Protein AF-A0AA43UDZ8-F1 (afdb_monomer)

Sequence (423 aa):
MIYVRMHRGRDDIILAACDEEVIGKTFKGDGMRITVSEDFYNGELVPEEVFIERMRSVTIMNLVGERTIALAVENGHVDENCVLQIGETKHAQVVKDGLCIRCFLDGRKLVVMPHHVDLIRCANCNEFMVADQWVRKNQDDAIIDIALSTAKLIPEAKLISVGPMVERQDERTFVVHAQFDLDVGGIRVSDESSVIVRLKNGVCKRCSRQLGSYYESILQLRSGDKNLPDDLRDEVVRWVSRTVDDYAKNNRDLFITKIQKAIGGIDFYLSSTSMGKSLTKDLADRYGAEVKESSSLVGQTSDGQEMYRVTFLVRLPAYHVGDILHYNDKPYKLISVNKSGGRIMDLSTFRDMPIKRSELSDIRIMFKGSELSDAVVVSRSGDEIQVLHPRTYSTVDLRIPKGAEIGESVKVIEVEEELLFVP

Nearest PDB structures (foldseek):
  6rzz-assembly1_w  TM=5.924E-01  e=2.770E-17  Saccharomyces cerevisiae
  6n8o-assembly1_V  TM=6.202E-01  e=5.036E-16  Saccharomyces cerevisiae S288C
  6n8l-assembly1_v  TM=5.400E-01  e=4.615E-14  Saccharomyces cerevisiae S288C
  6n8k-assembly1_v  TM=6.891E-01  e=7.449E-09  Saccharomyces cerevisiae S288C
  2qya-assembly2_D  TM=7.667E-01  e=4.369E-07  Methanopyrus kandleri AV19

Solvent-accessible surface area (backbone atoms only — not comparable to full-atom values): 23236 Å² total; per-residue (Å²): 101,34,22,40,22,81,47,77,58,97,91,45,32,35,38,24,33,25,27,64,89,49,59,68,40,72,36,55,29,97,95,43,76,50,67,39,43,46,94,62,30,66,51,51,80,33,54,68,72,60,52,58,62,53,65,74,77,45,47,30,39,42,36,32,22,65,65,50,44,49,56,34,35,79,70,70,60,37,52,77,90,62,53,40,73,32,50,93,39,35,36,40,64,40,44,80,87,65,45,42,73,66,63,62,51,57,96,52,84,54,55,48,55,53,78,57,49,78,38,37,30,19,78,84,78,65,29,33,55,48,96,96,36,81,42,89,62,60,70,66,61,51,53,49,51,51,53,60,71,52,56,41,68,45,94,68,51,41,85,74,48,73,54,76,47,83,43,76,78,56,99,44,38,32,38,40,42,33,41,36,35,29,35,46,90,86,42,81,48,75,44,77,44,56,31,34,40,35,60,39,80,43,72,47,71,54,59,52,35,38,76,66,68,41,55,26,15,36,38,33,44,33,28,62,74,49,63,52,53,66,71,60,51,54,50,48,52,54,50,54,52,51,55,41,55,59,52,21,75,82,37,72,71,45,46,75,41,49,76,43,85,46,94,17,31,38,35,39,30,22,45,35,51,69,59,42,52,52,53,49,50,54,50,23,43,57,54,37,27,48,78,48,79,49,74,45,83,77,51,61,47,98,89,66,48,76,40,59,37,36,39,39,40,37,36,34,53,73,73,52,72,51,18,31,29,36,48,96,95,40,60,23,35,30,70,43,54,25,62,69,20,35,34,34,26,35,58,89,76,69,46,74,43,80,42,48,48,87,55,56,77,69,50,41,80,76,42,54,50,86,70,52,40,65,26,42,26,73,42,76,58,90,56,34,33,30,25,36,39,78,86,78,67,44,82,43,81,35,68,50,94,69,83,81,55,76,71,40,74,43,4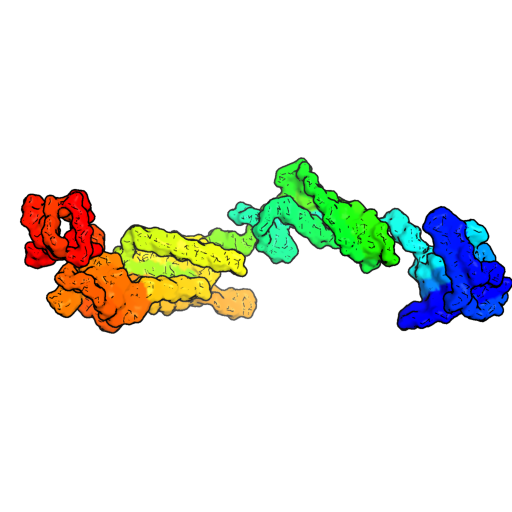1,28,46,79,54,97,92,41,75,41,56,49,133

Mean predicted aligned error: 15.13 Å

Radius of gyration: 43.04 Å; Cα contacts (8 Å, |Δi|>4): 872; chains: 1; bounding box: 102×59×100 Å

Foldseek 3Di:
DKFWDWDDDPPFIEIEIEDPVQAQDWFADDNDIDGNYCVRRVDDDDDLVVLLVVLVPGQKYKYKADSRVVSCCVSLLEPPVQWDDGHPMIIHMGGPPHDDPVRVPPPDAFKDADQADEWEAEPPPRFIQAPNDTDDDDPVVSQVRNRVVRIDGDPQKDWDDKDWDWDDPDPFKIKIKIWTWIQGPNDTDIHIDIYIYGYHYDHDPLRVCLQVLHAQEKEWEAEPVQADDPVNQVVLVVVLQVVQVVVCVVPVSWDWSDKADDRRTIMTGIRDPVSSVVSLQVLCFFQVWDKDKDKDFDDADPVGHTRIHMYIYTYGYNADQQFWKDDPNFIWGFHGAGVQFGWIAGQVPRDIDTDGPVRVVVIDGPGHNVPWDWWAFAADDDQWTWTQDPPPRDTDIEGHPDDDDHGDIFTWDADPNDITGDD

Secondary structure (DSSP, 8-state):
-EEEEEEE-SS-EEEEEEETTTTT-EEEETTEEEE--HHHH-SEEE-HHHHHHHHTT-SEEEEESHHHHHHHHHTTSS-GGGPEEETTEEEEEEETTS--HHHHHTT--SEE--SEEEEEEETTT--EEETTEEE---HHHHHHHHHHHT-EE-TTEEEEEEEEEEEESSSSEEEEEEEEEEEETTEEEEEEEEEEEEEEEE--HHHHHHHTT--SEEEEEEETTS---HHHHHHHHHHHHHHHHHHHTT-TT--EEEEEEETTEEEEEES-HHHHHHHHHHHHHHH--EEEEEEEEEEE-TTSPEEEEEEEEEEE-S--TT-EEEETTEEEEEEEEETTEEEEEETTT--EEEEEGGGTTS-EEEE-GGGPEEEEEEEEETTEEEEE-TTT--EEEEE-SS-PPTT-EEEEEEETTEEEEE-

pLDDT: mean 88.96, std 8.73, range [51.78, 98.44]

Structure (mmCIF, N/CA/C/O backbone):
data_AF-A0AA43UDZ8-F1
#
_entry.id   AF-A0AA43UDZ8-F1
#
loop_
_atom_site.group_PDB
_atom_site.id
_atom_site.type_symbol
_atom_site.label_atom_id
_atom_site.label_alt_id
_atom_site.label_comp_id
_atom_site.label_asym_id
_atom_site.label_entity_id
_atom_site.label_seq_id
_atom_site.pdbx_PDB_ins_code
_atom_site.Cartn_x
_atom_site.Cartn_y
_atom_site.Cartn_z
_atom_site.occupancy
_atom_site.B_iso_or_equiv
_atom_site.auth_seq_id
_atom_site.auth_comp_id
_atom_site.auth_asym_id
_atom_site.auth_atom_id
_atom_site.pdbx_PDB_model_num
ATOM 1 N N . MET A 1 1 ? 59.638 11.153 -48.426 1.00 92.69 1 MET A N 1
ATOM 2 C CA . MET A 1 1 ? 59.727 10.346 -47.184 1.00 92.69 1 MET A CA 1
ATOM 3 C C . MET A 1 1 ? 58.537 10.658 -46.274 1.00 92.69 1 MET A C 1
ATOM 5 O O . MET A 1 1 ? 57.856 11.658 -46.511 1.00 92.69 1 MET A O 1
ATOM 9 N N . ILE A 1 2 ? 58.262 9.809 -45.275 1.00 96.75 2 ILE A N 1
ATOM 10 C CA . ILE A 1 2 ? 57.146 9.960 -44.320 1.00 96.75 2 ILE A CA 1
ATOM 11 C C . ILE A 1 2 ? 57.689 9.838 -42.895 1.00 96.75 2 ILE A C 1
ATOM 13 O O . ILE A 1 2 ? 58.403 8.886 -42.580 1.00 96.75 2 ILE A O 1
ATOM 17 N N . TYR A 1 3 ? 57.364 10.792 -42.025 1.00 97.44 3 TYR A N 1
ATOM 18 C CA . TYR A 1 3 ? 57.625 10.655 -40.595 1.00 97.44 3 TYR A CA 1
ATOM 19 C C . TYR A 1 3 ? 56.612 9.706 -39.978 1.00 97.44 3 TYR A C 1
ATOM 21 O O . TYR A 1 3 ? 55.413 9.863 -40.189 1.00 97.44 3 TYR A O 1
ATOM 29 N N . VAL A 1 4 ? 57.089 8.747 -39.189 1.00 95.31 4 VAL A N 1
ATOM 30 C CA . VAL A 1 4 ? 56.259 7.768 -38.492 1.00 95.31 4 VAL A CA 1
ATOM 31 C C . VAL A 1 4 ? 56.624 7.718 -37.016 1.00 95.31 4 VAL A C 1
ATOM 33 O O . VAL A 1 4 ? 57.767 7.447 -36.641 1.00 95.31 4 VAL A O 1
ATOM 36 N N . ARG A 1 5 ? 55.622 7.887 -36.155 1.00 93.88 5 ARG A N 1
ATOM 37 C CA . ARG A 1 5 ? 55.751 7.731 -34.709 1.00 93.88 5 ARG A CA 1
ATOM 38 C C . ARG A 1 5 ? 54.674 6.814 -34.153 1.00 93.88 5 ARG A C 1
ATOM 40 O O . ARG A 1 5 ? 53.489 6.961 -34.428 1.00 93.88 5 ARG A O 1
ATOM 47 N N . MET A 1 6 ? 55.116 5.869 -33.334 1.00 91.69 6 MET A N 1
ATOM 48 C CA . MET A 1 6 ? 54.254 4.892 -32.681 1.00 91.69 6 MET A CA 1
ATOM 49 C C . MET A 1 6 ? 54.019 5.315 -31.236 1.00 91.69 6 MET A C 1
ATOM 51 O O . MET A 1 6 ? 54.973 5.414 -30.462 1.00 91.69 6 MET A O 1
ATOM 55 N N . HIS A 1 7 ? 52.761 5.511 -30.855 1.00 87.38 7 HIS A N 1
ATOM 56 C CA . HIS A 1 7 ? 52.372 5.762 -29.469 1.00 87.38 7 HIS A CA 1
ATOM 57 C C . HIS A 1 7 ? 51.672 4.521 -28.923 1.00 87.38 7 HIS A C 1
ATOM 59 O O . HIS A 1 7 ? 50.708 4.031 -29.509 1.00 87.38 7 HIS A O 1
ATOM 65 N N . ARG A 1 8 ? 52.179 3.982 -27.812 1.00 86.69 8 ARG A N 1
ATOM 66 C CA . ARG A 1 8 ? 51.614 2.791 -27.166 1.00 86.69 8 ARG A CA 1
ATOM 67 C C . ARG A 1 8 ? 50.801 3.208 -25.946 1.00 86.69 8 ARG A C 1
ATOM 69 O O . ARG A 1 8 ? 51.359 3.751 -24.994 1.00 86.69 8 ARG A O 1
ATOM 76 N N . GLY A 1 9 ? 49.496 2.966 -26.004 1.00 74.12 9 GLY A N 1
ATOM 77 C CA . GLY A 1 9 ? 48.583 3.052 -24.870 1.00 74.12 9 GLY A CA 1
ATOM 78 C C . GLY A 1 9 ? 48.497 1.725 -24.110 1.00 74.12 9 GLY A C 1
ATOM 79 O O . GLY A 1 9 ? 49.279 0.806 -24.346 1.00 74.12 9 GLY A O 1
ATOM 80 N N . ARG A 1 10 ? 47.535 1.627 -23.184 1.00 65.81 10 ARG A N 1
ATOM 81 C CA . ARG A 1 10 ? 47.299 0.412 -22.385 1.00 65.81 10 ARG A CA 1
ATOM 82 C C . ARG A 1 10 ? 46.803 -0.760 -23.241 1.00 65.81 10 ARG A C 1
ATOM 84 O O . ARG A 1 10 ? 47.298 -1.865 -23.063 1.00 65.81 10 ARG A O 1
ATOM 91 N N . ASP A 1 11 ? 45.893 -0.479 -24.173 1.00 70.38 11 ASP A N 1
ATOM 92 C CA . ASP A 1 11 ? 45.242 -1.471 -25.042 1.00 70.38 11 ASP A CA 1
ATOM 93 C C . ASP A 1 11 ? 45.325 -1.098 -26.541 1.00 70.38 11 ASP A C 1
ATOM 95 O O . ASP A 1 11 ? 44.938 -1.885 -27.403 1.00 70.38 11 ASP A O 1
ATOM 99 N N . ASP A 1 12 ? 45.879 0.080 -26.859 1.00 79.19 12 ASP A N 1
ATOM 100 C CA . ASP A 1 12 ? 45.906 0.663 -28.203 1.00 79.19 12 ASP A CA 1
ATOM 101 C C . ASP A 1 12 ? 47.318 0.970 -28.701 1.00 79.19 12 ASP A C 1
ATOM 103 O O . ASP A 1 12 ? 48.215 1.353 -27.944 1.00 79.19 12 ASP A O 1
ATOM 107 N N . ILE A 1 13 ? 47.489 0.866 -30.017 1.00 84.62 13 ILE A N 1
ATOM 108 C CA . ILE A 1 13 ? 48.705 1.239 -30.731 1.00 84.62 13 ILE A CA 1
ATOM 109 C C . ILE A 1 13 ? 48.319 2.287 -31.773 1.00 84.62 13 ILE A C 1
ATOM 111 O O . ILE A 1 13 ? 47.632 1.974 -32.745 1.00 84.62 13 ILE A O 1
ATOM 115 N N . ILE A 1 14 ? 48.771 3.524 -31.566 1.00 90.00 14 ILE A N 1
ATOM 116 C CA . ILE A 1 14 ? 48.496 4.657 -32.450 1.00 90.00 14 ILE A CA 1
ATOM 117 C C . ILE A 1 14 ? 49.696 4.879 -33.371 1.00 90.00 14 ILE A C 1
ATOM 119 O O . ILE A 1 14 ? 50.813 5.101 -32.898 1.00 90.00 14 ILE A O 1
ATOM 123 N N . LEU A 1 15 ? 49.451 4.878 -34.677 1.00 93.50 15 LEU A N 1
ATOM 124 C CA . LEU A 1 15 ? 50.389 5.338 -35.696 1.00 93.50 15 LEU A CA 1
ATOM 125 C C . LEU A 1 15 ? 50.099 6.803 -36.024 1.00 93.50 15 LEU A C 1
ATOM 127 O O . LEU A 1 15 ? 49.068 7.113 -36.614 1.00 93.50 15 LEU A O 1
ATOM 131 N N . ALA A 1 16 ? 51.007 7.699 -35.652 1.00 94.88 16 ALA A N 1
ATOM 132 C CA . ALA A 1 16 ? 51.031 9.066 -36.151 1.00 94.88 16 ALA A CA 1
ATOM 133 C C . ALA A 1 16 ? 51.971 9.117 -37.357 1.00 94.88 16 ALA A C 1
ATOM 135 O O . ALA A 1 16 ? 53.142 8.753 -37.224 1.00 94.88 16 ALA A O 1
ATOM 136 N N . ALA A 1 17 ? 51.473 9.539 -38.519 1.00 96.50 17 ALA A N 1
ATOM 137 C CA . ALA A 1 17 ? 52.296 9.652 -39.715 1.00 96.50 17 ALA A CA 1
ATOM 138 C C . ALA A 1 17 ? 52.017 10.930 -40.499 1.00 96.50 17 ALA A C 1
ATOM 140 O O . ALA A 1 17 ? 50.865 11.362 -40.602 1.00 96.50 17 ALA A O 1
ATOM 141 N N . CYS A 1 18 ? 53.075 11.534 -41.040 1.00 96.81 18 CYS A N 1
ATOM 142 C CA . CYS A 1 18 ? 52.926 12.684 -41.915 1.00 96.81 18 CYS A CA 1
ATOM 143 C C . CYS A 1 18 ? 54.011 12.823 -42.981 1.00 96.81 18 CYS A C 1
ATOM 145 O O . CYS A 1 18 ? 55.138 12.354 -42.812 1.00 96.81 18 CYS A O 1
ATOM 147 N N . ASP A 1 19 ? 53.683 13.545 -44.050 1.00 97.31 19 ASP A N 1
ATOM 148 C CA . ASP A 1 19 ? 54.653 13.920 -45.079 1.00 97.31 19 ASP A CA 1
ATOM 149 C C . ASP A 1 19 ? 55.785 14.776 -44.473 1.00 97.31 19 ASP A C 1
ATOM 151 O O . ASP A 1 19 ? 55.572 15.591 -43.569 1.00 97.31 19 ASP A O 1
ATOM 155 N N . GLU A 1 20 ? 57.017 14.588 -44.946 1.00 95.69 20 GLU A N 1
ATOM 156 C CA . GLU A 1 20 ? 58.194 15.255 -44.369 1.00 95.69 20 GLU A CA 1
ATOM 157 C C . GLU A 1 20 ? 58.121 16.788 -44.430 1.00 95.69 20 GLU A C 1
ATOM 159 O O . GLU A 1 20 ? 58.606 17.473 -43.535 1.00 95.69 20 GLU A O 1
ATOM 164 N N . GLU A 1 21 ? 57.461 17.342 -45.444 1.00 95.12 21 GLU A N 1
ATOM 165 C CA . GLU A 1 21 ? 57.300 18.778 -45.638 1.00 95.12 21 GLU A CA 1
ATOM 166 C C . GLU A 1 21 ? 56.190 19.401 -44.787 1.00 95.12 21 GLU A C 1
ATOM 168 O O . GLU A 1 21 ? 56.098 20.632 -44.746 1.00 95.12 21 GLU A O 1
ATOM 173 N N . VAL A 1 22 ? 55.322 18.607 -44.146 1.00 94.62 22 VAL A N 1
ATOM 174 C CA . VAL A 1 22 ? 54.200 19.138 -43.349 1.00 94.62 22 VAL A CA 1
ATOM 175 C C . VAL A 1 22 ? 54.494 19.196 -41.851 1.00 94.62 22 VAL A C 1
ATOM 177 O O . VAL A 1 22 ? 53.762 19.863 -41.119 1.00 94.62 22 VAL A O 1
ATOM 180 N N . ILE A 1 23 ? 55.576 18.564 -41.391 1.00 94.00 23 ILE A N 1
ATOM 181 C CA . ILE A 1 23 ? 55.985 18.566 -39.983 1.00 94.00 23 ILE A CA 1
ATOM 182 C C . ILE A 1 23 ? 56.233 19.993 -39.460 1.00 94.00 23 ILE A C 1
ATOM 184 O O . ILE A 1 23 ? 56.757 20.858 -40.162 1.00 94.00 23 ILE A O 1
ATOM 188 N N . GLY A 1 24 ? 55.798 20.270 -38.231 1.00 88.81 24 GLY A N 1
ATOM 189 C CA . GLY A 1 24 ? 55.914 21.580 -37.581 1.00 88.81 24 GLY A CA 1
ATOM 190 C C . GLY A 1 24 ? 54.943 22.647 -38.106 1.00 88.81 24 GLY A C 1
ATOM 191 O O . GLY A 1 24 ? 54.821 23.718 -37.506 1.00 88.81 24 GLY A O 1
ATOM 192 N N . LYS A 1 25 ? 54.208 22.379 -39.195 1.00 94.38 25 LYS A N 1
ATOM 193 C CA . LYS A 1 25 ? 53.268 23.336 -39.791 1.00 94.38 25 LYS A CA 1
ATOM 194 C C . LYS A 1 25 ? 51.893 23.292 -39.126 1.00 94.38 25 LYS A C 1
ATOM 196 O O . LYS A 1 25 ? 51.496 22.337 -38.460 1.00 94.38 25 LYS A O 1
ATOM 201 N N . THR A 1 26 ? 51.144 24.376 -39.313 1.00 90.38 26 THR A N 1
ATOM 202 C CA . THR A 1 26 ? 49.739 24.491 -38.909 1.00 90.38 26 THR A CA 1
ATOM 203 C C . THR A 1 26 ? 48.897 24.835 -40.127 1.00 90.38 26 THR A C 1
ATOM 205 O O . THR A 1 26 ? 49.147 25.854 -40.766 1.00 90.38 26 THR A O 1
ATOM 208 N N . PHE A 1 27 ? 47.857 24.049 -40.383 1.00 89.25 27 PHE A N 1
ATOM 209 C CA . PHE A 1 27 ? 46.914 24.261 -41.476 1.00 89.25 27 PHE A CA 1
ATOM 210 C C . PHE A 1 27 ? 45.533 24.629 -40.933 1.00 89.25 27 PHE A C 1
ATOM 212 O O . PHE A 1 27 ? 45.146 24.214 -39.834 1.00 89.25 27 PHE A O 1
ATOM 219 N N . LYS A 1 28 ? 44.802 25.457 -41.683 1.00 85.25 28 LYS A N 1
ATOM 220 C CA . LYS A 1 28 ? 43.468 25.954 -41.323 1.00 85.25 28 LYS A CA 1
ATOM 221 C C . LYS A 1 28 ? 42.577 25.991 -42.564 1.00 85.25 28 LYS A C 1
ATOM 223 O O . LYS A 1 28 ? 43.005 26.515 -43.587 1.00 85.25 28 LYS A O 1
ATOM 228 N N . GLY A 1 29 ? 41.350 25.493 -42.448 1.00 78.31 29 GLY A N 1
ATOM 229 C CA . GLY A 1 29 ? 40.339 25.498 -43.512 1.00 78.31 29 GLY A CA 1
ATOM 230 C C . GLY A 1 29 ? 38.988 25.024 -42.975 1.00 78.31 29 GLY A C 1
ATOM 231 O O . GLY A 1 29 ? 38.968 24.253 -42.021 1.00 78.31 29 GLY A O 1
ATOM 232 N N . ASP A 1 30 ? 37.882 25.542 -43.515 1.00 71.06 30 ASP A N 1
ATOM 233 C CA . ASP A 1 30 ? 36.499 25.145 -43.183 1.00 71.06 30 ASP A CA 1
ATOM 234 C C . ASP A 1 30 ? 36.184 25.036 -41.678 1.00 71.06 30 ASP A C 1
ATOM 236 O O . ASP A 1 30 ? 35.535 24.108 -41.202 1.00 71.06 30 ASP A O 1
ATOM 240 N N . GLY A 1 31 ? 36.676 26.001 -40.891 1.00 72.62 31 GLY A N 1
ATOM 241 C CA . GLY A 1 31 ? 36.470 26.042 -39.435 1.00 72.62 31 GLY A CA 1
ATOM 242 C C . GLY A 1 31 ? 37.314 25.038 -38.638 1.00 72.62 31 GLY A C 1
ATOM 243 O O . GLY A 1 31 ? 37.214 24.993 -37.413 1.00 72.62 31 GLY A O 1
ATOM 244 N N . MET A 1 32 ? 38.180 24.275 -39.304 1.00 68.69 32 MET A N 1
ATOM 245 C CA . MET A 1 32 ? 39.083 23.296 -38.709 1.00 68.69 32 MET A CA 1
ATOM 246 C C . MET A 1 32 ? 40.528 23.814 -38.688 1.00 68.69 32 MET A C 1
ATOM 248 O O . MET A 1 32 ? 40.953 24.616 -39.525 1.00 68.69 32 MET A O 1
ATOM 252 N N . ARG A 1 33 ? 41.305 23.354 -37.703 1.00 80.06 33 ARG A N 1
ATOM 253 C CA . ARG A 1 33 ? 42.736 23.642 -37.559 1.00 80.06 33 ARG A CA 1
ATOM 254 C C . ARG A 1 33 ? 43.460 22.366 -37.167 1.00 80.06 33 ARG A C 1
ATOM 256 O O . ARG A 1 33 ? 43.072 21.734 -36.189 1.00 80.06 33 ARG A O 1
ATOM 263 N N . ILE A 1 34 ? 44.558 22.066 -37.850 1.00 83.50 34 ILE A N 1
ATOM 264 C CA . ILE A 1 34 ? 45.473 20.992 -37.467 1.00 83.50 34 ILE A CA 1
ATOM 265 C C . ILE A 1 34 ? 46.894 21.537 -37.350 1.00 83.50 34 ILE A C 1
ATOM 267 O O . ILE A 1 34 ? 47.356 22.292 -38.203 1.00 83.50 34 ILE A O 1
ATOM 271 N N . THR A 1 35 ? 47.577 21.178 -36.267 1.00 88.12 35 THR A N 1
ATOM 272 C CA . THR A 1 35 ? 49.005 21.444 -36.078 1.00 88.12 35 THR A CA 1
ATOM 273 C C . THR A 1 35 ? 49.726 20.108 -36.127 1.00 88.12 35 THR A C 1
ATOM 275 O O . THR A 1 35 ? 49.461 19.241 -35.294 1.00 88.12 35 THR A O 1
ATOM 278 N N . VAL A 1 36 ? 50.641 19.944 -37.079 1.00 92.25 36 VAL A N 1
ATOM 279 C CA . VAL A 1 36 ? 51.462 18.736 -37.215 1.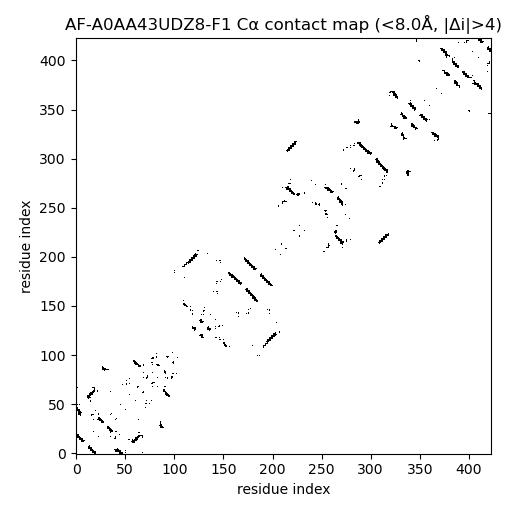00 92.25 36 VAL A CA 1
ATOM 280 C C . VAL A 1 36 ? 52.645 18.863 -36.259 1.00 92.25 36 VAL A C 1
ATOM 282 O O . VAL A 1 36 ? 53.748 19.235 -36.648 1.00 92.25 36 VAL A O 1
ATOM 285 N N . SER A 1 37 ? 52.395 18.681 -34.962 1.00 88.94 37 SER A N 1
ATOM 286 C CA . SER A 1 37 ? 53.413 18.918 -33.938 1.00 88.94 37 SER A CA 1
ATOM 287 C C . SER A 1 37 ? 54.558 17.913 -34.030 1.00 88.94 37 SER A C 1
ATOM 289 O O . SER A 1 37 ? 54.344 16.710 -34.193 1.00 88.94 37 SER A O 1
ATOM 291 N N . GLU A 1 38 ? 55.785 18.399 -33.851 1.00 89.69 38 GLU A N 1
ATOM 292 C CA . GLU A 1 38 ? 56.957 17.526 -33.801 1.00 89.69 38 GLU A CA 1
ATOM 293 C C . GLU A 1 38 ? 56.845 16.504 -32.663 1.00 89.69 38 GLU A C 1
ATOM 295 O O . GLU A 1 38 ? 57.077 15.318 -32.863 1.00 89.69 38 GLU A O 1
ATOM 300 N N . ASP A 1 39 ? 56.351 16.907 -31.495 1.00 86.12 39 ASP A N 1
ATOM 301 C CA . ASP A 1 39 ? 56.194 15.998 -30.354 1.00 86.12 39 ASP A CA 1
ATOM 302 C C . ASP A 1 39 ? 55.276 14.796 -30.624 1.00 86.12 39 ASP A C 1
ATOM 304 O O . ASP A 1 39 ? 55.408 13.766 -29.959 1.00 86.12 39 ASP A O 1
ATOM 308 N N . PHE A 1 40 ? 54.343 14.904 -31.574 1.00 84.12 40 PHE A N 1
ATOM 309 C CA . PHE A 1 40 ? 53.396 13.834 -31.883 1.00 84.12 40 PHE A CA 1
ATOM 310 C C . PHE A 1 40 ? 53.735 13.082 -33.173 1.00 84.12 40 PHE A C 1
ATOM 312 O O . PHE A 1 40 ? 53.569 11.862 -33.208 1.00 84.12 40 PHE A O 1
ATOM 319 N N . TYR A 1 41 ? 54.234 13.778 -34.198 1.00 89.94 41 TYR A N 1
ATOM 320 C CA . TYR A 1 41 ? 54.505 13.208 -35.523 1.00 89.94 41 TYR A CA 1
ATOM 321 C C . TYR A 1 41 ? 55.993 12.972 -35.808 1.00 89.94 41 TYR A C 1
ATOM 323 O O . TYR A 1 41 ? 56.317 12.065 -36.569 1.00 89.94 41 TYR A O 1
ATOM 331 N N . ASN A 1 42 ? 56.909 13.732 -35.193 1.00 88.62 42 ASN A N 1
ATOM 332 C CA . ASN A 1 42 ? 58.349 13.588 -35.429 1.00 88.62 42 ASN A CA 1
ATOM 333 C C . ASN A 1 42 ? 58.859 12.318 -34.735 1.00 88.62 42 ASN A C 1
ATOM 335 O O . ASN A 1 42 ? 59.039 12.270 -33.511 1.00 88.62 42 ASN A O 1
ATOM 339 N N . GLY A 1 43 ? 59.010 11.266 -35.533 1.00 90.88 43 GLY A N 1
ATOM 340 C CA . GLY A 1 43 ? 59.553 9.972 -35.149 1.00 90.88 43 GLY A CA 1
ATOM 341 C C . GLY A 1 43 ? 60.626 9.531 -36.137 1.00 90.88 43 GLY A C 1
ATOM 342 O O . GLY A 1 43 ? 61.571 10.261 -36.416 1.00 90.88 43 GLY A O 1
ATOM 343 N N . GLU A 1 44 ? 60.491 8.325 -36.670 1.00 95.12 44 GLU A N 1
ATOM 344 C CA . GLU A 1 44 ? 61.410 7.792 -37.672 1.00 95.12 44 GLU A CA 1
ATOM 345 C C . GLU A 1 44 ? 61.021 8.296 -39.066 1.00 95.12 44 GLU A C 1
ATOM 347 O O . GLU A 1 44 ? 59.854 8.204 -39.448 1.00 95.12 44 GLU A O 1
ATOM 352 N N . LEU A 1 45 ? 61.982 8.822 -39.829 1.00 96.56 45 LEU A N 1
ATOM 353 C CA . LEU A 1 45 ? 61.766 9.191 -41.227 1.00 96.56 45 LEU A CA 1
ATOM 354 C C . LEU A 1 45 ? 61.972 7.952 -42.103 1.00 96.56 45 LEU A C 1
ATOM 356 O O . LEU A 1 45 ? 63.097 7.475 -42.250 1.00 96.56 45 LEU A O 1
ATOM 360 N N . VAL A 1 46 ? 60.887 7.430 -42.670 1.00 95.88 46 VAL A N 1
ATOM 361 C CA . VAL A 1 46 ? 60.873 6.146 -43.381 1.00 95.88 46 VAL A CA 1
ATOM 362 C C . VAL A 1 46 ? 60.465 6.306 -44.852 1.00 95.88 46 VAL A C 1
ATOM 364 O O . VAL A 1 46 ? 59.771 7.271 -45.201 1.00 95.88 46 VAL A O 1
ATOM 367 N N . PRO A 1 47 ? 60.898 5.388 -45.736 1.00 96.38 47 PRO A N 1
ATOM 368 C CA . PRO A 1 47 ? 60.364 5.298 -47.091 1.00 96.38 47 PRO A CA 1
ATOM 369 C C . PRO A 1 47 ? 58.924 4.752 -47.082 1.00 96.38 47 PRO A C 1
ATOM 371 O O . PRO A 1 47 ? 58.450 4.212 -46.077 1.00 96.38 47 PRO A O 1
ATOM 374 N N . GLU A 1 48 ? 58.217 4.916 -48.199 1.00 95.00 48 GLU A N 1
ATOM 375 C CA . GLU A 1 48 ? 56.779 4.632 -48.324 1.00 95.00 48 GLU A CA 1
ATOM 376 C C . GLU A 1 48 ? 56.446 3.160 -48.044 1.00 95.00 48 GLU A C 1
ATOM 378 O O . GLU A 1 48 ? 55.472 2.863 -47.353 1.00 95.00 48 GLU A O 1
ATOM 383 N N . GLU A 1 49 ? 57.307 2.236 -48.473 1.00 92.94 49 GLU A N 1
ATOM 384 C CA . GLU A 1 49 ? 57.134 0.796 -48.270 1.00 92.94 49 GLU A CA 1
ATOM 385 C C . GLU A 1 49 ? 57.095 0.436 -46.778 1.00 92.94 49 GLU A C 1
ATOM 387 O O . GLU A 1 49 ? 56.257 -0.348 -46.331 1.00 92.94 49 GLU A O 1
ATOM 392 N N . VAL A 1 50 ? 57.959 1.068 -45.980 1.00 91.88 50 VAL A N 1
ATOM 393 C CA . VAL A 1 50 ? 58.039 0.842 -44.529 1.00 91.88 50 VAL A CA 1
ATOM 394 C C . VAL A 1 50 ? 56.839 1.462 -43.808 1.00 91.88 50 VAL A C 1
ATOM 396 O O . VAL A 1 50 ? 56.363 0.910 -42.814 1.00 91.88 50 VAL A O 1
ATOM 399 N N . PHE A 1 51 ? 56.319 2.592 -44.292 1.00 95.00 51 PHE A N 1
ATOM 400 C CA . PHE A 1 51 ? 55.080 3.167 -43.765 1.00 95.00 51 PHE A CA 1
ATOM 401 C C . PHE A 1 51 ? 53.887 2.219 -43.980 1.00 95.00 51 PHE A C 1
ATOM 403 O O . PHE A 1 51 ? 53.144 1.958 -43.029 1.00 95.00 51 PHE A O 1
ATOM 410 N N . ILE A 1 52 ? 53.758 1.631 -45.175 1.00 91.50 52 ILE A N 1
ATOM 411 C CA . ILE A 1 52 ? 52.696 0.664 -45.498 1.00 91.50 52 ILE A CA 1
ATOM 412 C C . ILE A 1 52 ? 52.737 -0.549 -44.565 1.00 91.50 52 ILE A C 1
ATOM 414 O O . ILE A 1 52 ? 51.701 -0.974 -44.049 1.00 91.50 52 ILE A O 1
ATOM 418 N N . GLU A 1 53 ? 53.924 -1.092 -44.289 1.00 87.38 53 GLU A N 1
ATOM 419 C CA . GLU A 1 53 ? 54.067 -2.206 -43.345 1.00 87.38 53 GLU A CA 1
ATOM 420 C C . GLU A 1 53 ? 53.590 -1.841 -41.929 1.00 87.38 53 GLU A C 1
ATOM 422 O O . GLU A 1 53 ? 52.938 -2.651 -41.260 1.00 87.38 53 GLU A O 1
ATOM 427 N N . ARG A 1 54 ? 53.850 -0.607 -41.476 1.00 87.88 54 ARG A N 1
ATOM 428 C CA . ARG A 1 54 ? 53.463 -0.139 -40.134 1.00 87.88 54 ARG A CA 1
ATOM 429 C C . ARG A 1 54 ? 51.958 0.047 -39.969 1.00 87.88 54 ARG A C 1
ATOM 431 O O . ARG A 1 54 ? 51.452 -0.212 -38.876 1.00 87.88 54 ARG A O 1
ATOM 438 N N . MET A 1 55 ? 51.234 0.400 -41.032 1.00 86.81 55 MET A N 1
ATOM 439 C CA . MET A 1 55 ? 49.767 0.520 -41.005 1.00 86.81 55 MET A CA 1
ATOM 440 C C . MET A 1 55 ? 49.057 -0.796 -40.644 1.00 86.81 55 MET A C 1
ATOM 442 O O . MET A 1 55 ? 47.952 -0.782 -40.108 1.00 86.81 55 MET A O 1
ATOM 446 N N . ARG A 1 56 ? 49.695 -1.953 -40.869 1.00 81.44 56 ARG A N 1
ATOM 447 C CA . ARG A 1 56 ? 49.089 -3.275 -40.617 1.00 81.44 56 ARG A CA 1
ATOM 448 C C . ARG A 1 56 ? 49.028 -3.678 -39.143 1.00 81.44 56 ARG A C 1
ATOM 450 O O . ARG A 1 56 ? 48.324 -4.625 -38.807 1.00 81.44 56 ARG A O 1
ATOM 457 N N . SER A 1 57 ? 49.781 -3.004 -38.273 1.00 77.62 57 SER A N 1
ATOM 458 C CA . SER A 1 57 ? 50.034 -3.457 -36.894 1.00 77.62 57 SER A CA 1
ATOM 459 C C . SER A 1 57 ? 49.551 -2.468 -35.829 1.00 77.62 57 SER A C 1
ATOM 461 O O . SER A 1 57 ? 50.063 -2.464 -34.707 1.00 77.62 57 SER A O 1
ATOM 463 N N . VAL A 1 58 ? 48.591 -1.607 -36.177 1.00 83.44 58 VAL A N 1
ATOM 464 C CA . VAL A 1 58 ? 48.083 -0.522 -35.322 1.00 83.44 58 VAL A CA 1
ATOM 465 C C . VAL A 1 58 ? 46.572 -0.603 -35.147 1.00 83.44 58 VAL A C 1
ATOM 467 O O . VAL A 1 58 ? 45.867 -1.144 -35.995 1.00 83.44 58 VAL A O 1
ATOM 470 N N . THR A 1 59 ? 46.070 -0.084 -34.027 1.00 77.94 59 THR A N 1
ATOM 471 C CA . THR A 1 59 ? 44.625 -0.015 -33.748 1.00 77.94 59 THR A CA 1
ATOM 472 C C . THR A 1 59 ? 44.026 1.317 -34.183 1.00 77.94 59 THR A C 1
ATOM 474 O O . THR A 1 59 ? 42.838 1.378 -34.508 1.00 77.94 59 THR A O 1
ATOM 477 N N . ILE A 1 60 ? 44.854 2.367 -34.220 1.00 85.31 60 ILE A N 1
ATOM 478 C CA . ILE A 1 60 ? 44.467 3.732 -34.568 1.00 85.31 60 ILE A CA 1
ATOM 479 C C . ILE A 1 60 ? 45.533 4.340 -35.488 1.00 85.31 60 ILE A C 1
ATOM 481 O O . ILE A 1 60 ? 46.730 4.185 -35.242 1.00 85.31 60 ILE A O 1
ATOM 485 N N . MET A 1 61 ? 45.116 5.078 -36.516 1.00 90.88 61 MET A N 1
ATOM 486 C CA . MET A 1 61 ? 46.011 5.872 -37.366 1.00 90.88 61 MET A CA 1
ATOM 487 C C . MET A 1 61 ? 45.598 7.337 -37.356 1.00 90.88 61 MET A C 1
ATOM 489 O O . MET A 1 61 ? 44.415 7.651 -37.457 1.00 90.88 61 MET A O 1
ATOM 493 N N . ASN A 1 62 ? 46.579 8.225 -37.243 1.00 92.19 62 ASN A N 1
ATOM 494 C CA . ASN A 1 62 ? 46.428 9.661 -37.390 1.00 92.19 62 ASN A CA 1
ATOM 495 C C . ASN A 1 62 ? 47.381 10.126 -38.496 1.00 92.19 62 ASN A C 1
ATOM 497 O O . ASN A 1 62 ? 48.600 10.109 -38.318 1.00 92.19 62 ASN A O 1
ATOM 501 N N . LEU A 1 63 ? 46.811 10.449 -39.654 1.00 94.94 63 LEU A N 1
ATOM 502 C CA . LEU A 1 63 ? 47.529 10.642 -40.908 1.00 94.94 63 LEU A CA 1
ATOM 503 C C . LEU A 1 63 ? 47.362 12.083 -41.389 1.00 94.94 63 LEU A C 1
ATOM 505 O O . LEU A 1 63 ? 46.244 12.607 -41.375 1.00 94.94 63 LEU A O 1
ATOM 509 N N . VAL A 1 64 ? 48.453 12.720 -41.816 1.00 94.62 64 VAL A N 1
ATOM 510 C CA . VAL A 1 64 ? 48.435 14.090 -42.356 1.00 94.62 64 VAL A CA 1
ATOM 511 C C . VAL A 1 64 ? 49.384 14.221 -43.543 1.00 94.62 64 VAL A C 1
ATOM 513 O O . VAL A 1 64 ? 50.544 13.841 -43.451 1.00 94.62 64 VAL A O 1
ATOM 516 N N . GLY A 1 65 ? 48.929 14.815 -44.638 1.00 95.62 65 GLY A N 1
ATOM 517 C CA . GLY A 1 65 ? 49.731 15.000 -45.845 1.00 95.62 65 GLY A CA 1
ATOM 518 C C . GLY A 1 65 ? 49.203 14.211 -47.033 1.00 95.62 65 GLY A C 1
ATOM 519 O O . GLY A 1 65 ? 48.551 13.176 -46.901 1.00 95.62 65 GLY A O 1
ATOM 520 N N . GLU A 1 66 ? 49.478 14.729 -48.215 1.00 94.44 66 GLU A N 1
ATOM 521 C CA . GLU A 1 66 ? 48.920 14.259 -49.470 1.00 94.44 66 GLU A CA 1
ATOM 522 C C . GLU A 1 66 ? 49.419 12.856 -49.822 1.00 94.44 66 GLU A C 1
ATOM 524 O O . GLU A 1 66 ? 48.607 12.014 -50.210 1.00 94.44 66 GLU A O 1
ATOM 529 N N . ARG A 1 67 ? 50.717 12.573 -49.634 1.00 95.44 67 ARG A N 1
ATOM 530 C CA . ARG A 1 67 ? 51.285 11.244 -49.921 1.00 95.44 67 ARG A CA 1
ATOM 531 C C . ARG A 1 67 ? 50.868 10.228 -48.868 1.00 95.44 67 ARG A C 1
ATOM 533 O O . ARG A 1 67 ? 50.401 9.147 -49.211 1.00 95.44 67 ARG A O 1
ATOM 540 N N . THR A 1 68 ? 50.981 10.592 -47.591 1.00 95.88 68 THR A N 1
ATOM 541 C CA . THR A 1 68 ? 50.586 9.736 -46.461 1.00 95.88 68 THR A CA 1
ATOM 542 C C . THR A 1 68 ? 49.133 9.267 -46.598 1.00 95.88 68 THR A C 1
ATOM 544 O O . THR A 1 68 ? 48.834 8.091 -46.385 1.00 95.88 68 THR A O 1
ATOM 547 N N . ILE A 1 69 ? 48.228 10.166 -46.994 1.00 95.38 69 ILE A N 1
ATOM 548 C CA . ILE A 1 69 ? 46.812 9.849 -47.188 1.00 95.38 69 ILE A CA 1
ATOM 549 C C . ILE A 1 69 ? 46.581 9.022 -48.454 1.00 95.38 69 ILE A C 1
ATOM 551 O O . ILE A 1 69 ? 45.845 8.039 -48.390 1.00 95.38 69 ILE A O 1
ATOM 555 N N . ALA A 1 70 ? 47.218 9.372 -49.577 1.00 94.38 70 ALA A N 1
ATOM 556 C CA . ALA A 1 70 ? 47.091 8.613 -50.822 1.00 94.38 70 ALA A CA 1
ATOM 557 C C . ALA A 1 70 ? 47.476 7.138 -50.626 1.00 94.38 70 ALA A C 1
ATOM 559 O O . ALA A 1 70 ? 46.694 6.252 -50.959 1.00 94.38 70 ALA A O 1
ATOM 560 N N . LEU A 1 71 ? 48.609 6.872 -49.969 1.00 93.94 71 LEU A N 1
ATOM 561 C CA . LEU A 1 71 ? 49.058 5.509 -49.673 1.00 93.94 71 LEU A CA 1
ATOM 562 C C . LEU A 1 71 ? 48.087 4.749 -48.761 1.00 93.94 71 LEU A C 1
ATOM 564 O O . LEU A 1 71 ? 47.883 3.549 -48.942 1.00 93.94 71 LEU A O 1
ATOM 568 N N . ALA A 1 72 ? 47.476 5.422 -47.785 1.00 91.56 72 ALA A N 1
ATOM 569 C CA . ALA A 1 72 ? 46.491 4.797 -46.907 1.00 91.56 72 ALA A CA 1
ATOM 570 C C . ALA A 1 72 ? 45.188 4.443 -47.646 1.00 91.56 72 ALA A C 1
ATOM 572 O O . ALA A 1 72 ? 44.598 3.399 -47.365 1.00 91.56 72 ALA A O 1
ATOM 573 N N . VAL A 1 73 ? 44.769 5.265 -48.614 1.00 89.44 73 VAL A N 1
ATOM 574 C CA . VAL A 1 73 ? 43.614 4.980 -49.481 1.00 89.44 73 VAL A CA 1
ATOM 575 C C . VAL A 1 73 ? 43.921 3.838 -50.450 1.00 89.44 73 VAL A C 1
ATOM 577 O O . VAL A 1 73 ? 43.174 2.864 -50.507 1.00 89.44 73 VAL A O 1
ATOM 580 N N . GLU A 1 74 ? 45.055 3.897 -51.153 1.00 91.44 74 GLU A N 1
ATOM 581 C CA . GLU A 1 74 ? 45.485 2.864 -52.108 1.00 91.44 74 GLU A CA 1
ATOM 582 C C . GLU A 1 74 ? 45.614 1.477 -51.465 1.00 91.44 74 GLU A C 1
ATOM 584 O O . GLU A 1 74 ? 45.300 0.464 -52.089 1.00 91.44 74 GLU A O 1
ATOM 589 N N . ASN A 1 75 ? 46.037 1.422 -50.199 1.00 85.62 75 ASN A N 1
ATOM 590 C CA . ASN A 1 75 ? 46.176 0.175 -49.447 1.00 85.62 75 ASN A CA 1
ATOM 591 C C . ASN A 1 75 ? 44.892 -0.239 -48.698 1.00 85.62 75 ASN A C 1
ATOM 593 O O . ASN A 1 75 ? 44.924 -1.191 -47.919 1.00 85.62 75 ASN A O 1
ATOM 597 N N . GLY A 1 76 ? 43.764 0.445 -48.923 1.00 82.81 76 GLY A N 1
ATOM 598 C CA . GLY A 1 76 ? 42.456 0.083 -48.364 1.00 82.81 76 GLY A CA 1
ATOM 599 C C . GLY A 1 76 ? 42.309 0.331 -46.860 1.00 82.81 76 GLY A C 1
ATOM 600 O O . GLY A 1 76 ? 41.439 -0.255 -46.220 1.00 82.81 76 GLY A O 1
ATOM 601 N N . HIS A 1 77 ? 43.162 1.176 -46.279 1.00 82.69 77 HIS A N 1
ATOM 602 C CA . HIS A 1 77 ? 43.117 1.548 -44.865 1.00 82.69 77 HIS A CA 1
ATOM 603 C C . HIS A 1 77 ? 42.235 2.778 -44.593 1.00 82.69 77 HIS A C 1
ATOM 605 O O . HIS A 1 77 ? 41.822 2.983 -43.451 1.00 82.69 77 HIS A O 1
ATOM 611 N N . VAL A 1 78 ? 41.954 3.589 -45.619 1.00 84.06 78 VAL A N 1
ATOM 612 C CA . VAL A 1 78 ? 41.119 4.801 -45.567 1.00 84.06 78 VAL A CA 1
ATOM 613 C C . VAL A 1 78 ? 40.200 4.826 -46.794 1.00 84.06 78 VAL A C 1
ATOM 615 O O . VAL A 1 78 ? 40.667 4.618 -47.907 1.00 84.06 78 VAL A O 1
ATOM 618 N N . ASP A 1 79 ? 38.908 5.104 -46.619 1.00 76.44 79 ASP A N 1
ATOM 619 C CA . ASP A 1 79 ? 38.009 5.415 -47.742 1.00 76.44 79 ASP A CA 1
ATOM 620 C C . ASP A 1 79 ? 38.254 6.857 -48.222 1.00 76.44 79 ASP A C 1
ATOM 622 O O . ASP A 1 79 ? 38.390 7.766 -47.400 1.00 76.44 79 ASP A O 1
ATOM 626 N N . GLU A 1 80 ? 38.299 7.094 -49.535 1.00 80.31 80 GLU A N 1
ATOM 627 C CA . GLU A 1 80 ? 38.568 8.424 -50.106 1.00 80.31 80 GLU A CA 1
ATOM 628 C C . GLU A 1 80 ? 37.559 9.487 -49.630 1.00 80.31 80 GLU A C 1
ATOM 630 O O . GLU A 1 80 ? 37.931 10.635 -49.388 1.00 80.31 80 GLU A O 1
ATOM 635 N N . ASN A 1 81 ? 36.305 9.097 -49.379 1.00 74.94 81 ASN A N 1
ATOM 636 C CA . ASN A 1 81 ? 35.267 9.990 -48.857 1.00 74.94 81 ASN A CA 1
ATOM 637 C C . ASN A 1 81 ? 35.476 10.354 -47.375 1.00 74.94 81 ASN A C 1
ATOM 639 O O . ASN A 1 81 ? 34.849 11.285 -46.868 1.00 74.94 81 ASN A O 1
ATOM 643 N N . CYS A 1 82 ? 36.342 9.626 -46.662 1.00 72.00 82 CYS A N 1
ATOM 644 C CA . CYS A 1 82 ? 36.699 9.883 -45.265 1.00 72.00 82 CYS A CA 1
ATOM 645 C C . CYS A 1 82 ? 37.909 10.821 -45.115 1.00 72.00 82 CYS A C 1
ATOM 647 O O . CYS A 1 82 ? 38.328 11.099 -43.987 1.00 72.00 82 CYS A O 1
ATOM 649 N N . VAL A 1 83 ? 38.483 11.301 -46.221 1.00 83.88 83 VAL A N 1
ATOM 650 C CA . VAL A 1 83 ? 39.618 12.225 -46.213 1.00 83.88 83 VAL A CA 1
ATOM 651 C C . VAL A 1 83 ? 39.129 13.657 -46.013 1.00 83.88 83 VAL A C 1
ATOM 653 O O . VAL A 1 83 ? 38.302 14.167 -46.765 1.00 83.88 83 VAL A O 1
ATOM 656 N N . LEU A 1 84 ? 39.675 14.336 -45.007 1.00 84.38 84 LEU A N 1
ATOM 657 C CA . LEU A 1 84 ? 39.383 15.738 -44.732 1.00 84.38 84 LEU A CA 1
ATOM 658 C C . LEU A 1 84 ? 40.419 16.637 -45.403 1.00 84.38 84 LEU A C 1
ATOM 660 O O . LEU A 1 84 ? 41.619 16.457 -45.199 1.00 84.38 84 LEU A O 1
ATOM 664 N N . GLN A 1 85 ? 39.958 17.649 -46.135 1.00 88.75 85 GLN A N 1
ATOM 665 C CA . GLN A 1 85 ? 40.804 18.749 -46.595 1.00 88.75 85 GLN A CA 1
ATOM 666 C C . GLN A 1 85 ? 40.865 19.821 -45.498 1.00 88.75 85 GLN A C 1
ATOM 668 O O . GLN A 1 85 ? 39.841 20.387 -45.122 1.00 88.75 85 GLN A O 1
ATOM 673 N N . ILE A 1 86 ? 42.055 20.116 -44.972 1.00 85.56 86 ILE A N 1
ATOM 674 C CA . ILE A 1 86 ? 42.268 21.165 -43.966 1.00 85.56 86 ILE A CA 1
ATOM 675 C C . ILE A 1 86 ? 43.276 22.167 -44.526 1.00 85.56 86 ILE A C 1
ATOM 677 O O . ILE A 1 86 ? 44.487 21.990 -44.418 1.00 85.56 86 ILE A O 1
ATOM 681 N N . GLY A 1 87 ? 42.773 23.246 -45.125 1.00 89.25 87 GLY A N 1
ATOM 682 C CA . GLY A 1 87 ? 43.618 24.211 -45.828 1.00 89.25 87 GLY A CA 1
ATOM 683 C C . GLY A 1 87 ? 44.354 23.542 -46.992 1.00 89.25 87 GLY A C 1
ATOM 684 O O . GLY A 1 87 ? 43.731 22.930 -47.856 1.00 89.25 87 GLY A O 1
ATOM 685 N N . GLU A 1 88 ? 45.682 23.635 -46.994 1.00 89.88 88 GLU A N 1
ATOM 686 C CA . GLU A 1 88 ? 46.546 23.085 -48.050 1.00 89.88 88 GLU A CA 1
ATOM 687 C C . GLU A 1 88 ? 46.951 21.615 -47.837 1.00 89.88 88 GLU A C 1
ATOM 689 O O . GLU A 1 88 ? 47.779 21.117 -48.590 1.00 89.88 88 GLU A O 1
ATOM 694 N N . THR A 1 89 ? 46.420 20.918 -46.823 1.00 92.12 89 THR A N 1
ATOM 695 C CA . THR A 1 89 ? 46.778 19.514 -46.560 1.00 92.12 89 THR A CA 1
ATOM 696 C C . THR A 1 89 ? 45.565 18.618 -46.345 1.00 92.12 89 THR A C 1
ATOM 698 O O . THR A 1 89 ? 44.493 19.085 -45.948 1.00 92.12 89 THR A O 1
ATOM 701 N N . LYS A 1 90 ? 45.757 17.314 -46.544 1.00 93.94 90 LYS A N 1
ATOM 702 C CA . LYS A 1 90 ? 44.793 16.268 -46.196 1.00 93.94 90 LYS A CA 1
ATOM 703 C C . LYS A 1 90 ? 45.037 15.666 -44.819 1.00 93.94 90 LYS A C 1
ATOM 705 O O . LYS A 1 90 ? 46.167 15.565 -44.348 1.00 93.94 90 LYS A O 1
ATOM 710 N N . HIS A 1 91 ? 43.962 15.213 -44.190 1.00 92.00 91 HIS A N 1
ATOM 711 C CA . HIS A 1 91 ? 43.992 14.533 -42.904 1.00 92.00 91 HIS A CA 1
ATOM 712 C C . HIS A 1 91 ? 42.974 13.388 -42.861 1.00 92.00 91 HIS A C 1
ATOM 714 O O . HIS A 1 91 ? 41.853 13.528 -43.347 1.00 92.00 91 HIS A O 1
ATOM 720 N N . ALA A 1 92 ? 43.348 12.268 -42.241 1.00 88.81 92 ALA A N 1
ATOM 721 C CA . ALA A 1 92 ? 42.437 11.173 -41.932 1.00 88.81 92 ALA A CA 1
ATOM 722 C C . ALA A 1 92 ? 42.780 10.548 -40.580 1.00 88.81 92 ALA A C 1
ATOM 724 O O . ALA A 1 92 ? 43.947 10.442 -40.190 1.00 88.81 92 ALA A O 1
ATOM 725 N N . GLN A 1 93 ? 41.739 10.093 -39.888 1.00 86.56 93 GLN A N 1
ATOM 726 C CA . GLN A 1 93 ? 41.856 9.315 -38.665 1.00 86.56 93 GLN A CA 1
ATOM 727 C C . GLN A 1 93 ? 41.137 7.978 -38.844 1.00 86.56 93 GLN A C 1
ATOM 729 O O . GLN A 1 93 ? 39.980 7.946 -39.260 1.00 86.56 93 GLN A O 1
ATOM 734 N N . VAL A 1 94 ? 41.817 6.883 -38.508 1.00 81.12 94 VAL A N 1
ATOM 735 C CA . VAL A 1 94 ? 41.288 5.517 -38.618 1.00 81.12 94 VAL A CA 1
ATOM 736 C C . VAL A 1 94 ? 41.257 4.881 -37.241 1.00 81.12 94 VAL A C 1
ATOM 738 O O . VAL A 1 94 ? 42.230 4.979 -36.499 1.00 81.12 94 VAL A O 1
ATOM 741 N N . VAL A 1 95 ? 40.156 4.207 -36.921 1.00 74.25 95 VAL A N 1
ATOM 742 C CA . VAL A 1 95 ? 40.007 3.308 -35.771 1.00 74.25 95 VAL A CA 1
ATOM 743 C C . VAL A 1 95 ? 39.487 1.982 -36.335 1.00 74.25 95 VAL A C 1
ATOM 745 O O . VAL A 1 95 ? 38.732 1.990 -37.307 1.00 74.25 95 VAL A O 1
ATOM 748 N N . LYS A 1 96 ? 39.964 0.849 -35.813 1.00 54.34 96 LYS A N 1
ATOM 749 C CA . LYS A 1 96 ? 39.652 -0.509 -36.303 1.00 54.34 96 LYS A CA 1
ATOM 750 C C . LYS A 1 96 ? 38.157 -0.692 -36.682 1.00 54.34 96 LYS A C 1
ATOM 752 O O . LYS A 1 96 ? 37.297 -0.280 -35.916 1.00 54.34 96 LYS A O 1
ATOM 757 N N . ASP A 1 97 ? 37.915 -1.334 -37.838 1.00 51.78 97 ASP A N 1
ATOM 758 C CA . ASP A 1 97 ? 36.669 -1.487 -38.645 1.00 51.78 97 ASP A CA 1
ATOM 759 C C . ASP A 1 97 ? 36.474 -0.502 -39.823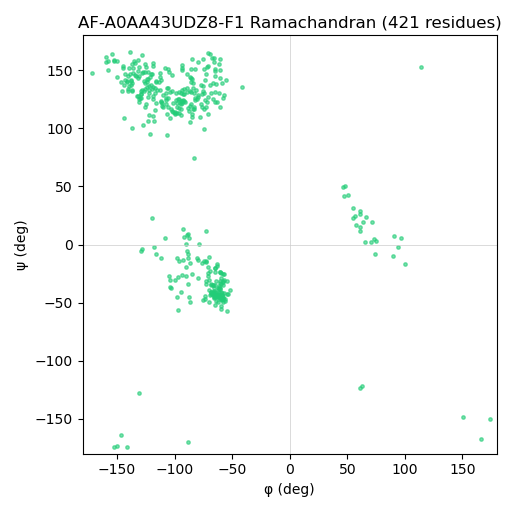 1.00 51.78 97 ASP A C 1
ATOM 761 O O . ASP A 1 97 ? 35.481 -0.578 -40.542 1.00 51.78 97 ASP A O 1
ATOM 765 N N . GLY A 1 98 ? 37.465 0.348 -40.115 1.00 52.16 98 GLY A N 1
ATOM 766 C CA . GLY A 1 98 ? 37.630 0.968 -41.445 1.00 52.16 98 GLY A CA 1
ATOM 767 C C . GLY A 1 98 ? 36.627 2.066 -41.816 1.00 52.16 98 GLY A C 1
ATOM 768 O O . GLY A 1 98 ? 36.683 2.588 -42.925 1.00 52.16 98 GLY A O 1
ATOM 769 N N . LEU A 1 99 ? 35.741 2.456 -40.902 1.00 52.06 99 LEU A N 1
ATOM 770 C CA . LEU A 1 99 ? 34.807 3.562 -41.092 1.00 52.06 99 LEU A CA 1
ATOM 771 C C . LEU A 1 99 ? 35.180 4.702 -40.148 1.00 52.06 99 LEU A C 1
ATOM 773 O O . LEU A 1 99 ? 35.375 4.494 -38.949 1.00 52.06 99 LEU A O 1
ATOM 777 N N . CYS A 1 100 ? 35.241 5.930 -40.669 1.00 55.38 100 CYS A N 1
ATOM 778 C CA . CYS A 1 100 ? 35.224 7.086 -39.782 1.00 55.38 100 CYS A CA 1
ATOM 779 C C . CYS A 1 100 ? 33.902 7.085 -38.998 1.00 55.38 100 CYS A C 1
ATOM 781 O O . CYS A 1 100 ? 32.893 6.549 -39.456 1.00 55.38 100 CYS A O 1
ATOM 783 N N . ILE A 1 101 ? 33.869 7.713 -37.826 1.00 55.06 101 ILE A N 1
ATOM 784 C CA . ILE A 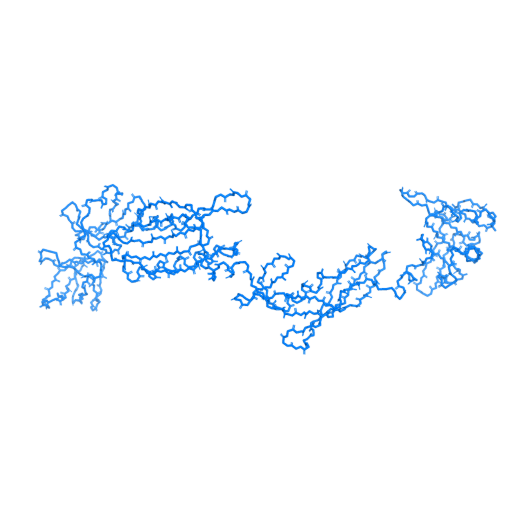1 101 ? 32.664 7.762 -36.986 1.00 55.06 101 ILE A CA 1
ATOM 785 C C . ILE A 1 101 ? 31.435 8.309 -37.740 1.00 55.06 101 ILE A C 1
ATOM 787 O O . ILE A 1 101 ? 30.332 7.834 -37.514 1.00 55.06 101 ILE A O 1
ATOM 791 N N . ARG A 1 102 ? 31.606 9.218 -38.716 1.00 59.44 102 ARG A N 1
ATOM 792 C CA . ARG A 1 102 ? 30.502 9.649 -39.595 1.00 59.44 102 ARG A CA 1
ATOM 793 C C . ARG A 1 102 ? 29.979 8.509 -40.473 1.00 59.44 102 ARG A C 1
ATOM 795 O O . ARG A 1 102 ? 28.775 8.315 -40.526 1.00 59.44 102 ARG A O 1
ATOM 802 N N . CYS A 1 103 ? 30.859 7.729 -41.096 1.00 59.09 103 CYS A N 1
ATOM 803 C CA . CYS A 1 103 ? 30.475 6.567 -41.903 1.00 59.09 103 CYS A CA 1
ATOM 804 C C . CYS A 1 103 ? 29.948 5.396 -41.058 1.00 59.09 103 CYS A C 1
ATOM 806 O O . CYS A 1 103 ? 29.129 4.624 -41.534 1.00 59.09 103 CYS A O 1
ATOM 808 N N . PHE A 1 104 ? 30.372 5.270 -39.797 1.00 60.38 104 PHE A N 1
ATOM 809 C CA . PHE A 1 104 ? 29.788 4.320 -38.843 1.00 60.38 104 PHE A CA 1
ATOM 810 C C . PHE A 1 104 ? 28.337 4.678 -38.480 1.00 60.38 104 PHE A C 1
ATOM 812 O O . PHE A 1 104 ? 27.519 3.790 -38.227 1.00 60.38 104 PHE A O 1
ATOM 819 N N . LEU A 1 105 ? 28.039 5.978 -38.417 1.00 64.00 105 LEU A N 1
ATOM 820 C CA . LEU A 1 105 ? 26.723 6.518 -38.074 1.00 64.00 105 LEU A CA 1
ATOM 821 C C . LEU A 1 105 ? 25.779 6.598 -39.284 1.00 64.00 105 LEU A C 1
ATOM 823 O O . LEU A 1 105 ? 24.564 6.572 -39.097 1.00 64.00 105 LEU A O 1
ATOM 827 N N . ASP A 1 106 ? 26.311 6.692 -40.503 1.00 64.50 106 ASP A N 1
ATOM 828 C CA . ASP A 1 106 ? 25.512 6.881 -41.714 1.00 64.50 106 ASP A CA 1
ATOM 829 C C . ASP A 1 106 ? 24.564 5.696 -41.975 1.00 64.50 106 ASP A C 1
ATOM 831 O O . ASP A 1 106 ? 24.972 4.536 -42.039 1.00 64.50 106 ASP A O 1
ATOM 835 N N . GLY A 1 107 ? 23.263 5.988 -42.068 1.00 60.91 107 GLY A N 1
ATOM 836 C CA . GLY A 1 107 ? 22.198 5.004 -42.299 1.00 60.91 107 GLY A CA 1
ATOM 837 C C . GLY A 1 107 ? 21.978 3.965 -41.188 1.00 60.91 107 GLY A C 1
ATOM 838 O O . GLY A 1 107 ? 21.116 3.092 -41.336 1.00 60.91 107 GLY A O 1
ATOM 839 N N . ARG A 1 108 ? 22.720 4.024 -40.073 1.00 73.12 108 ARG A N 1
ATOM 840 C CA . ARG A 1 108 ? 22.621 3.039 -38.990 1.00 73.12 108 ARG A CA 1
ATOM 841 C C . ARG A 1 108 ? 21.562 3.441 -37.969 1.00 73.12 108 ARG A C 1
ATOM 843 O O . ARG A 1 108 ? 21.578 4.541 -37.433 1.00 73.12 108 ARG A O 1
ATOM 850 N N . LYS A 1 109 ? 20.687 2.495 -37.623 1.00 81.19 109 LYS A N 1
ATOM 851 C CA . LYS A 1 109 ? 19.733 2.659 -36.521 1.00 81.19 109 LYS A CA 1
ATOM 852 C C . LYS A 1 109 ? 20.450 2.485 -35.178 1.00 81.19 109 LYS A C 1
ATOM 854 O O . LYS A 1 109 ? 21.009 1.417 -34.918 1.00 81.19 109 LYS A O 1
ATOM 859 N N . LEU A 1 110 ? 20.451 3.527 -34.348 1.00 87.94 110 LEU A N 1
ATOM 860 C CA . LEU A 1 110 ? 21.164 3.578 -33.065 1.00 87.94 110 LEU A CA 1
ATOM 861 C C . LEU A 1 110 ? 20.285 3.084 -31.911 1.00 87.94 110 LEU A C 1
ATOM 863 O O . LEU A 1 110 ? 20.799 2.548 -30.925 1.00 87.94 110 LEU A O 1
ATOM 867 N N . VAL A 1 111 ? 18.965 3.226 -32.056 1.00 92.38 111 VAL A N 1
ATOM 868 C CA . VAL A 1 111 ? 17.951 2.793 -31.096 1.00 92.38 111 VAL A CA 1
ATOM 869 C C . VAL A 1 111 ? 16.937 1.873 -31.760 1.00 92.38 111 VAL A C 1
ATOM 871 O O . VAL A 1 111 ? 16.207 2.242 -32.682 1.00 92.38 111 VAL A O 1
ATOM 874 N N . VAL A 1 112 ? 16.823 0.654 -31.240 1.00 91.56 112 VAL A N 1
ATOM 875 C CA . VAL A 1 112 ? 15.818 -0.315 -31.682 1.00 91.56 112 VAL A CA 1
ATOM 876 C C . VAL A 1 112 ? 14.722 -0.427 -30.632 1.00 91.56 112 VAL A C 1
ATOM 878 O O . VAL A 1 112 ? 14.988 -0.717 -29.467 1.00 91.56 112 VAL A O 1
ATOM 881 N N . MET A 1 113 ? 13.479 -0.233 -31.069 1.00 95.38 113 MET A N 1
ATOM 882 C CA . MET A 1 113 ? 12.270 -0.486 -30.289 1.00 95.38 113 MET A CA 1
ATOM 883 C C . MET A 1 113 ? 11.420 -1.541 -31.014 1.00 95.38 113 MET A C 1
ATOM 885 O O . MET A 1 113 ? 11.454 -1.612 -32.247 1.00 95.38 113 MET A O 1
ATOM 889 N N . PRO A 1 114 ? 10.686 -2.401 -30.288 1.00 96.12 114 PRO A N 1
ATOM 890 C CA . PRO A 1 114 ? 9.752 -3.336 -30.904 1.00 96.12 114 PRO A CA 1
ATOM 891 C C . PRO A 1 114 ? 8.588 -2.588 -31.570 1.00 96.12 114 PRO A C 1
ATOM 893 O O . PRO A 1 114 ? 8.267 -1.463 -31.206 1.00 96.12 114 PRO A O 1
ATOM 896 N N . HIS A 1 115 ? 7.885 -3.243 -32.500 1.00 94.62 115 HIS A N 1
ATOM 897 C CA . HIS A 1 115 ? 6.695 -2.655 -33.135 1.00 94.62 115 HIS A CA 1
ATOM 898 C C . HIS A 1 115 ? 5.579 -2.322 -32.136 1.00 94.62 115 HIS A C 1
ATOM 900 O O . HIS A 1 115 ? 4.811 -1.388 -32.354 1.00 94.62 115 HIS A O 1
ATOM 906 N N . HIS A 1 116 ? 5.445 -3.113 -31.070 1.00 96.81 116 HIS A N 1
ATOM 907 C CA . HIS A 1 116 ? 4.469 -2.860 -30.021 1.00 96.81 116 HIS A CA 1
ATOM 908 C C . HIS A 1 116 ? 4.910 -3.419 -28.670 1.00 96.81 116 HIS A C 1
ATOM 910 O O . HIS A 1 116 ? 5.704 -4.359 -28.604 1.00 96.81 116 HIS A O 1
ATOM 916 N N . VAL A 1 117 ? 4.324 -2.871 -27.608 1.00 97.25 117 VAL A N 1
ATOM 917 C CA . VAL A 1 117 ? 4.418 -3.360 -26.231 1.00 97.25 117 VAL A CA 1
ATOM 918 C C . VAL A 1 117 ? 3.050 -3.257 -25.558 1.00 97.25 117 VAL A C 1
ATOM 920 O O . VAL A 1 117 ? 2.260 -2.362 -25.861 1.00 97.25 117 VAL A O 1
ATOM 923 N N . ASP A 1 118 ? 2.749 -4.186 -24.656 1.00 97.50 118 ASP A N 1
ATOM 924 C CA . ASP A 1 118 ? 1.499 -4.173 -23.904 1.00 97.50 118 ASP A CA 1
ATOM 925 C C . ASP A 1 118 ? 1.705 -3.525 -22.530 1.00 97.50 118 ASP A C 1
ATOM 927 O O . ASP A 1 118 ? 2.525 -3.981 -21.734 1.00 97.50 118 ASP A O 1
ATOM 931 N N . LEU A 1 119 ? 0.907 -2.502 -22.225 1.00 97.62 119 LEU A N 1
ATOM 932 C CA . LEU A 1 119 ? 0.794 -1.931 -20.887 1.00 97.62 119 LEU A CA 1
ATOM 933 C C . LEU A 1 119 ? -0.404 -2.559 -20.181 1.00 97.62 119 LEU A C 1
ATOM 935 O O . LEU A 1 119 ? -1.545 -2.394 -20.618 1.00 97.62 119 LEU A O 1
ATOM 939 N N . ILE A 1 120 ? -0.174 -3.263 -19.075 1.00 97.94 120 ILE A N 1
ATOM 940 C CA . ILE A 1 120 ? -1.262 -3.887 -18.319 1.00 97.94 120 ILE A CA 1
ATOM 941 C C . ILE A 1 120 ? -1.756 -2.918 -17.246 1.00 97.94 120 ILE A C 1
ATOM 943 O O . ILE A 1 120 ? -1.000 -2.534 -16.358 1.00 97.94 120 ILE A O 1
ATOM 947 N N . ARG A 1 121 ? -3.047 -2.582 -17.276 1.00 97.62 121 ARG A N 1
ATOM 948 C CA . ARG A 1 121 ? -3.742 -1.827 -16.227 1.00 97.62 121 ARG A CA 1
ATOM 949 C C . ARG A 1 121 ? -4.639 -2.741 -15.408 1.00 97.62 121 ARG A C 1
ATOM 951 O O . ARG A 1 121 ? -5.392 -3.551 -15.951 1.00 97.62 121 ARG A O 1
ATOM 958 N N . CYS A 1 122 ? -4.601 -2.603 -14.088 1.00 97.00 122 CYS A N 1
ATOM 959 C CA . CYS A 1 122 ? -5.470 -3.361 -13.209 1.00 97.00 122 CYS A CA 1
ATOM 960 C C . CYS A 1 122 ? -6.906 -2.843 -13.314 1.00 97.00 122 CYS A C 1
ATOM 962 O O . CYS A 1 122 ? -7.163 -1.686 -12.994 1.00 97.00 122 CYS A O 1
ATOM 964 N N . ALA A 1 123 ? -7.850 -3.719 -13.660 1.00 95.62 123 ALA A N 1
ATOM 965 C CA . ALA A 1 123 ? -9.264 -3.363 -13.802 1.00 95.62 123 ALA A CA 1
ATOM 966 C C . ALA A 1 123 ? -9.935 -2.880 -12.497 1.00 95.62 123 ALA A C 1
ATOM 968 O O . ALA A 1 123 ? -10.989 -2.258 -12.553 1.00 95.62 123 ALA A O 1
ATOM 969 N N . ASN A 1 124 ? -9.329 -3.147 -11.333 1.00 94.00 124 ASN A N 1
ATOM 970 C CA . ASN A 1 124 ? -9.932 -2.846 -10.030 1.00 94.00 124 ASN A CA 1
ATOM 971 C C . ASN A 1 124 ? -9.346 -1.608 -9.345 1.00 94.00 124 ASN A C 1
ATOM 973 O O . ASN A 1 124 ? -10.069 -0.891 -8.666 1.00 94.00 124 ASN A O 1
ATOM 977 N N . CYS A 1 125 ? -8.036 -1.378 -9.464 1.00 92.69 125 CYS A N 1
ATOM 978 C CA . CYS A 1 125 ? -7.352 -0.268 -8.784 1.00 92.69 125 CYS A CA 1
ATOM 979 C C . CYS A 1 125 ? -6.719 0.741 -9.747 1.00 92.69 125 CYS A C 1
ATOM 981 O O . CYS A 1 125 ? -6.144 1.721 -9.286 1.00 92.69 125 CYS A O 1
ATOM 983 N N . ASN A 1 126 ? -6.814 0.506 -11.061 1.00 94.56 126 ASN A N 1
ATOM 984 C CA . ASN A 1 126 ? -6.269 1.353 -12.127 1.00 94.56 126 ASN A CA 1
ATOM 985 C C . ASN A 1 126 ? -4.745 1.552 -12.118 1.00 94.56 126 ASN A C 1
ATOM 987 O O . ASN A 1 126 ? -4.240 2.384 -12.861 1.00 94.56 126 ASN A O 1
ATOM 991 N N . GLU A 1 127 ? -4.005 0.781 -11.326 1.00 94.94 127 GLU A N 1
ATOM 992 C CA . GLU A 1 127 ? -2.542 0.786 -11.369 1.00 94.94 127 GLU A CA 1
ATOM 993 C C . GLU A 1 127 ? -2.000 0.041 -12.586 1.00 94.94 127 GLU A C 1
ATOM 995 O O . GLU A 1 127 ? -2.693 -0.799 -13.165 1.00 94.94 127 GLU A O 1
ATOM 1000 N N . PHE A 1 128 ? -0.753 0.330 -12.943 1.00 96.56 128 PHE A N 1
ATOM 1001 C CA . PHE A 1 128 ? -0.107 -0.173 -14.150 1.00 96.56 128 PHE A CA 1
ATOM 1002 C C . PHE A 1 128 ? 1.034 -1.132 -13.813 1.00 96.56 128 PHE A C 1
ATOM 1004 O O . PHE A 1 128 ? 1.728 -0.933 -12.819 1.00 96.56 128 PHE A O 1
ATOM 1011 N N . MET A 1 129 ? 1.225 -2.166 -14.631 1.00 95.44 129 MET A N 1
ATOM 1012 C CA . MET A 1 129 ? 2.387 -3.050 -14.561 1.00 95.44 129 MET A CA 1
ATOM 1013 C C . MET A 1 129 ? 3.543 -2.436 -15.355 1.00 95.44 129 MET A C 1
ATOM 1015 O O . MET A 1 129 ? 3.469 -2.365 -16.581 1.00 95.44 129 MET A O 1
ATOM 1019 N N . VAL A 1 130 ? 4.604 -2.026 -14.663 1.00 90.69 130 VAL A N 1
ATOM 1020 C CA . VAL A 1 130 ? 5.827 -1.456 -15.245 1.00 90.69 130 VAL A CA 1
ATOM 1021 C C . VAL A 1 130 ? 7.027 -2.150 -14.600 1.00 90.69 130 VAL A C 1
ATOM 1023 O O . VAL A 1 130 ? 7.100 -2.212 -13.376 1.00 90.69 130 VAL A O 1
ATOM 1026 N N . ALA A 1 131 ? 7.951 -2.684 -15.408 1.00 85.94 131 ALA A N 1
ATOM 1027 C CA . ALA A 1 131 ? 9.149 -3.396 -14.932 1.00 85.94 131 ALA A CA 1
ATOM 1028 C C . ALA A 1 131 ? 8.847 -4.453 -13.842 1.00 85.94 131 ALA A C 1
ATOM 1030 O O . ALA A 1 131 ? 9.444 -4.449 -12.767 1.00 85.94 131 ALA A O 1
ATOM 1031 N N . ASP A 1 132 ? 7.864 -5.321 -14.106 1.00 87.31 132 ASP A N 1
ATOM 1032 C CA . ASP A 1 132 ? 7.391 -6.384 -13.200 1.00 87.31 132 ASP A CA 1
ATOM 1033 C C . ASP A 1 132 ? 6.829 -5.911 -11.845 1.00 87.31 132 ASP A C 1
ATOM 1035 O O . ASP A 1 132 ? 6.610 -6.712 -10.931 1.00 87.31 132 ASP A O 1
ATOM 1039 N N . GLN A 1 133 ? 6.528 -4.617 -11.709 1.00 90.56 133 GLN A N 1
ATOM 1040 C CA . GLN A 1 133 ? 5.925 -4.038 -10.514 1.00 90.56 133 GLN A CA 1
ATOM 1041 C C . GLN A 1 133 ? 4.623 -3.302 -10.835 1.00 90.56 133 GLN A C 1
ATOM 1043 O O . GLN A 1 133 ? 4.486 -2.624 -11.851 1.00 90.56 133 GLN A O 1
ATOM 1048 N N . TRP A 1 134 ? 3.647 -3.415 -9.931 1.00 93.31 134 TRP A N 1
ATOM 1049 C CA . TRP A 1 134 ? 2.422 -2.619 -9.996 1.00 93.31 134 TRP A CA 1
ATOM 1050 C C . TRP A 1 134 ? 2.671 -1.252 -9.373 1.00 93.31 134 TRP A C 1
ATOM 1052 O O . TRP A 1 134 ? 2.983 -1.170 -8.184 1.00 93.31 134 TRP A O 1
ATOM 1062 N N . VAL A 1 135 ? 2.517 -0.198 -10.170 1.00 91.75 135 VAL A N 1
ATOM 1063 C CA . VAL A 1 135 ? 2.778 1.180 -9.756 1.00 91.75 135 VAL A CA 1
ATOM 1064 C C . VAL A 1 135 ? 1.550 2.062 -9.936 1.00 91.75 135 VAL A C 1
ATOM 1066 O O . VAL A 1 135 ? 0.801 1.972 -10.916 1.00 91.75 135 VAL A O 1
ATOM 1069 N N . ARG A 1 136 ? 1.366 2.977 -8.982 1.00 91.56 136 ARG A N 1
ATOM 1070 C CA . ARG A 1 136 ? 0.379 4.050 -9.078 1.00 91.56 136 ARG A CA 1
ATOM 1071 C C . ARG A 1 136 ? 1.001 5.239 -9.801 1.00 91.56 136 ARG A C 1
ATOM 1073 O O . ARG A 1 136 ? 1.797 5.965 -9.214 1.00 91.56 136 ARG A O 1
ATOM 1080 N N . LYS A 1 137 ? 0.614 5.436 -11.058 1.00 92.31 137 LYS A N 1
ATOM 1081 C CA . LYS A 1 137 ? 1.041 6.554 -11.908 1.00 92.31 137 LYS A CA 1
ATOM 1082 C C . LYS A 1 137 ? -0.136 7.097 -12.708 1.00 92.31 137 LYS A C 1
ATOM 1084 O O . LYS A 1 137 ? -1.186 6.454 -12.780 1.00 92.31 137 LYS A O 1
ATOM 1089 N N . ASN A 1 138 ? 0.035 8.286 -13.281 1.00 95.25 138 ASN A N 1
ATOM 1090 C CA . ASN A 1 138 ? -0.868 8.725 -14.336 1.00 95.25 138 ASN A CA 1
ATOM 1091 C C . ASN A 1 138 ? -0.656 7.838 -15.585 1.00 95.25 138 ASN A C 1
ATOM 1093 O O . ASN A 1 138 ? 0.343 7.124 -15.694 1.00 95.25 138 ASN A O 1
ATOM 1097 N N . GLN A 1 139 ? -1.639 7.821 -16.483 1.00 94.75 139 GLN A N 1
ATOM 1098 C CA . GLN A 1 139 ? -1.616 6.912 -17.627 1.00 94.75 139 GLN A CA 1
ATOM 1099 C C . GLN A 1 139 ? -0.485 7.240 -18.610 1.00 94.75 139 GLN A C 1
ATOM 1101 O O . GLN A 1 139 ? 0.162 6.316 -19.096 1.00 94.75 139 GLN A O 1
ATOM 1106 N N . ASP A 1 140 ? -0.238 8.522 -18.873 1.00 95.19 140 ASP A N 1
ATOM 1107 C CA . ASP A 1 140 ? 0.749 8.966 -19.860 1.00 95.19 140 ASP A CA 1
ATOM 1108 C C . ASP A 1 140 ? 2.175 8.649 -19.392 1.00 95.19 140 ASP A C 1
ATOM 1110 O O . ASP A 1 140 ? 2.950 8.080 -20.155 1.00 95.19 140 ASP A O 1
ATOM 1114 N N . ASP A 1 141 ? 2.488 8.874 -18.113 1.00 96.31 141 ASP A N 1
ATOM 1115 C CA . ASP A 1 141 ? 3.751 8.464 -17.491 1.00 96.31 141 ASP A CA 1
ATOM 1116 C C . ASP A 1 141 ? 3.956 6.950 -17.617 1.00 96.31 141 ASP A C 1
ATOM 1118 O O . ASP A 1 141 ? 5.036 6.497 -17.983 1.00 96.31 141 ASP A O 1
ATOM 1122 N N . ALA A 1 142 ? 2.920 6.148 -17.343 1.00 96.75 142 ALA A N 1
ATOM 1123 C CA . ALA A 1 142 ? 3.017 4.693 -17.449 1.00 96.75 142 ALA A CA 1
ATOM 1124 C C . ALA A 1 142 ? 3.219 4.225 -18.902 1.00 96.75 142 ALA A C 1
ATOM 1126 O O . ALA A 1 142 ? 3.934 3.249 -19.134 1.00 96.75 142 ALA A O 1
ATOM 1127 N N . ILE A 1 143 ? 2.608 4.918 -19.872 1.00 97.25 143 ILE A N 1
ATOM 1128 C CA . ILE A 1 143 ? 2.799 4.692 -21.312 1.00 97.25 143 ILE A CA 1
ATOM 1129 C C . ILE A 1 143 ? 4.236 5.032 -21.729 1.00 97.25 143 ILE A C 1
ATOM 1131 O O . ILE A 1 143 ? 4.861 4.251 -22.448 1.00 97.25 143 ILE A O 1
ATOM 1135 N N . ILE A 1 144 ? 4.771 6.166 -21.271 1.00 96.94 144 ILE A N 1
ATOM 1136 C CA . ILE A 1 144 ? 6.147 6.586 -21.556 1.00 96.94 144 ILE A CA 1
ATOM 1137 C C . ILE A 1 144 ? 7.136 5.595 -20.937 1.00 96.94 144 ILE A C 1
ATOM 1139 O O . ILE A 1 144 ? 8.018 5.102 -21.635 1.00 96.94 144 ILE A O 1
ATOM 1143 N N . ASP A 1 145 ? 6.964 5.243 -19.662 1.00 96.19 145 ASP A N 1
ATOM 1144 C CA . ASP A 1 145 ? 7.869 4.337 -18.953 1.00 96.19 145 ASP A CA 1
ATOM 1145 C C . ASP A 1 145 ? 7.972 2.972 -19.639 1.00 96.19 145 ASP A C 1
ATOM 1147 O O . ASP A 1 145 ? 9.076 2.481 -19.888 1.00 96.19 145 ASP A O 1
ATOM 1151 N N . ILE A 1 146 ? 6.829 2.350 -19.966 1.00 96.69 146 ILE A N 1
ATOM 1152 C CA . ILE A 1 146 ? 6.839 1.039 -20.620 1.00 96.69 146 ILE A CA 1
ATOM 1153 C C . ILE A 1 146 ? 7.449 1.138 -22.017 1.00 96.69 146 ILE A C 1
ATOM 1155 O O . ILE A 1 146 ? 8.247 0.275 -22.373 1.00 96.69 146 ILE A O 1
ATOM 1159 N N . ALA A 1 147 ? 7.148 2.195 -22.779 1.00 96.44 147 ALA A N 1
ATOM 1160 C CA . ALA A 1 147 ? 7.721 2.414 -24.100 1.00 96.44 147 ALA A CA 1
ATOM 1161 C C . ALA A 1 147 ? 9.247 2.522 -24.021 1.00 96.44 147 ALA A C 1
ATOM 1163 O O . ALA A 1 147 ? 9.950 1.722 -24.641 1.00 96.44 147 ALA A O 1
ATOM 1164 N N . LEU A 1 148 ? 9.763 3.443 -23.206 1.00 95.81 148 LEU A N 1
ATOM 1165 C CA . LEU A 1 148 ? 11.199 3.678 -23.067 1.00 95.81 148 LEU A CA 1
ATOM 1166 C C . LEU A 1 148 ? 11.940 2.465 -22.495 1.00 95.81 148 LEU A C 1
ATOM 1168 O O . LEU A 1 148 ? 13.067 2.202 -22.907 1.00 95.81 148 LEU A O 1
ATOM 1172 N N . SER A 1 149 ? 11.300 1.661 -21.637 1.00 94.75 149 SER A N 1
ATOM 1173 C CA . SER A 1 149 ? 11.896 0.418 -21.119 1.00 94.75 149 SER A CA 1
ATOM 1174 C C . SER A 1 149 ? 12.189 -0.634 -22.199 1.00 94.75 149 SER A C 1
ATOM 1176 O O . SER A 1 149 ? 12.992 -1.539 -21.976 1.00 94.75 149 SER A O 1
ATOM 1178 N N . THR A 1 150 ? 11.564 -0.522 -23.379 1.00 95.00 150 THR A N 1
ATOM 1179 C CA . THR A 1 150 ? 11.810 -1.431 -24.510 1.00 95.00 150 THR A CA 1
ATOM 1180 C C . THR A 1 150 ? 12.954 -0.998 -25.424 1.00 95.00 150 THR A C 1
ATOM 1182 O O . THR A 1 150 ? 13.369 -1.789 -26.277 1.00 95.00 150 THR A O 1
ATOM 1185 N N . ALA A 1 151 ? 13.454 0.232 -25.272 1.00 95.56 151 ALA A N 1
ATOM 1186 C CA . ALA A 1 151 ? 14.502 0.776 -26.122 1.00 95.56 151 ALA A CA 1
ATOM 1187 C C . ALA A 1 151 ? 15.832 0.050 -25.890 1.00 95.56 151 ALA A C 1
ATOM 1189 O O . ALA A 1 151 ? 16.298 -0.107 -24.762 1.00 95.56 151 ALA A O 1
ATOM 1190 N N . LYS A 1 152 ? 16.461 -0.379 -26.984 1.00 94.88 152 LYS A N 1
ATOM 1191 C CA . LYS A 1 152 ? 17.792 -0.986 -26.984 1.00 94.88 152 LYS A CA 1
ATOM 1192 C C . LYS A 1 152 ? 18.739 -0.103 -27.776 1.00 94.88 152 LYS A C 1
ATOM 1194 O O . LYS A 1 152 ? 18.553 0.071 -28.979 1.00 94.88 152 LYS A O 1
ATOM 1199 N N . LEU A 1 153 ? 19.734 0.438 -27.085 1.00 92.88 153 LEU A N 1
ATOM 1200 C CA . LEU A 1 153 ? 20.805 1.229 -27.679 1.00 92.88 153 LEU A CA 1
ATOM 1201 C C . LEU A 1 153 ? 21.916 0.297 -28.177 1.00 92.88 153 LEU A C 1
ATOM 1203 O O . LEU A 1 153 ? 22.125 -0.783 -27.615 1.00 92.88 153 LEU A O 1
ATOM 1207 N N . ILE A 1 154 ? 22.644 0.721 -29.210 1.00 85.50 154 ILE A N 1
ATOM 1208 C CA . ILE A 1 154 ? 23.903 0.065 -29.584 1.00 85.50 154 ILE A CA 1
ATOM 1209 C C . ILE A 1 154 ? 24.926 0.147 -28.429 1.00 85.50 154 ILE A C 1
ATOM 1211 O O . ILE A 1 154 ? 24.895 1.116 -27.666 1.00 85.50 154 ILE A O 1
ATOM 1215 N N . PRO A 1 155 ? 25.842 -0.829 -28.285 1.00 80.06 155 PRO A N 1
ATOM 1216 C CA . PRO A 1 155 ? 26.810 -0.856 -27.182 1.00 80.06 155 PRO A CA 1
ATOM 1217 C C . PRO A 1 155 ? 27.697 0.392 -27.071 1.00 80.06 155 PRO A C 1
ATOM 1219 O O . PRO A 1 155 ? 28.112 0.761 -25.975 1.00 80.06 155 PRO A O 1
ATOM 1222 N N . GLU A 1 156 ? 27.995 1.036 -28.198 1.00 81.00 156 GLU A N 1
ATOM 1223 C CA . GLU A 1 156 ? 28.869 2.206 -28.289 1.00 81.00 156 GLU A CA 1
ATOM 1224 C C . GLU A 1 156 ? 28.168 3.515 -27.892 1.00 81.00 156 GLU A C 1
ATOM 1226 O O . GLU A 1 156 ? 28.838 4.529 -27.683 1.00 81.00 156 GLU A O 1
ATOM 1231 N N . ALA A 1 157 ? 26.834 3.507 -27.790 1.00 85.94 157 ALA A N 1
ATOM 1232 C CA . ALA A 1 157 ? 26.037 4.690 -27.499 1.00 85.94 157 ALA A CA 1
ATOM 1233 C C . ALA A 1 157 ? 25.843 4.904 -25.995 1.00 85.94 157 ALA A C 1
ATOM 1235 O O . ALA A 1 157 ? 25.457 4.004 -25.247 1.00 85.94 157 ALA A O 1
ATOM 1236 N N . LYS A 1 158 ? 26.028 6.150 -25.563 1.00 89.88 158 LYS A N 1
ATOM 1237 C CA . LYS A 1 158 ? 25.671 6.630 -24.227 1.00 89.88 158 LYS A CA 1
ATOM 1238 C C . LYS A 1 158 ? 24.486 7.574 -24.336 1.00 89.88 158 LYS A C 1
ATOM 1240 O O . LYS A 1 158 ? 24.518 8.522 -25.114 1.00 89.88 158 LYS A O 1
ATOM 1245 N N . LEU A 1 159 ? 23.451 7.327 -23.539 1.00 95.31 159 LEU A N 1
ATOM 1246 C CA . LEU A 1 159 ? 22.259 8.167 -23.519 1.00 95.31 159 LEU A CA 1
ATOM 1247 C C . LEU A 1 159 ? 22.553 9.531 -22.876 1.00 95.31 159 LEU A C 1
ATOM 1249 O O . LEU A 1 159 ? 23.040 9.579 -21.746 1.00 95.31 159 LEU A O 1
ATOM 1253 N N . ILE A 1 160 ? 22.227 10.621 -23.576 1.00 96.00 160 ILE A N 1
ATOM 1254 C CA . ILE A 1 160 ? 22.292 11.998 -23.063 1.00 96.00 160 ILE A CA 1
ATOM 1255 C C . ILE A 1 160 ? 20.907 12.431 -22.573 1.00 96.00 160 ILE A C 1
ATOM 1257 O O . ILE A 1 160 ? 20.749 12.807 -21.412 1.00 96.00 160 ILE A O 1
ATOM 1261 N N . SER A 1 161 ? 19.903 12.365 -23.450 1.00 96.69 161 SER A N 1
ATOM 1262 C CA . SER A 1 161 ? 18.521 12.765 -23.164 1.00 96.69 161 SER A CA 1
ATOM 1263 C C . SER A 1 161 ? 17.522 12.001 -24.026 1.00 96.69 161 SER A C 1
ATOM 1265 O O . SER A 1 161 ? 17.865 11.474 -25.082 1.00 96.69 161 SER A O 1
ATOM 1267 N N . VAL A 1 162 ? 16.272 11.945 -23.556 1.00 97.38 162 VAL A N 1
ATOM 1268 C CA . VAL A 1 162 ? 15.134 11.423 -24.319 1.00 97.38 162 VAL A CA 1
ATOM 1269 C C . VAL A 1 162 ? 14.006 12.443 -24.285 1.00 97.38 162 VAL A C 1
ATOM 1271 O O . VAL A 1 162 ? 13.614 12.886 -23.204 1.00 97.38 162 VAL A O 1
ATOM 1274 N N . GLY A 1 163 ? 13.470 12.782 -25.456 1.00 97.19 163 GLY A N 1
ATOM 1275 C CA . GLY A 1 163 ? 12.249 13.565 -25.621 1.00 97.19 163 GLY A CA 1
ATOM 1276 C C . GLY A 1 163 ? 11.090 12.675 -26.076 1.00 97.19 163 GLY A C 1
ATOM 1277 O O . GLY A 1 163 ? 10.967 12.434 -27.277 1.00 97.19 163 GLY A O 1
ATOM 1278 N N . PRO A 1 164 ? 10.255 12.148 -25.160 1.00 97.62 164 PRO A N 1
ATOM 1279 C CA . PRO A 1 164 ? 9.089 11.353 -25.525 1.00 97.62 164 PRO A CA 1
ATOM 1280 C C . PRO A 1 164 ? 7.869 12.236 -25.832 1.00 97.62 164 PRO A C 1
ATOM 1282 O O . PRO A 1 164 ? 7.589 13.207 -25.129 1.00 97.62 164 PRO A O 1
ATOM 1285 N N . MET A 1 165 ? 7.087 11.840 -26.833 1.00 97.19 165 MET A N 1
ATOM 1286 C CA . MET A 1 165 ? 5.787 12.410 -27.172 1.00 97.19 165 MET A CA 1
ATOM 1287 C C . MET A 1 165 ? 4.764 11.284 -27.328 1.00 97.19 165 MET A C 1
ATOM 1289 O O . MET A 1 165 ? 4.966 10.343 -28.096 1.00 97.19 165 MET A O 1
ATOM 1293 N N . VAL A 1 166 ? 3.652 11.386 -26.600 1.00 97.81 166 VAL A N 1
ATOM 1294 C CA . VAL A 1 166 ? 2.557 10.412 -26.663 1.00 97.81 166 VAL A CA 1
ATOM 1295 C C . VAL A 1 166 ? 1.498 10.901 -27.645 1.00 97.81 166 VAL A C 1
ATOM 1297 O O . VAL A 1 166 ? 0.912 11.965 -27.464 1.00 97.81 166 VAL A O 1
ATOM 1300 N N . GLU A 1 167 ? 1.218 10.097 -28.663 1.00 97.44 167 GLU A N 1
ATOM 1301 C CA . GLU A 1 167 ? 0.117 10.287 -29.599 1.00 97.44 167 GLU A CA 1
ATOM 1302 C C . GLU A 1 167 ? -0.973 9.244 -29.327 1.00 97.44 167 GLU A C 1
ATOM 1304 O O . GLU A 1 167 ? -0.730 8.035 -29.313 1.00 97.44 167 GLU A O 1
ATOM 1309 N N . ARG A 1 168 ? -2.208 9.698 -29.116 1.00 97.38 168 ARG A N 1
ATOM 1310 C CA . ARG A 1 168 ? -3.354 8.814 -28.895 1.00 97.38 168 ARG A CA 1
ATOM 1311 C C . ARG A 1 168 ? -4.002 8.443 -30.230 1.00 97.38 168 ARG A C 1
ATOM 1313 O O . ARG A 1 168 ? -4.546 9.317 -30.894 1.00 97.38 168 ARG A O 1
ATOM 1320 N N . GLN A 1 169 ? -4.006 7.154 -30.571 1.00 96.31 169 GLN A N 1
ATOM 1321 C CA . GLN A 1 169 ? -4.697 6.635 -31.761 1.00 96.31 169 GLN A CA 1
ATOM 1322 C C . GLN A 1 169 ? -6.161 6.297 -31.451 1.00 96.31 169 GLN A C 1
ATOM 1324 O O . GLN A 1 169 ? -7.065 6.667 -32.193 1.00 96.31 169 GLN A O 1
ATOM 1329 N N . ASP A 1 170 ? -6.405 5.621 -30.324 1.00 95.38 170 ASP A N 1
ATOM 1330 C CA . ASP A 1 170 ? -7.749 5.310 -29.823 1.00 95.38 170 ASP A CA 1
ATOM 1331 C C . ASP A 1 170 ? -7.782 5.308 -28.274 1.00 95.38 170 ASP A C 1
ATOM 1333 O O . ASP A 1 170 ? -6.921 5.891 -27.616 1.00 95.38 170 ASP A O 1
ATOM 1337 N N . GLU A 1 171 ? -8.804 4.739 -27.628 1.00 94.00 171 GLU A N 1
ATOM 1338 C CA . GLU A 1 171 ? -8.883 4.695 -26.155 1.00 94.00 171 GLU A CA 1
ATOM 1339 C C . GLU A 1 171 ? -7.878 3.754 -25.475 1.00 94.00 171 GLU A C 1
ATOM 1341 O O . GLU A 1 171 ? -7.639 3.872 -24.271 1.00 94.00 171 GLU A O 1
ATOM 1346 N N . ARG A 1 172 ? -7.322 2.798 -26.217 1.00 95.56 172 ARG A N 1
ATOM 1347 C CA . ARG A 1 172 ? -6.429 1.742 -25.733 1.00 95.56 172 ARG A CA 1
ATOM 1348 C C . ARG A 1 172 ? -5.139 1.616 -26.541 1.00 95.56 172 ARG A C 1
ATOM 1350 O O . ARG A 1 172 ? -4.275 0.847 -26.134 1.00 95.56 172 ARG A O 1
ATOM 1357 N N . THR A 1 173 ? -4.984 2.349 -27.632 1.00 97.62 173 THR A N 1
ATOM 1358 C CA . THR A 1 173 ? -3.801 2.312 -28.491 1.00 97.62 173 THR A CA 1
ATOM 1359 C C . THR A 1 173 ? -3.142 3.682 -28.528 1.00 97.62 173 THR A C 1
ATOM 1361 O O . THR A 1 173 ? -3.770 4.687 -28.869 1.00 97.62 173 THR A O 1
ATOM 1364 N N . PHE A 1 174 ? -1.854 3.703 -28.205 1.00 98.19 174 PHE A N 1
ATOM 1365 C CA . PHE A 1 174 ? -1.022 4.899 -28.170 1.00 98.19 174 PHE A CA 1
ATOM 1366 C C . PHE A 1 174 ? 0.234 4.651 -28.998 1.00 98.19 174 PHE A C 1
ATOM 1368 O O . PHE A 1 174 ? 0.726 3.525 -29.056 1.00 98.19 174 PHE A O 1
ATOM 1375 N N . VAL A 1 175 ? 0.764 5.689 -29.626 1.00 98.25 175 VAL A N 1
ATOM 1376 C CA . VAL A 1 175 ? 2.076 5.667 -30.268 1.00 98.25 175 VAL A CA 1
ATOM 1377 C C . VAL A 1 175 ? 2.973 6.580 -29.455 1.00 98.25 175 VAL A C 1
ATOM 1379 O O . VAL A 1 175 ? 2.643 7.742 -29.240 1.00 98.25 175 VAL A O 1
ATOM 1382 N N . VAL A 1 176 ? 4.085 6.047 -28.963 1.00 98.19 176 VAL A N 1
ATOM 1383 C CA . VAL A 1 176 ? 5.108 6.856 -28.302 1.00 98.19 176 VAL A CA 1
ATOM 1384 C C . VAL A 1 176 ? 6.204 7.103 -29.315 1.00 98.19 176 VAL A C 1
ATOM 1386 O O . VAL A 1 176 ? 6.873 6.157 -29.727 1.00 98.19 176 VAL A O 1
ATOM 1389 N N . HIS A 1 177 ? 6.362 8.360 -29.714 1.00 97.25 177 HIS A N 1
ATOM 1390 C CA . HIS A 1 177 ? 7.495 8.827 -30.505 1.00 97.25 177 HIS A CA 1
ATOM 1391 C C . HIS A 1 177 ? 8.567 9.311 -29.537 1.00 97.25 177 HIS A C 1
ATOM 1393 O O . HIS A 1 177 ? 8.264 10.078 -28.626 1.00 97.25 177 HIS A O 1
ATOM 1399 N N . ALA A 1 178 ? 9.800 8.848 -29.690 1.00 96.94 178 ALA A N 1
ATOM 1400 C CA . ALA A 1 178 ? 10.894 9.220 -28.809 1.00 96.94 178 ALA A CA 1
ATOM 1401 C C . ALA A 1 178 ? 12.110 9.648 -29.627 1.00 96.94 178 ALA A C 1
ATOM 1403 O O . ALA A 1 178 ? 12.606 8.896 -30.469 1.00 96.94 178 ALA A O 1
ATOM 1404 N N . GLN A 1 179 ? 12.586 10.856 -29.337 1.00 96.81 179 GLN A N 1
ATOM 1405 C CA . GLN A 1 179 ? 13.856 11.368 -29.826 1.00 96.81 179 GLN A CA 1
ATOM 1406 C C . GLN A 1 179 ? 14.938 11.075 -28.785 1.00 96.81 179 GLN A C 1
ATOM 1408 O O . GLN A 1 179 ? 14.801 11.464 -27.623 1.00 96.81 179 GLN A O 1
ATOM 1413 N N . PHE A 1 180 ? 15.994 10.376 -29.189 1.00 95.19 180 PHE A N 1
ATOM 1414 C CA . PHE A 1 180 ? 17.111 9.993 -28.333 1.00 95.19 180 PHE A CA 1
ATOM 1415 C C . PHE A 1 180 ? 18.348 10.782 -28.730 1.00 95.19 180 PHE A C 1
ATOM 1417 O O . PHE A 1 180 ? 18.858 10.610 -29.834 1.00 95.19 180 PHE A O 1
ATOM 1424 N N . ASP A 1 181 ? 18.874 11.583 -27.809 1.00 94.25 181 ASP A N 1
ATOM 1425 C CA . ASP A 1 181 ? 20.173 12.221 -27.984 1.00 94.25 181 ASP A CA 1
ATOM 1426 C C . ASP A 1 181 ? 21.246 11.340 -27.355 1.00 94.25 181 ASP A C 1
ATOM 1428 O O . ASP A 1 181 ? 21.173 10.977 -26.174 1.00 94.25 181 ASP A O 1
ATOM 1432 N N . LEU A 1 182 ? 22.245 10.983 -28.154 1.00 90.81 182 LEU A N 1
ATOM 1433 C CA . LEU A 1 182 ? 23.261 9.997 -27.823 1.00 90.81 182 LEU A CA 1
ATOM 1434 C C . LEU A 1 182 ? 24.664 10.577 -28.024 1.00 90.81 182 LEU A C 1
ATOM 1436 O O . LEU A 1 182 ? 24.902 11.397 -28.911 1.00 90.81 182 LEU A O 1
ATOM 1440 N N . ASP A 1 183 ? 25.604 10.105 -27.214 1.00 83.94 183 ASP A N 1
ATOM 1441 C CA . ASP A 1 183 ? 27.041 10.233 -27.443 1.00 83.94 183 ASP A CA 1
ATOM 1442 C C . ASP A 1 183 ? 27.574 8.887 -27.945 1.00 83.94 183 ASP A C 1
ATOM 1444 O O . ASP A 1 183 ? 27.509 7.884 -27.230 1.00 83.94 183 ASP A O 1
ATOM 1448 N N . VAL A 1 184 ? 28.093 8.866 -29.173 1.00 79.12 184 VAL A N 1
ATOM 1449 C CA . VAL A 1 184 ? 28.756 7.704 -29.772 1.00 79.12 184 VAL A CA 1
ATOM 1450 C C . VAL A 1 184 ? 30.198 8.098 -30.069 1.00 79.12 184 VAL A C 1
ATOM 1452 O O . VAL A 1 184 ? 30.471 8.870 -30.988 1.00 79.12 184 VAL A O 1
ATOM 1455 N N . GLY A 1 185 ? 31.138 7.595 -29.267 1.00 69.38 185 GLY A N 1
ATOM 1456 C CA . GLY A 1 185 ? 32.567 7.853 -29.471 1.00 69.38 185 GLY A CA 1
ATOM 1457 C C . GLY A 1 185 ? 32.980 9.333 -29.403 1.00 69.38 185 GLY A C 1
ATOM 1458 O O . GLY A 1 185 ? 33.948 9.714 -30.056 1.00 69.38 185 GLY A O 1
ATOM 1459 N N . GLY A 1 186 ? 32.266 10.175 -28.645 1.00 73.00 186 GLY A N 1
ATOM 1460 C CA . GLY A 1 186 ? 32.532 11.612 -28.502 1.00 73.00 186 GLY A CA 1
ATOM 1461 C C . GLY A 1 186 ? 31.739 12.502 -29.464 1.00 73.00 186 GLY A C 1
ATOM 1462 O O . GLY A 1 186 ? 31.858 13.728 -29.395 1.00 73.00 186 GLY A O 1
ATOM 1463 N N . ILE A 1 187 ? 30.928 11.917 -3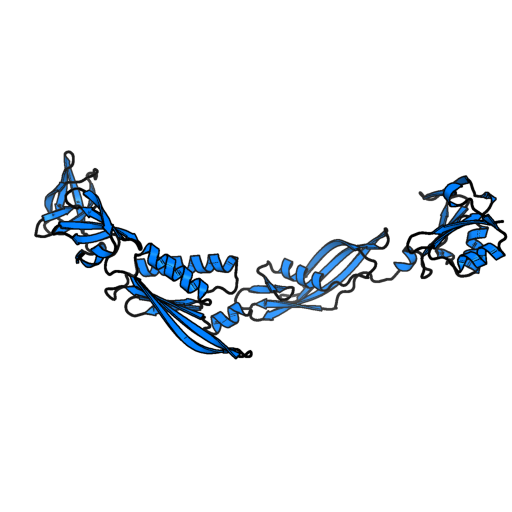0.353 1.00 75.31 187 ILE A N 1
ATOM 1464 C CA . ILE A 1 187 ? 30.050 12.647 -31.270 1.00 75.31 187 ILE A CA 1
ATOM 1465 C C . ILE A 1 187 ? 28.615 12.607 -30.766 1.00 75.31 187 ILE A C 1
ATOM 1467 O O . ILE A 1 187 ? 28.072 11.546 -30.464 1.00 75.31 187 ILE A O 1
ATOM 1471 N N . ARG A 1 188 ? 27.983 13.784 -30.745 1.00 85.06 188 ARG A N 1
ATOM 1472 C CA . ARG A 1 188 ? 26.555 13.918 -30.465 1.00 85.06 188 ARG A CA 1
ATOM 1473 C C . ARG A 1 188 ? 25.736 13.612 -31.707 1.00 85.06 188 ARG A C 1
ATOM 1475 O O . ARG A 1 188 ? 25.917 14.258 -32.738 1.00 85.06 188 ARG A O 1
ATOM 1482 N N . VAL A 1 189 ? 24.816 12.672 -31.567 1.00 86.31 189 VAL A N 1
ATOM 1483 C CA . VAL A 1 189 ? 23.865 12.264 -32.602 1.00 86.31 189 VAL A CA 1
ATOM 1484 C C . VAL A 1 189 ? 22.466 12.150 -32.018 1.00 86.31 189 VAL A C 1
ATOM 1486 O O . VAL A 1 189 ? 22.313 11.960 -30.813 1.00 86.31 189 VAL A O 1
ATOM 1489 N N . SER A 1 190 ? 21.458 12.275 -32.875 1.00 88.06 190 SER A N 1
ATOM 1490 C CA . SER A 1 190 ? 20.054 12.093 -32.511 1.00 88.06 190 SER A CA 1
ATOM 1491 C C . SER A 1 190 ? 19.476 10.958 -33.354 1.00 88.06 190 SER A C 1
ATOM 1493 O O . SER A 1 190 ? 19.784 10.872 -34.543 1.00 88.06 190 SER A O 1
ATOM 1495 N N . ASP A 1 191 ? 18.685 10.082 -32.740 1.00 89.19 191 ASP A N 1
ATOM 1496 C CA . ASP A 1 191 ? 17.947 9.014 -33.422 1.00 89.19 191 ASP A CA 1
ATOM 1497 C C . ASP A 1 191 ? 16.483 9.031 -32.975 1.00 89.19 191 ASP A C 1
ATOM 1499 O O . ASP A 1 191 ? 16.172 9.320 -31.816 1.00 89.19 191 ASP A O 1
ATOM 1503 N N . GLU A 1 192 ? 15.582 8.709 -33.895 1.00 91.50 192 GLU A N 1
ATOM 1504 C CA . GLU A 1 192 ? 14.142 8.708 -33.661 1.00 91.50 192 GLU A CA 1
ATOM 1505 C C . GLU A 1 192 ? 13.592 7.291 -33.774 1.00 91.50 192 GLU A C 1
ATOM 1507 O O . GLU A 1 192 ? 13.860 6.538 -34.716 1.00 91.50 192 GLU A O 1
ATOM 1512 N N . SER A 1 193 ? 12.773 6.916 -32.800 1.00 93.50 193 SER A N 1
ATOM 1513 C CA . SER A 1 193 ? 12.114 5.620 -32.805 1.00 93.50 193 SER A CA 1
ATOM 1514 C C . SER A 1 193 ? 10.728 5.736 -32.202 1.00 93.50 193 SER A C 1
ATOM 1516 O O . SER A 1 193 ? 10.449 6.622 -31.392 1.00 93.50 193 SER A O 1
ATOM 1518 N N . SER A 1 194 ? 9.840 4.838 -32.613 1.00 95.81 194 SER A N 1
ATOM 1519 C CA . SER A 1 194 ? 8.480 4.802 -32.105 1.00 95.81 194 SER A CA 1
ATOM 1520 C C . SER A 1 194 ? 8.037 3.386 -31.784 1.00 95.81 194 SER A C 1
ATOM 1522 O O . SER A 1 194 ? 8.508 2.404 -32.365 1.00 95.81 194 SER A O 1
ATOM 1524 N N . VAL A 1 195 ? 7.122 3.289 -30.825 1.00 98.06 195 VAL A N 1
ATOM 1525 C CA . VAL A 1 195 ? 6.514 2.029 -30.399 1.00 98.06 195 VAL A CA 1
ATOM 1526 C C . VAL A 1 195 ? 5.022 2.220 -30.176 1.00 98.06 195 VAL A C 1
ATOM 1528 O O . VAL A 1 195 ? 4.576 3.229 -29.627 1.00 98.06 195 VAL A O 1
ATOM 1531 N N . ILE A 1 196 ? 4.238 1.224 -30.583 1.00 98.44 196 ILE A N 1
ATOM 1532 C CA . ILE A 1 196 ? 2.806 1.182 -30.296 1.00 98.44 196 ILE A CA 1
ATOM 1533 C C . ILE A 1 196 ? 2.601 0.588 -28.899 1.00 98.44 196 ILE A C 1
ATOM 1535 O O . ILE A 1 196 ? 2.891 -0.585 -28.665 1.00 98.44 196 ILE A O 1
ATOM 1539 N N . VAL A 1 197 ? 2.051 1.366 -27.974 1.00 98.38 197 VAL A N 1
ATOM 1540 C CA . VAL A 1 197 ? 1.666 0.901 -26.640 1.00 98.38 197 VAL A CA 1
ATOM 1541 C C . VAL A 1 197 ? 0.191 0.516 -26.646 1.00 98.38 197 VAL A C 1
ATOM 1543 O O . VAL A 1 197 ? -0.684 1.332 -26.940 1.00 98.38 197 VAL A O 1
ATOM 1546 N N . ARG A 1 198 ? -0.097 -0.745 -26.311 1.00 98.12 198 ARG A N 1
ATOM 1547 C CA . ARG A 1 198 ? -1.460 -1.285 -26.226 1.00 98.12 198 ARG A CA 1
ATOM 1548 C C . ARG A 1 198 ? -1.867 -1.455 -24.772 1.00 98.12 198 ARG A C 1
ATOM 1550 O O . ARG A 1 198 ? -1.280 -2.244 -24.036 1.00 98.12 198 ARG A O 1
ATOM 1557 N N . LEU A 1 199 ? -2.911 -0.754 -24.362 1.00 97.44 199 LEU A N 1
ATOM 1558 C CA . LEU A 1 199 ? -3.474 -0.841 -23.028 1.00 97.44 199 LEU A CA 1
ATOM 1559 C C . LEU A 1 199 ? -4.338 -2.100 -22.897 1.00 97.44 199 LEU A C 1
ATOM 1561 O O . LEU A 1 199 ? -5.438 -2.197 -23.452 1.00 97.44 199 LEU A O 1
ATOM 1565 N N . LYS A 1 200 ? -3.850 -3.065 -22.120 1.00 97.25 200 LYS A N 1
ATOM 1566 C CA . LYS A 1 200 ? -4.562 -4.297 -21.778 1.00 97.25 200 LYS A CA 1
ATOM 1567 C C . LYS A 1 200 ? -5.068 -4.244 -20.345 1.00 97.25 200 LYS A C 1
ATOM 1569 O O . LYS A 1 200 ? -4.446 -3.659 -19.464 1.00 97.25 200 LYS A O 1
ATOM 1574 N N . ASN A 1 201 ? -6.197 -4.898 -20.096 1.00 95.69 201 ASN A N 1
ATOM 1575 C CA . ASN A 1 201 ? -6.680 -5.093 -18.736 1.00 95.69 201 ASN A CA 1
ATOM 1576 C C . ASN A 1 201 ? -6.034 -6.339 -18.128 1.00 95.69 201 ASN A C 1
ATOM 1578 O O . ASN A 1 201 ? -5.924 -7.377 -18.777 1.00 95.69 201 ASN A O 1
ATOM 1582 N N . GLY A 1 202 ? -5.671 -6.239 -16.858 1.00 95.88 202 GLY A N 1
ATOM 1583 C CA . GLY A 1 202 ? -5.272 -7.358 -16.017 1.00 95.88 202 GLY A CA 1
ATOM 1584 C C . GLY A 1 202 ? -5.803 -7.182 -14.600 1.00 95.88 202 GLY A C 1
ATOM 1585 O O . GLY A 1 202 ? -6.550 -6.247 -14.300 1.00 95.88 202 GLY A O 1
ATOM 1586 N N . VAL A 1 203 ? -5.407 -8.073 -13.698 1.00 95.19 203 VAL A N 1
ATOM 1587 C CA . VAL A 1 203 ? -5.745 -7.972 -12.276 1.00 95.19 203 VAL A CA 1
ATOM 1588 C C . VAL A 1 203 ? -4.470 -8.149 -11.467 1.00 95.19 203 VAL A C 1
ATOM 1590 O O . VAL A 1 203 ? -3.783 -9.158 -11.590 1.00 95.19 203 VAL A O 1
ATOM 1593 N N . CYS A 1 204 ? -4.139 -7.155 -10.643 1.00 93.81 204 CYS A N 1
ATOM 1594 C CA . CYS A 1 204 ? -2.980 -7.252 -9.767 1.00 93.81 204 CYS A CA 1
ATOM 1595 C C . CYS A 1 204 ? -3.223 -8.264 -8.639 1.00 93.81 204 CYS A C 1
ATOM 1597 O O . CYS A 1 204 ? -4.361 -8.472 -8.206 1.00 93.81 204 CYS A O 1
ATOM 1599 N N . LYS A 1 205 ? -2.141 -8.849 -8.112 1.00 90.69 205 LYS A N 1
ATOM 1600 C CA . LYS A 1 205 ? -2.192 -9.858 -7.041 1.00 90.69 205 LYS A CA 1
ATOM 1601 C C . LYS A 1 205 ? -2.986 -9.379 -5.822 1.00 90.69 205 LYS A C 1
ATOM 1603 O O . LYS A 1 205 ? -3.819 -10.122 -5.312 1.00 90.69 205 LYS A O 1
ATOM 1608 N N . ARG A 1 206 ? -2.786 -8.123 -5.407 1.00 92.12 206 ARG A N 1
ATOM 1609 C CA . ARG A 1 206 ? -3.544 -7.468 -4.329 1.00 92.12 206 ARG A CA 1
ATOM 1610 C C . ARG A 1 206 ? -5.054 -7.523 -4.577 1.00 92.12 206 ARG A C 1
ATOM 1612 O O . ARG A 1 206 ? -5.788 -8.073 -3.765 1.00 92.12 206 ARG A O 1
ATOM 1619 N N . CYS A 1 207 ? -5.519 -7.004 -5.714 1.00 93.44 207 CYS A N 1
ATOM 1620 C CA . CYS A 1 207 ? -6.945 -6.976 -6.047 1.00 93.44 207 CYS A CA 1
ATOM 1621 C C . CYS A 1 207 ? -7.529 -8.378 -6.240 1.00 93.44 207 CYS A C 1
ATOM 1623 O O . CYS A 1 207 ? -8.651 -8.629 -5.809 1.00 93.44 207 CYS A O 1
ATOM 1625 N N . SER A 1 208 ? -6.765 -9.296 -6.840 1.00 94.06 208 SER A N 1
ATOM 1626 C CA . SER A 1 208 ? -7.161 -10.700 -6.965 1.00 94.06 208 SER A CA 1
ATOM 1627 C C . SER A 1 208 ? -7.384 -11.338 -5.593 1.00 94.06 208 SER A C 1
ATOM 1629 O O . SER A 1 208 ? -8.392 -12.009 -5.394 1.00 94.06 208 SER A O 1
ATOM 1631 N N . ARG A 1 209 ? -6.477 -11.104 -4.636 1.00 91.69 209 ARG A N 1
ATOM 1632 C CA . ARG A 1 209 ? -6.600 -11.598 -3.259 1.00 91.69 209 ARG A CA 1
ATOM 1633 C C . ARG A 1 209 ? -7.783 -10.964 -2.531 1.00 91.69 209 ARG A C 1
ATOM 1635 O O . ARG A 1 209 ? -8.564 -11.681 -1.912 1.00 91.69 209 ARG A O 1
ATOM 1642 N N . GLN A 1 210 ? -7.940 -9.647 -2.636 1.00 90.50 210 GLN A N 1
ATOM 1643 C CA . GLN A 1 210 ? -9.022 -8.919 -1.975 1.00 90.50 210 GLN A CA 1
ATOM 1644 C C . GLN A 1 210 ? -10.403 -9.398 -2.445 1.00 90.50 210 GLN A C 1
ATOM 1646 O O . GLN A 1 210 ? -11.252 -9.708 -1.614 1.00 90.50 210 GLN A O 1
ATOM 1651 N N . LEU A 1 211 ? -10.608 -9.548 -3.760 1.00 89.62 211 LEU A N 1
ATOM 1652 C CA . LEU A 1 211 ? -11.850 -10.110 -4.304 1.00 89.62 211 LEU A CA 1
ATOM 1653 C C . LEU A 1 211 ? -12.017 -11.600 -3.985 1.00 89.62 211 LEU A C 1
ATOM 1655 O O . LEU A 1 211 ? -13.129 -12.061 -3.742 1.00 89.62 211 LEU A O 1
ATOM 1659 N N . GLY A 1 212 ? -10.917 -12.352 -3.944 1.00 89.25 212 GLY A N 1
ATOM 1660 C CA . GLY A 1 212 ? -10.901 -13.775 -3.607 1.00 89.25 212 GLY A CA 1
ATOM 1661 C C . GLY A 1 212 ? -11.132 -14.086 -2.126 1.00 89.25 212 GLY A C 1
ATOM 1662 O O . GLY A 1 212 ? -10.895 -15.216 -1.710 1.00 89.25 212 GLY A O 1
ATOM 1663 N N . SER A 1 213 ? -11.552 -13.110 -1.311 1.00 89.31 213 SER A N 1
ATOM 1664 C CA . SER A 1 213 ? -11.740 -13.274 0.138 1.00 89.31 213 SER A CA 1
ATOM 1665 C C . SER A 1 213 ? -10.491 -13.800 0.863 1.00 89.31 213 SER A C 1
ATOM 1667 O O . SER A 1 213 ? -10.595 -14.509 1.864 1.00 89.31 213 SER A O 1
ATOM 1669 N N . TYR A 1 214 ? -9.296 -13.467 0.367 1.00 90.69 214 TYR A N 1
ATOM 1670 C CA . TYR A 1 214 ? -8.031 -13.819 1.010 1.00 90.69 214 TYR A CA 1
ATOM 1671 C C . TYR A 1 214 ? -7.853 -13.039 2.311 1.00 90.69 214 TYR A C 1
ATOM 1673 O O . TYR A 1 214 ? -8.081 -11.836 2.334 1.00 90.69 214 TYR A O 1
ATOM 1681 N N . TYR A 1 215 ? -7.385 -13.689 3.371 1.00 94.12 215 TYR A N 1
ATOM 1682 C CA . TYR A 1 215 ? -6.944 -13.036 4.602 1.00 94.12 215 TYR A CA 1
ATOM 1683 C C . TYR A 1 215 ? -5.995 -13.964 5.364 1.00 94.12 215 TYR A C 1
ATOM 1685 O O . TYR A 1 215 ? -6.113 -15.194 5.279 1.00 94.12 215 TYR A O 1
ATOM 1693 N N . GLU A 1 216 ? -5.078 -13.356 6.109 1.00 94.62 216 GLU A N 1
ATOM 1694 C CA . GLU A 1 216 ? -4.113 -14.040 6.978 1.00 94.62 216 GLU A CA 1
ATOM 1695 C C . GLU A 1 216 ? -4.514 -13.924 8.446 1.00 94.62 216 GLU A C 1
ATOM 1697 O O . GLU A 1 216 ? -4.279 -14.846 9.226 1.00 94.62 216 GLU A O 1
ATOM 1702 N N . SER A 1 217 ? -5.176 -12.825 8.824 1.00 97.06 217 SER A N 1
ATOM 1703 C CA . SER A 1 217 ? -5.662 -12.657 10.188 1.00 97.06 217 SER A CA 1
ATOM 1704 C C . SER A 1 217 ? -7.073 -12.096 10.283 1.00 97.06 217 SER A C 1
ATOM 1706 O O . SER A 1 217 ? -7.576 -11.440 9.368 1.00 97.06 217 SER A O 1
ATOM 1708 N N . ILE A 1 218 ? -7.723 -12.397 11.406 1.00 97.81 218 ILE A N 1
ATOM 1709 C CA . ILE A 1 218 ? -9.010 -11.833 11.801 1.00 97.81 218 ILE A CA 1
ATOM 1710 C C . ILE A 1 218 ? -8.785 -11.036 13.081 1.00 97.81 218 ILE A C 1
ATOM 1712 O O . ILE A 1 218 ? -8.354 -11.595 14.085 1.00 97.81 218 ILE A O 1
ATOM 1716 N N . LEU A 1 219 ? -9.106 -9.747 13.062 1.00 98.31 219 LEU A N 1
ATOM 1717 C CA . LEU A 1 219 ? -9.196 -8.919 14.260 1.00 98.31 219 LEU A CA 1
ATOM 1718 C C . LEU A 1 219 ? -10.666 -8.832 14.675 1.00 98.31 219 LEU A C 1
ATOM 1720 O O . LEU A 1 219 ? -11.484 -8.253 13.965 1.00 98.31 219 LEU A O 1
ATOM 1724 N N . GLN A 1 220 ? -11.001 -9.420 15.817 1.00 97.56 220 GLN A N 1
ATOM 1725 C CA . GLN A 1 220 ? -12.349 -9.457 16.370 1.00 97.56 220 GLN A CA 1
ATOM 1726 C C . GLN A 1 220 ? -12.434 -8.509 17.558 1.00 97.56 220 GLN A C 1
ATOM 1728 O O . GLN A 1 220 ? -11.854 -8.779 18.605 1.00 97.56 220 GLN A O 1
ATOM 1733 N N . LEU A 1 221 ? -13.188 -7.423 17.425 1.00 96.38 221 LEU A N 1
ATOM 1734 C CA . LEU A 1 221 ? -13.508 -6.548 18.546 1.00 96.38 221 LEU A CA 1
ATOM 1735 C C . LEU A 1 221 ? -14.833 -6.994 19.164 1.00 96.38 221 LEU A C 1
ATOM 1737 O O . LEU A 1 221 ? -15.814 -7.179 18.442 1.00 96.38 221 LEU A O 1
ATOM 1741 N N . ARG A 1 222 ? -14.881 -7.178 20.482 1.00 93.50 222 ARG A N 1
ATOM 1742 C CA . ARG A 1 222 ? -16.096 -7.526 21.235 1.00 93.50 222 ARG A CA 1
ATOM 1743 C C . ARG A 1 222 ? -16.248 -6.621 22.446 1.00 93.50 222 ARG A C 1
ATOM 1745 O O . ARG A 1 222 ? -15.253 -6.322 23.095 1.00 93.50 222 ARG A O 1
ATOM 1752 N N . SER A 1 223 ? -17.480 -6.245 22.773 1.00 88.12 223 SER A N 1
ATOM 1753 C CA . SER A 1 223 ? -17.795 -5.594 24.048 1.00 88.12 223 SER A CA 1
ATOM 1754 C C . SER A 1 223 ? -18.040 -6.629 25.148 1.00 88.12 223 SER A C 1
ATOM 1756 O O . SER A 1 223 ? -18.632 -7.683 24.889 1.00 88.12 223 SER A O 1
ATOM 1758 N N . GLY A 1 224 ? -17.607 -6.332 26.376 1.00 79.56 224 GLY A N 1
ATOM 1759 C CA . GLY A 1 224 ? -17.835 -7.184 27.547 1.00 79.56 224 GLY A CA 1
ATOM 1760 C C . GLY A 1 224 ? -19.320 -7.417 27.854 1.00 79.56 224 GLY A C 1
ATOM 1761 O O . GLY A 1 224 ? -19.700 -8.524 28.231 1.00 79.56 224 GLY A O 1
ATOM 1762 N N . ASP A 1 225 ? -20.172 -6.420 27.607 1.00 76.94 225 ASP A N 1
ATOM 1763 C CA . ASP A 1 225 ? -21.632 -6.482 27.794 1.00 76.94 225 ASP A CA 1
ATOM 1764 C C . ASP A 1 225 ? -22.391 -7.006 26.557 1.00 76.94 225 ASP A C 1
ATOM 1766 O O . ASP A 1 225 ? -23.619 -6.976 26.513 1.00 76.94 225 ASP A O 1
ATOM 1770 N N . LYS A 1 226 ? -21.670 -7.521 25.548 1.00 80.19 226 LYS A N 1
ATOM 1771 C CA . LYS A 1 226 ? -22.214 -7.984 24.258 1.00 80.19 226 LYS A CA 1
ATOM 1772 C C . LYS A 1 226 ? -22.993 -6.911 23.486 1.00 80.19 226 LYS A C 1
ATOM 1774 O O . LYS A 1 226 ? -23.688 -7.255 22.530 1.00 80.19 226 LYS A O 1
ATOM 1779 N N . ASN A 1 227 ? -22.831 -5.637 23.833 1.00 82.31 227 ASN A N 1
ATOM 1780 C CA . ASN A 1 227 ? -23.387 -4.516 23.097 1.00 82.31 227 ASN A CA 1
ATOM 1781 C C . ASN A 1 227 ? -22.270 -3.516 22.787 1.00 82.31 227 ASN A C 1
ATOM 1783 O O . ASN A 1 227 ? -21.826 -2.778 23.656 1.00 82.31 227 ASN A O 1
ATOM 1787 N N . LEU A 1 228 ? -21.778 -3.513 21.547 1.00 85.12 228 LEU A N 1
ATOM 1788 C CA . LEU A 1 228 ? -20.804 -2.512 21.116 1.00 85.12 228 LEU A CA 1
ATOM 1789 C C . LEU A 1 228 ? -21.577 -1.284 20.608 1.00 85.12 228 LEU A C 1
ATOM 1791 O O . LEU A 1 228 ? -22.260 -1.436 19.590 1.00 85.12 228 LEU A O 1
ATOM 1795 N N . PRO A 1 229 ? -21.477 -0.105 21.259 1.00 84.56 229 PRO A N 1
ATOM 1796 C CA . PRO A 1 229 ? -22.193 1.093 20.826 1.00 84.56 229 PRO A CA 1
ATOM 1797 C C . PRO A 1 229 ? -21.896 1.436 19.364 1.00 84.56 229 PRO A C 1
ATOM 1799 O O . PRO A 1 229 ? -20.754 1.304 18.914 1.00 84.56 229 PRO A O 1
ATOM 1802 N N . ASP A 1 230 ? -22.914 1.888 18.628 1.00 86.38 230 ASP A N 1
ATOM 1803 C CA . ASP A 1 230 ? -22.792 2.188 17.197 1.00 86.38 230 ASP A CA 1
ATOM 1804 C C . ASP A 1 230 ? -21.724 3.260 16.924 1.00 86.38 230 ASP A C 1
ATOM 1806 O O . ASP A 1 230 ? -20.870 3.053 16.062 1.00 86.38 230 ASP A O 1
ATOM 1810 N N . ASP A 1 231 ? -21.691 4.331 17.722 1.00 84.94 231 ASP A N 1
ATOM 1811 C CA . ASP A 1 231 ? -20.705 5.411 17.585 1.00 84.94 231 ASP A CA 1
ATOM 1812 C C . ASP A 1 231 ? -19.268 4.916 17.774 1.00 84.94 231 ASP A C 1
ATOM 1814 O O . ASP A 1 231 ? -18.378 5.238 16.982 1.00 84.94 231 ASP A O 1
ATOM 1818 N N . LEU A 1 232 ? -19.044 4.072 18.788 1.00 86.19 232 LEU A N 1
ATOM 1819 C CA . LEU A 1 232 ? -17.732 3.487 19.061 1.00 86.19 232 LEU A CA 1
ATOM 1820 C C . LEU A 1 232 ? -17.327 2.501 17.963 1.00 86.19 232 LEU A C 1
ATOM 1822 O O . LEU A 1 232 ? -16.176 2.483 17.527 1.00 86.19 232 LEU A O 1
ATOM 1826 N N . ARG A 1 233 ? -18.268 1.684 17.478 1.00 91.25 233 ARG A N 1
ATOM 1827 C CA . ARG A 1 233 ? -18.019 0.788 16.344 1.00 91.25 233 ARG A CA 1
ATOM 1828 C C . ARG A 1 233 ? -17.578 1.589 15.120 1.00 91.25 233 ARG A C 1
ATOM 1830 O O . ARG A 1 233 ? -16.598 1.216 14.478 1.00 91.25 233 ARG A O 1
ATOM 1837 N N . ASP A 1 234 ? -18.272 2.675 14.808 1.00 92.69 234 ASP A N 1
ATOM 1838 C CA . ASP A 1 234 ? -18.006 3.491 13.626 1.00 92.69 234 ASP A CA 1
ATOM 1839 C C . ASP A 1 234 ? -16.715 4.322 13.781 1.00 92.69 234 ASP A C 1
ATOM 1841 O O . ASP A 1 234 ? -15.984 4.546 12.809 1.00 92.69 234 ASP A O 1
ATOM 1845 N N . GLU A 1 235 ? -16.367 4.736 15.003 1.00 93.06 235 GLU A N 1
ATOM 1846 C CA . GLU A 1 235 ? -15.047 5.276 15.346 1.00 93.06 235 GLU A CA 1
ATOM 1847 C C . GLU A 1 235 ? -13.935 4.257 15.065 1.00 93.06 235 GLU A C 1
ATOM 1849 O O . GLU A 1 235 ? -12.997 4.564 14.322 1.00 93.06 235 GLU A O 1
ATOM 1854 N N . VAL A 1 236 ? -14.056 3.034 15.593 1.00 94.56 236 VAL A N 1
ATOM 1855 C CA . VAL A 1 236 ? -13.049 1.981 15.408 1.00 94.56 236 VAL A CA 1
ATOM 1856 C C . VAL A 1 236 ? -12.916 1.604 13.937 1.00 94.56 236 VAL A C 1
ATOM 1858 O O . VAL A 1 236 ? -11.797 1.487 13.447 1.00 94.56 236 VAL A O 1
ATOM 1861 N N . VAL A 1 237 ? -14.022 1.452 13.202 1.00 97.44 237 VAL A N 1
ATOM 1862 C CA . VAL A 1 237 ? -13.986 1.144 11.762 1.00 97.44 237 VAL A CA 1
ATOM 1863 C C . VAL A 1 237 ? -13.209 2.208 10.994 1.00 97.44 237 VAL A C 1
ATOM 1865 O O . VAL A 1 237 ? -12.346 1.864 10.181 1.00 97.44 237 VAL A O 1
ATOM 1868 N N . ARG A 1 238 ? -13.471 3.494 11.264 1.00 97.56 238 ARG A N 1
ATOM 1869 C CA . ARG A 1 238 ? -12.739 4.599 10.629 1.00 97.56 238 ARG A CA 1
ATOM 1870 C C . ARG A 1 238 ? -11.263 4.580 10.999 1.00 97.56 238 ARG A C 1
ATOM 1872 O O . ARG A 1 238 ? -10.425 4.783 10.124 1.00 97.56 238 ARG A O 1
ATOM 1879 N N . TRP A 1 239 ? -10.947 4.343 12.269 1.00 97.12 239 TRP A N 1
ATOM 1880 C CA . TRP A 1 239 ? -9.569 4.291 12.744 1.00 97.12 239 TRP A CA 1
ATOM 1881 C C . TRP A 1 239 ? -8.798 3.121 12.116 1.00 97.12 239 TRP A C 1
ATOM 1883 O O . TRP A 1 239 ? -7.782 3.371 11.473 1.00 97.12 239 TRP A O 1
ATOM 1893 N N . VAL A 1 240 ? -9.321 1.888 12.185 1.00 97.81 240 VAL A N 1
ATOM 1894 C CA . VAL A 1 240 ? -8.695 0.701 11.575 1.00 97.81 240 VAL A CA 1
ATOM 1895 C C . VAL A 1 240 ? -8.481 0.923 10.079 1.00 97.81 240 VAL A C 1
ATOM 1897 O O . VAL A 1 240 ? -7.375 0.716 9.592 1.00 97.81 240 VAL A O 1
ATOM 1900 N N . SER A 1 241 ? -9.502 1.391 9.354 1.00 97.69 241 SER A N 1
ATOM 1901 C CA . SER A 1 241 ? -9.402 1.607 7.902 1.00 97.69 241 SER A CA 1
ATOM 1902 C C . SER A 1 241 ? -8.287 2.592 7.544 1.00 97.69 241 SER A C 1
ATOM 1904 O O . SER A 1 241 ? -7.446 2.279 6.707 1.00 97.69 241 SER A O 1
ATOM 1906 N N . ARG A 1 242 ? -8.210 3.737 8.240 1.00 97.81 242 ARG A N 1
ATOM 1907 C CA . ARG A 1 242 ? -7.142 4.728 8.021 1.00 97.81 242 ARG A CA 1
ATOM 1908 C C . ARG A 1 242 ? -5.760 4.169 8.340 1.00 97.81 242 ARG A C 1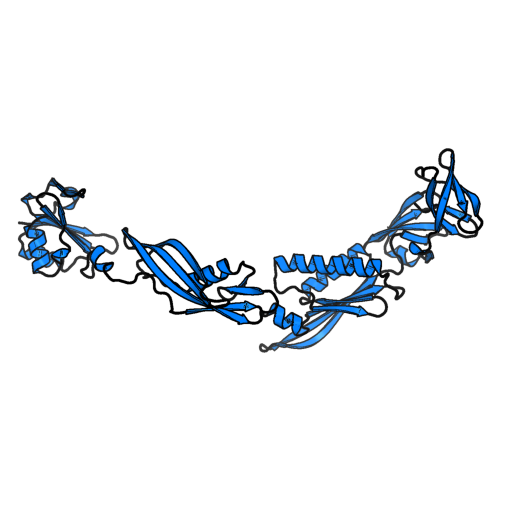
ATOM 1910 O O . ARG A 1 242 ? -4.840 4.356 7.554 1.00 97.81 242 ARG A O 1
ATOM 1917 N N . THR A 1 243 ? -5.613 3.466 9.463 1.00 97.38 243 THR A N 1
ATOM 1918 C CA . THR A 1 243 ? -4.327 2.876 9.853 1.00 97.38 243 THR A CA 1
ATOM 1919 C C . THR A 1 243 ? -3.854 1.839 8.833 1.00 97.38 243 THR A C 1
ATOM 1921 O O . THR A 1 243 ? -2.670 1.806 8.498 1.00 97.38 243 THR A O 1
ATOM 1924 N N . VAL A 1 244 ? -4.764 1.023 8.289 1.00 96.88 244 VAL A N 1
ATOM 1925 C CA . VAL A 1 244 ? -4.426 0.072 7.220 1.00 96.88 244 VAL A CA 1
ATOM 1926 C C . VAL A 1 244 ? -4.023 0.797 5.937 1.00 96.88 244 VAL A C 1
ATOM 1928 O O . VAL A 1 244 ? -3.011 0.430 5.343 1.00 96.88 244 VAL A O 1
ATOM 1931 N N . ASP A 1 245 ? -4.751 1.841 5.534 1.00 94.44 245 ASP A N 1
ATOM 1932 C CA . ASP A 1 245 ? -4.409 2.646 4.354 1.00 94.44 245 ASP A CA 1
ATOM 1933 C C . ASP A 1 245 ? -3.040 3.333 4.497 1.00 94.44 245 ASP A C 1
ATOM 1935 O O . ASP A 1 245 ? -2.271 3.397 3.536 1.00 94.44 245 ASP A O 1
ATOM 1939 N N . ASP A 1 246 ? -2.695 3.804 5.697 1.00 95.50 246 ASP A N 1
ATOM 1940 C CA . ASP A 1 246 ? -1.388 4.395 5.986 1.00 95.50 246 ASP A CA 1
ATOM 1941 C C . ASP A 1 246 ? -0.257 3.368 5.884 1.00 95.50 246 ASP A C 1
ATOM 1943 O O . ASP A 1 246 ? 0.776 3.649 5.272 1.00 95.50 246 ASP A O 1
ATOM 1947 N N . TYR A 1 247 ? -0.450 2.153 6.404 1.00 94.25 247 TYR A N 1
ATOM 1948 C CA . TYR A 1 247 ? 0.507 1.065 6.194 1.00 94.25 247 TYR A CA 1
ATOM 1949 C C . TYR A 1 247 ? 0.605 0.650 4.720 1.00 94.25 247 TYR A C 1
ATOM 1951 O O . TYR A 1 247 ? 1.703 0.350 4.238 1.00 94.25 247 TYR A O 1
ATOM 1959 N N . ALA A 1 248 ? -0.506 0.698 3.981 1.00 92.44 248 ALA A N 1
ATOM 1960 C CA . ALA A 1 248 ? -0.554 0.349 2.566 1.00 92.44 248 ALA A CA 1
ATOM 1961 C C . ALA A 1 248 ? 0.262 1.295 1.668 1.00 92.44 248 ALA A C 1
ATOM 1963 O O . ALA A 1 248 ? 0.663 0.897 0.574 1.00 92.44 248 ALA A O 1
ATOM 1964 N N . LYS A 1 249 ? 0.567 2.518 2.133 1.00 90.38 249 LYS A N 1
ATOM 1965 C CA . LYS A 1 249 ? 1.475 3.451 1.437 1.00 90.38 249 LYS A CA 1
ATOM 1966 C C . LYS A 1 249 ? 2.893 2.893 1.300 1.00 90.38 249 LYS A C 1
ATOM 1968 O O . LYS A 1 249 ? 3.532 3.131 0.284 1.00 90.38 249 LYS A O 1
ATOM 1973 N N . ASN A 1 250 ? 3.363 2.149 2.304 1.00 91.00 250 ASN A N 1
ATOM 1974 C CA . ASN A 1 250 ? 4.702 1.550 2.315 1.00 91.00 250 ASN A CA 1
ATOM 1975 C C . ASN A 1 250 ? 4.696 0.089 1.852 1.00 91.00 250 ASN A C 1
ATOM 1977 O O . ASN A 1 250 ? 5.695 -0.399 1.334 1.00 91.00 250 ASN A O 1
ATOM 1981 N N . ASN A 1 251 ? 3.583 -0.621 2.045 1.00 90.88 251 ASN A N 1
ATOM 1982 C CA . ASN A 1 251 ? 3.420 -1.990 1.575 1.00 90.88 251 ASN A CA 1
ATOM 1983 C C . ASN A 1 251 ? 2.035 -2.187 0.955 1.00 90.88 251 ASN A C 1
ATOM 1985 O O . ASN A 1 251 ? 1.043 -2.416 1.642 1.00 90.88 251 ASN A O 1
ATOM 1989 N N . ARG A 1 252 ? 1.993 -2.161 -0.374 1.00 89.19 252 ARG A N 1
ATOM 1990 C CA . ARG A 1 252 ? 0.769 -2.242 -1.173 1.00 89.19 252 ARG A CA 1
ATOM 1991 C C . ARG A 1 252 ? -0.081 -3.495 -0.928 1.00 89.19 252 ARG A C 1
ATOM 1993 O O . ARG A 1 252 ? -1.289 -3.463 -1.160 1.00 89.19 252 ARG A O 1
ATOM 2000 N N . ASP A 1 253 ? 0.519 -4.594 -0.481 1.00 90.75 253 ASP A N 1
ATOM 2001 C CA . ASP A 1 253 ? -0.194 -5.855 -0.247 1.00 90.75 253 ASP A CA 1
ATOM 2002 C C . ASP A 1 253 ? -0.990 -5.861 1.073 1.00 90.75 253 ASP A C 1
ATOM 2004 O O . ASP A 1 253 ? -1.679 -6.835 1.392 1.00 90.75 253 ASP A O 1
ATOM 2008 N N . LEU A 1 254 ? -0.947 -4.760 1.827 1.00 94.25 254 LEU A N 1
ATOM 2009 C CA . LEU A 1 254 ? -1.732 -4.544 3.036 1.00 94.25 254 LEU A CA 1
ATOM 2010 C C . LEU A 1 254 ? -3.120 -3.986 2.689 1.00 94.25 254 LEU A C 1
ATOM 2012 O O . LEU A 1 254 ? -3.251 -2.950 2.040 1.00 94.25 254 LEU A O 1
ATOM 2016 N N . PHE A 1 255 ? -4.175 -4.699 3.085 1.00 95.25 255 PHE A N 1
ATOM 2017 C CA . PHE A 1 255 ? -5.563 -4.296 2.861 1.00 95.25 255 PHE A CA 1
ATOM 2018 C C . PHE A 1 255 ? -6.529 -4.997 3.825 1.00 95.25 255 PHE A C 1
ATOM 2020 O O . PHE A 1 255 ? -6.226 -6.047 4.400 1.00 95.25 255 PHE A O 1
ATOM 2027 N N . ILE A 1 256 ? -7.725 -4.418 3.951 1.00 97.12 256 ILE A N 1
ATOM 2028 C CA . ILE A 1 256 ? -8.881 -5.049 4.591 1.00 97.12 256 ILE A CA 1
ATOM 2029 C C . ILE A 1 256 ? -9.691 -5.768 3.512 1.00 97.12 256 ILE A C 1
ATOM 2031 O O . ILE A 1 256 ? -10.126 -5.166 2.530 1.00 97.12 256 ILE A O 1
ATOM 2035 N N . THR A 1 257 ? -9.900 -7.065 3.695 1.00 95.81 257 THR A N 1
ATOM 2036 C CA . THR A 1 257 ? -10.665 -7.913 2.773 1.00 95.81 257 THR A CA 1
ATOM 2037 C C . THR A 1 257 ? -12.154 -7.669 2.918 1.00 95.81 257 THR A C 1
ATOM 2039 O O . THR A 1 257 ? -12.863 -7.488 1.933 1.00 95.81 257 THR A O 1
ATOM 2042 N N . LYS A 1 258 ? -12.629 -7.660 4.164 1.00 95.88 258 LYS A N 1
ATOM 2043 C CA . LYS A 1 258 ? -14.005 -7.320 4.518 1.00 95.88 258 LYS A CA 1
ATOM 2044 C C . LYS A 1 258 ? -14.099 -6.924 5.985 1.00 95.88 258 LYS A C 1
ATOM 2046 O O . LYS A 1 258 ? -13.279 -7.338 6.807 1.00 95.88 258 LYS A O 1
ATOM 2051 N N . ILE A 1 259 ? -15.144 -6.166 6.292 1.00 97.75 259 ILE A N 1
ATOM 2052 C CA . ILE A 1 259 ? -15.543 -5.790 7.645 1.00 97.75 259 ILE A CA 1
ATOM 2053 C C . ILE A 1 259 ? -16.942 -6.356 7.867 1.00 97.75 259 ILE A C 1
ATOM 2055 O O . ILE A 1 259 ? -17.827 -6.150 7.038 1.00 97.75 259 ILE A O 1
ATOM 2059 N N . GLN A 1 260 ? -17.143 -7.098 8.953 1.00 96.81 260 GLN A N 1
ATOM 2060 C CA . GLN A 1 260 ? -18.391 -7.814 9.201 1.00 96.81 260 GLN A CA 1
ATOM 2061 C C . GLN A 1 260 ? -18.894 -7.557 10.621 1.00 96.81 260 GLN A C 1
ATOM 2063 O O . GLN A 1 260 ? -18.163 -7.754 11.588 1.00 96.81 260 GLN A O 1
ATOM 2068 N N . LYS A 1 261 ? -20.160 -7.141 10.758 1.00 94.44 261 LYS A N 1
ATOM 2069 C CA . LYS A 1 261 ? -20.814 -7.054 12.071 1.00 94.44 261 LYS A CA 1
ATOM 2070 C C . LYS A 1 261 ? -20.934 -8.454 12.676 1.00 94.44 261 LYS A C 1
ATOM 2072 O O . LYS A 1 261 ? -21.292 -9.404 11.980 1.00 94.44 261 LYS A O 1
ATOM 2077 N N . ALA A 1 262 ? -20.660 -8.560 13.968 1.00 91.69 262 ALA A N 1
ATOM 2078 C CA . ALA A 1 262 ? -20.782 -9.786 14.740 1.00 91.69 262 ALA A CA 1
ATOM 2079 C C . ALA A 1 262 ? -21.627 -9.524 15.993 1.00 91.69 262 ALA A C 1
ATOM 2081 O O . ALA A 1 262 ? -21.831 -8.379 16.397 1.00 91.69 262 ALA A O 1
ATOM 2082 N N . ILE A 1 263 ? -22.120 -10.587 16.628 1.00 87.38 263 ILE A N 1
ATOM 2083 C CA . ILE A 1 263 ? -22.881 -10.457 17.876 1.00 87.38 263 ILE A CA 1
ATOM 2084 C C . ILE A 1 263 ? -21.978 -9.808 18.933 1.00 87.38 263 ILE A C 1
ATOM 2086 O O . ILE A 1 263 ? -20.923 -10.348 19.276 1.00 87.38 263 ILE A O 1
ATOM 2090 N N . GLY A 1 264 ? -22.387 -8.634 19.414 1.00 85.62 264 GLY A N 1
ATOM 2091 C CA . GLY A 1 264 ? -21.643 -7.844 20.392 1.00 85.62 264 GLY A CA 1
ATOM 2092 C C . GLY A 1 264 ? -20.314 -7.279 19.899 1.00 85.62 264 GLY A C 1
ATOM 2093 O O . GLY A 1 264 ? -19.434 -7.016 20.721 1.00 85.62 264 GLY A O 1
ATOM 2094 N N . GLY A 1 265 ? -20.135 -7.111 18.584 1.00 93.25 265 GLY A N 1
ATOM 2095 C CA . GLY A 1 265 ? -18.924 -6.495 18.060 1.00 93.25 265 GLY A CA 1
ATOM 2096 C C . GLY A 1 265 ? -18.774 -6.484 16.540 1.00 93.25 265 GLY A C 1
ATOM 2097 O O . GLY A 1 265 ? -19.747 -6.413 15.788 1.00 93.25 265 GLY A O 1
ATOM 2098 N N . ILE A 1 266 ? -17.525 -6.513 16.082 1.00 96.75 266 ILE A N 1
ATOM 2099 C CA . ILE A 1 266 ? -17.164 -6.364 14.670 1.00 96.75 266 ILE A CA 1
ATOM 2100 C C . ILE A 1 266 ? -15.875 -7.127 14.352 1.00 96.75 266 ILE A C 1
ATOM 2102 O O . ILE A 1 266 ? -14.974 -7.206 15.188 1.00 96.75 266 ILE A O 1
ATOM 2106 N N . ASP A 1 267 ? -15.808 -7.696 13.151 1.00 97.94 267 ASP A N 1
ATOM 2107 C CA . ASP A 1 267 ? -14.683 -8.489 12.658 1.00 97.94 267 ASP A CA 1
ATOM 2108 C C . ASP A 1 267 ? -14.037 -7.813 11.446 1.00 97.94 267 ASP A C 1
ATOM 2110 O O . ASP A 1 267 ? -14.718 -7.470 10.475 1.00 97.94 267 ASP A O 1
ATOM 2114 N N . PHE A 1 268 ? -12.713 -7.680 11.484 1.00 98.25 268 PHE A N 1
ATOM 2115 C CA . PHE A 1 268 ? -11.884 -7.184 10.390 1.00 98.25 268 PHE A CA 1
ATOM 2116 C C . PHE A 1 268 ? -11.044 -8.332 9.838 1.00 98.25 268 PHE A C 1
ATOM 2118 O O . PHE A 1 268 ? -10.263 -8.946 10.561 1.00 98.25 268 PHE A O 1
ATOM 2125 N N . TYR A 1 269 ? -11.192 -8.610 8.547 1.00 97.44 269 TYR A N 1
ATOM 2126 C CA . TYR A 1 269 ? -10.416 -9.629 7.849 1.00 97.44 269 TYR A CA 1
ATOM 2127 C C . TYR A 1 269 ? -9.247 -8.940 7.155 1.00 97.44 269 TYR A C 1
ATOM 2129 O O . TYR A 1 269 ? -9.459 -8.129 6.253 1.00 97.44 269 TYR A O 1
ATOM 2137 N N . LEU A 1 270 ? -8.029 -9.230 7.601 1.00 97.69 270 LEU A N 1
ATOM 2138 C CA . LEU A 1 270 ? -6.824 -8.493 7.237 1.00 97.69 270 LEU A CA 1
ATOM 2139 C C . LEU A 1 270 ? -5.902 -9.351 6.373 1.00 97.69 270 LEU A C 1
ATOM 2141 O O . LEU A 1 270 ? -5.712 -10.546 6.621 1.00 97.69 270 LEU A O 1
ATOM 2145 N N . SER A 1 271 ? -5.278 -8.725 5.376 1.00 95.31 271 SER A N 1
ATOM 2146 C CA . SER A 1 271 ? -4.356 -9.410 4.467 1.00 95.31 271 SER A CA 1
ATOM 2147 C C . SER A 1 271 ? -3.036 -9.835 5.112 1.00 95.31 271 SER A C 1
ATOM 2149 O O . SER A 1 271 ? -2.305 -10.584 4.478 1.00 95.31 271 SER A O 1
ATOM 2151 N N . SER A 1 272 ? -2.733 -9.384 6.338 1.00 95.38 272 SER A N 1
ATOM 2152 C CA . SER A 1 272 ? -1.478 -9.685 7.032 1.00 95.38 272 SER A CA 1
ATOM 2153 C C . SER A 1 272 ? -1.657 -9.932 8.531 1.00 95.38 272 SER A C 1
ATOM 2155 O O . SER A 1 272 ? -2.391 -9.213 9.215 1.00 95.38 272 SER A O 1
ATOM 2157 N N . THR A 1 273 ? -0.934 -10.920 9.063 1.00 95.31 273 THR A N 1
ATOM 2158 C CA . THR A 1 273 ? -0.886 -11.223 10.506 1.00 95.31 273 THR A CA 1
ATOM 2159 C C . THR A 1 273 ? -0.139 -10.168 11.321 1.00 95.31 273 THR A C 1
ATOM 2161 O O . THR A 1 273 ? -0.585 -9.811 12.412 1.00 95.31 273 THR A O 1
ATOM 2164 N N . SER A 1 274 ? 0.971 -9.624 10.811 1.00 95.31 274 SER A N 1
ATOM 2165 C CA . SER A 1 274 ? 1.754 -8.608 11.534 1.00 95.31 274 SER A CA 1
ATOM 2166 C C . SER A 1 274 ? 0.960 -7.313 11.718 1.00 95.31 274 SER A C 1
ATOM 2168 O O . SER A 1 274 ? 0.940 -6.750 12.810 1.00 95.31 274 SER A O 1
ATOM 2170 N N . MET A 1 275 ? 0.225 -6.901 10.682 1.00 95.81 275 MET A N 1
ATOM 2171 C CA . MET A 1 275 ? -0.724 -5.789 10.741 1.00 95.81 275 MET A CA 1
ATOM 2172 C C . MET A 1 275 ? -1.816 -6.027 11.789 1.00 95.81 275 MET A C 1
ATOM 2174 O O . MET A 1 275 ? -2.072 -5.151 12.613 1.00 95.81 275 MET A O 1
ATOM 2178 N N . GLY A 1 276 ? -2.431 -7.217 11.787 1.00 96.69 276 GLY A N 1
ATOM 2179 C CA . GLY A 1 276 ? -3.446 -7.589 12.775 1.00 96.69 276 GLY A CA 1
ATOM 2180 C C . GLY A 1 276 ? -2.924 -7.499 14.207 1.00 96.69 276 GLY A C 1
ATOM 2181 O O . GLY A 1 276 ? -3.593 -6.933 15.072 1.00 96.69 276 GLY A O 1
ATOM 2182 N N . LYS A 1 277 ? -1.691 -7.956 14.447 1.00 96.69 277 LYS A N 1
ATOM 2183 C CA . LYS A 1 277 ? -1.032 -7.863 15.754 1.00 96.69 277 LYS A CA 1
ATOM 2184 C C . LYS A 1 277 ? -0.791 -6.414 16.192 1.00 96.69 277 LYS A C 1
ATOM 2186 O O . LYS A 1 277 ? -1.067 -6.087 17.346 1.00 96.69 277 LYS A O 1
ATOM 2191 N N . SER A 1 278 ? -0.321 -5.548 15.291 1.00 96.81 278 SER A N 1
ATOM 2192 C CA . SER A 1 278 ? -0.123 -4.119 15.583 1.00 96.81 278 SER A CA 1
ATOM 2193 C C . SER A 1 278 ? -1.439 -3.422 15.931 1.00 96.81 278 SER A C 1
ATOM 2195 O O . SER A 1 278 ? -1.540 -2.814 16.993 1.00 96.81 278 SER A O 1
ATOM 2197 N N . LEU A 1 279 ? -2.480 -3.599 15.108 1.00 97.56 279 LEU A N 1
ATOM 2198 C CA . LEU A 1 279 ? -3.810 -3.030 15.363 1.00 97.56 279 LEU A CA 1
ATOM 2199 C C . LEU A 1 279 ? -4.401 -3.517 16.694 1.00 97.56 279 LEU A C 1
ATOM 2201 O O . LEU A 1 279 ? -4.977 -2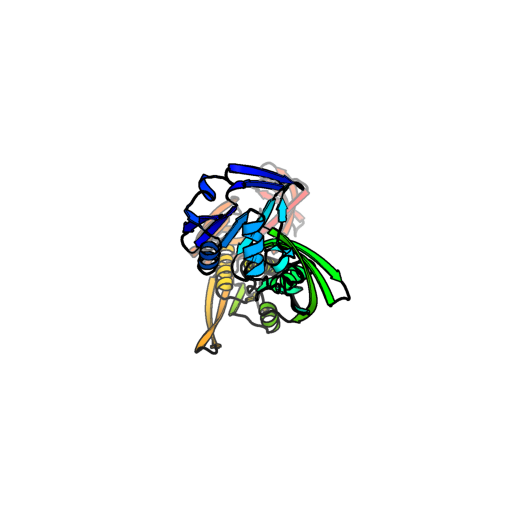.734 17.444 1.00 97.56 279 LEU A O 1
ATOM 2205 N N . THR A 1 280 ? -4.238 -4.805 17.005 1.00 96.88 280 THR A N 1
ATOM 2206 C CA . THR A 1 280 ? -4.685 -5.400 18.274 1.00 96.88 280 THR A CA 1
ATOM 2207 C C . THR A 1 280 ? -4.012 -4.723 19.465 1.00 96.88 280 THR A C 1
ATOM 2209 O O . THR A 1 280 ? -4.690 -4.369 20.427 1.00 96.88 280 THR A O 1
ATOM 2212 N N . LYS A 1 281 ? -2.688 -4.528 19.405 1.00 94.88 281 LYS A N 1
ATOM 2213 C CA . LYS A 1 281 ? -1.928 -3.866 20.469 1.00 94.88 281 LYS A CA 1
ATOM 2214 C C . LYS A 1 281 ? -2.406 -2.430 20.680 1.00 94.88 281 LYS A C 1
ATOM 2216 O O . LYS A 1 281 ? -2.640 -2.037 21.817 1.00 94.88 281 LYS A O 1
ATOM 2221 N N . ASP A 1 282 ? -2.605 -1.685 19.600 1.00 94.12 282 ASP A N 1
ATOM 2222 C CA . ASP A 1 282 ? -3.055 -0.294 19.667 1.00 94.12 282 ASP A CA 1
ATOM 2223 C C . ASP A 1 282 ? -4.475 -0.176 20.246 1.00 94.12 282 ASP A C 1
ATOM 2225 O O . ASP A 1 282 ? -4.731 0.681 21.093 1.00 94.12 282 ASP A O 1
ATOM 2229 N N . LEU A 1 283 ? -5.394 -1.071 19.858 1.00 93.06 283 LEU A N 1
ATOM 2230 C CA . LEU A 1 283 ? -6.740 -1.137 20.440 1.00 93.06 283 LEU A CA 1
ATOM 2231 C C . LEU A 1 283 ? -6.704 -1.520 21.923 1.00 93.06 283 LEU A C 1
ATOM 2233 O O . LEU A 1 283 ? -7.414 -0.921 22.733 1.00 93.06 283 LEU A O 1
ATOM 2237 N N . ALA A 1 284 ? -5.879 -2.500 22.290 1.00 90.94 284 ALA A N 1
ATOM 2238 C CA . ALA A 1 284 ? -5.722 -2.918 23.677 1.00 90.94 284 ALA A CA 1
ATOM 2239 C C . ALA A 1 284 ? -5.166 -1.791 24.552 1.00 90.94 284 ALA A C 1
ATOM 2241 O O . ALA A 1 284 ? -5.679 -1.548 25.645 1.00 90.94 284 ALA A O 1
ATOM 2242 N N . ASP A 1 285 ? -4.173 -1.061 24.049 1.00 88.69 285 ASP A N 1
ATOM 2243 C CA . ASP A 1 285 ? -3.566 0.058 24.758 1.00 88.69 285 ASP A CA 1
ATOM 2244 C C . ASP A 1 285 ? -4.544 1.237 24.887 1.00 88.69 285 ASP A C 1
ATOM 2246 O O . ASP A 1 285 ? -4.634 1.820 25.970 1.00 88.69 285 ASP A O 1
ATOM 2250 N N . ARG A 1 286 ? -5.320 1.544 23.834 1.00 87.31 286 ARG A N 1
ATOM 2251 C CA . ARG A 1 286 ? -6.298 2.646 23.819 1.00 87.31 286 ARG A CA 1
ATOM 2252 C C . ARG A 1 286 ? -7.502 2.402 24.724 1.00 87.31 286 ARG A C 1
ATOM 2254 O O . ARG A 1 286 ? -7.935 3.326 25.400 1.00 87.31 286 ARG A O 1
ATOM 2261 N N . TYR A 1 287 ? -8.058 1.194 24.713 1.00 85.62 287 TYR A N 1
ATOM 2262 C CA . TYR A 1 287 ? -9.318 0.903 25.408 1.00 85.62 287 TYR A CA 1
ATOM 2263 C C . TYR A 1 287 ? -9.134 0.044 26.667 1.00 85.62 287 TYR A C 1
ATOM 2265 O O . TYR A 1 287 ? -10.110 -0.391 27.273 1.00 85.62 287 TYR A O 1
ATOM 2273 N N . GLY A 1 288 ? -7.889 -0.250 27.056 1.00 85.19 288 GLY A N 1
ATOM 2274 C CA . GLY A 1 288 ? -7.590 -1.146 28.176 1.00 85.19 288 GLY A CA 1
ATOM 2275 C C . GLY A 1 288 ? -8.056 -2.588 27.957 1.00 85.19 288 GLY A C 1
ATOM 2276 O O . GLY A 1 288 ? -8.192 -3.338 28.924 1.00 85.19 288 GLY A O 1
ATOM 2277 N N . ALA A 1 289 ? -8.291 -2.980 26.705 1.00 89.62 289 ALA A N 1
ATOM 2278 C CA . ALA A 1 289 ? -8.940 -4.231 26.337 1.00 89.62 289 ALA A CA 1
ATOM 2279 C C . ALA A 1 289 ? -8.113 -5.474 26.711 1.00 89.62 289 ALA A C 1
ATOM 2281 O O . ALA A 1 289 ? -6.890 -5.424 26.856 1.00 89.62 289 ALA A O 1
ATOM 2282 N N . GLU A 1 290 ? -8.784 -6.614 26.850 1.00 89.75 290 GLU A N 1
ATOM 2283 C CA . GLU A 1 290 ? -8.130 -7.921 26.926 1.00 89.75 290 GLU A CA 1
ATOM 2284 C C . GLU A 1 290 ? -7.897 -8.489 25.527 1.00 89.75 290 GLU A C 1
ATOM 2286 O O . GLU A 1 290 ? -8.739 -8.342 24.642 1.00 89.75 290 GLU A O 1
ATOM 2291 N N . VAL A 1 291 ? -6.780 -9.189 25.338 1.00 94.56 291 VAL A N 1
ATOM 2292 C CA . VAL A 1 291 ? -6.417 -9.799 24.056 1.00 94.56 291 VAL A CA 1
ATOM 2293 C C . VAL A 1 291 ? -6.287 -11.307 24.214 1.00 94.56 291 VAL A C 1
ATOM 2295 O O . VAL A 1 291 ? -5.632 -11.786 25.139 1.00 94.56 291 VAL A O 1
ATOM 2298 N N . LYS A 1 292 ? -6.876 -12.062 23.285 1.00 96.44 292 LYS A N 1
ATOM 2299 C CA . LYS A 1 292 ? -6.616 -13.494 23.097 1.00 96.44 292 LYS A CA 1
ATOM 2300 C C . LYS A 1 292 ? -6.185 -13.753 21.661 1.00 96.44 292 LYS A C 1
ATOM 2302 O O . LYS A 1 292 ? -6.753 -13.183 20.736 1.00 96.44 292 LYS A O 1
ATOM 2307 N N . GLU A 1 293 ? -5.208 -14.629 21.485 1.00 97.25 293 GLU A N 1
ATOM 2308 C CA . GLU A 1 293 ? -4.698 -15.042 20.178 1.00 97.25 293 GLU A CA 1
ATOM 2309 C C . GLU A 1 293 ? -4.967 -16.537 19.982 1.00 97.25 293 GLU A C 1
ATOM 2311 O O . GLU A 1 293 ? -4.858 -17.329 20.918 1.00 97.25 293 GLU A O 1
ATOM 2316 N N . SER A 1 294 ? -5.354 -16.920 18.770 1.00 95.69 294 SER A N 1
ATOM 2317 C CA . SER A 1 294 ? -5.518 -18.318 18.364 1.00 95.69 294 SER A CA 1
ATOM 2318 C C . SER A 1 294 ? -5.115 -18.473 16.903 1.00 95.69 294 SER A C 1
ATOM 2320 O O . SER A 1 294 ? -5.226 -17.521 16.133 1.00 95.69 294 SER A O 1
ATOM 2322 N N . SER A 1 295 ? -4.655 -19.654 16.504 1.00 93.81 295 SER A N 1
ATOM 2323 C CA . SER A 1 295 ? -4.263 -19.941 15.125 1.00 93.81 295 SER A CA 1
ATOM 2324 C C . SER A 1 295 ? -4.889 -21.243 14.635 1.00 93.81 295 SER A C 1
ATOM 2326 O O . SER A 1 295 ? -5.219 -22.133 15.417 1.00 93.81 295 SER A O 1
ATOM 2328 N N . SER A 1 296 ? -5.086 -21.339 13.322 1.00 91.69 296 SER A N 1
ATOM 2329 C CA . SER A 1 296 ? -5.597 -22.538 12.654 1.00 91.69 296 SER A CA 1
ATOM 2330 C C . SER A 1 296 ? -4.847 -22.772 11.348 1.00 91.69 296 SER A C 1
ATOM 2332 O O . SER A 1 296 ? -4.597 -21.822 10.604 1.00 91.69 296 SER A O 1
ATOM 2334 N N . LEU A 1 297 ? -4.472 -24.023 11.082 1.00 88.50 297 LEU A N 1
ATOM 2335 C CA . LEU A 1 297 ? -3.841 -24.428 9.828 1.00 88.50 297 LEU A CA 1
ATOM 2336 C C . LEU A 1 297 ? -4.897 -24.435 8.718 1.00 88.50 297 LEU A C 1
ATOM 2338 O O . LEU A 1 297 ? -5.930 -25.089 8.854 1.00 88.50 297 LEU A O 1
ATOM 2342 N N . VAL A 1 298 ? -4.655 -23.707 7.630 1.00 86.50 298 VAL A N 1
ATOM 2343 C CA . VAL A 1 298 ? -5.604 -23.589 6.507 1.00 86.50 298 VAL A CA 1
ATOM 2344 C C . VAL A 1 298 ? -5.091 -24.169 5.199 1.00 86.50 298 VAL A C 1
ATOM 2346 O O . VAL A 1 298 ? -5.845 -24.258 4.232 1.00 86.50 298 VAL A O 1
ATOM 2349 N N . GLY A 1 299 ? -3.825 -24.563 5.149 1.00 82.38 299 GLY A N 1
ATOM 2350 C CA . GLY A 1 299 ? -3.253 -25.211 3.984 1.00 82.38 299 GLY A CA 1
ATOM 2351 C C . GLY A 1 299 ? -1.741 -25.258 4.052 1.00 82.38 299 GLY A C 1
ATOM 2352 O O . GLY A 1 299 ? -1.139 -24.978 5.084 1.00 82.38 299 GLY A O 1
ATOM 2353 N N . GLN A 1 300 ? -1.140 -25.589 2.921 1.00 81.19 300 GLN A N 1
ATOM 2354 C CA . GLN A 1 300 ? 0.299 -25.678 2.751 1.00 81.19 300 GLN A CA 1
ATOM 2355 C C . GLN A 1 300 ? 0.649 -25.052 1.399 1.00 81.19 300 GLN A C 1
ATOM 2357 O O . GLN A 1 300 ? -0.086 -25.228 0.423 1.00 81.19 300 GLN A O 1
ATOM 2362 N N . THR A 1 301 ? 1.711 -24.259 1.341 1.00 74.00 301 THR A N 1
ATOM 2363 C CA . THR A 1 301 ? 2.223 -23.695 0.093 1.00 74.00 301 THR A CA 1
ATOM 2364 C C . THR A 1 301 ? 2.833 -24.794 -0.779 1.00 74.00 301 THR A C 1
ATOM 2366 O O . THR A 1 301 ? 3.121 -25.899 -0.317 1.00 74.00 301 THR A O 1
ATOM 2369 N N . SER A 1 302 ? 3.046 -24.502 -2.063 1.00 73.38 302 SER A N 1
ATOM 2370 C CA . SER A 1 302 ? 3.619 -25.455 -3.027 1.00 73.38 302 SER A CA 1
ATOM 2371 C C . SER A 1 302 ? 5.032 -25.934 -2.668 1.00 73.38 302 SER A C 1
ATOM 2373 O O . SER A 1 302 ? 5.442 -27.001 -3.107 1.00 73.38 302 SER A O 1
ATOM 2375 N N . ASP A 1 303 ? 5.768 -25.156 -1.875 1.00 75.38 303 ASP A N 1
ATOM 2376 C CA . ASP A 1 303 ? 7.089 -25.464 -1.311 1.00 75.38 303 ASP A CA 1
ATOM 2377 C C . ASP A 1 303 ? 7.021 -26.121 0.083 1.00 75.38 303 ASP A C 1
ATOM 2379 O O . ASP A 1 303 ? 8.052 -26.345 0.712 1.00 75.38 303 ASP A O 1
ATOM 2383 N N . GLY A 1 304 ? 5.822 -26.466 0.564 1.00 70.25 304 GLY A N 1
ATOM 2384 C CA . GLY A 1 304 ? 5.631 -27.244 1.787 1.00 70.25 304 GLY A CA 1
ATOM 2385 C C . GLY A 1 304 ? 5.496 -26.427 3.077 1.00 70.25 304 GLY A C 1
ATOM 2386 O O . GLY A 1 304 ? 5.437 -27.026 4.151 1.00 70.25 304 GLY A O 1
ATOM 2387 N N . GLN A 1 305 ? 5.413 -25.094 3.023 1.00 71.44 305 GLN A N 1
ATOM 2388 C CA . GLN A 1 305 ? 5.215 -24.273 4.222 1.00 71.44 305 GLN A CA 1
ATOM 2389 C C . GLN A 1 305 ? 3.747 -24.257 4.648 1.00 71.44 305 GLN A C 1
ATOM 2391 O O . GLN A 1 305 ? 2.846 -23.971 3.862 1.00 71.44 305 GLN A O 1
ATOM 2396 N N . GLU A 1 306 ? 3.491 -24.550 5.916 1.00 77.56 306 GLU A N 1
ATOM 2397 C CA . GLU A 1 306 ? 2.153 -24.495 6.495 1.0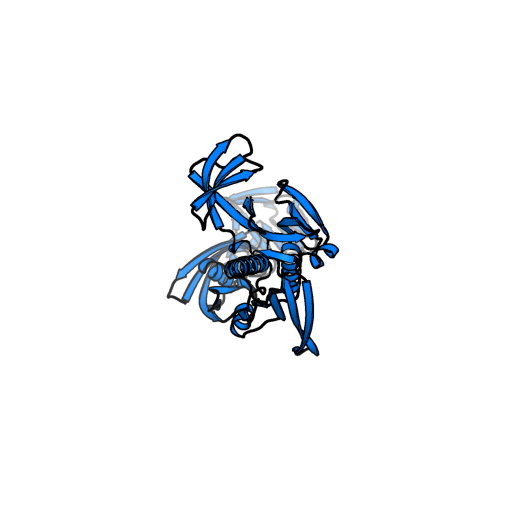0 77.56 306 GLU A CA 1
ATOM 2398 C C . GLU A 1 306 ? 1.616 -23.055 6.539 1.00 77.56 306 GLU A C 1
ATOM 2400 O O . GLU A 1 306 ? 2.232 -22.152 7.106 1.00 77.56 306 GLU A O 1
ATOM 2405 N N . MET A 1 307 ? 0.436 -22.835 5.960 1.00 75.56 307 MET A N 1
ATOM 2406 C CA . MET A 1 307 ? -0.260 -21.554 6.009 1.00 75.56 307 MET A CA 1
ATOM 2407 C C . MET A 1 307 ? -1.255 -21.544 7.163 1.00 75.56 307 MET A C 1
ATOM 2409 O O . MET A 1 307 ? -2.239 -22.286 7.156 1.00 75.56 307 MET A O 1
ATOM 2413 N N . TYR A 1 308 ? -1.030 -20.656 8.128 1.00 83.44 308 TYR A N 1
ATOM 2414 C CA . TYR A 1 308 ? -1.918 -20.444 9.265 1.00 83.44 308 TYR A CA 1
ATOM 2415 C C . TYR A 1 308 ? -2.765 -19.187 9.086 1.00 83.44 308 TYR A C 1
ATOM 2417 O O . TYR A 1 308 ? -2.295 -18.171 8.575 1.00 83.44 308 TYR A O 1
ATOM 2425 N N . ARG A 1 309 ? -4.004 -19.234 9.582 1.00 92.94 309 ARG A N 1
ATOM 2426 C CA . ARG A 1 309 ? -4.806 -18.040 9.857 1.00 92.94 309 ARG A CA 1
ATOM 2427 C C . ARG A 1 309 ? -4.837 -17.765 11.348 1.00 92.94 309 ARG A C 1
ATOM 2429 O O . ARG A 1 309 ? -5.122 -18.674 12.130 1.00 92.94 309 ARG A O 1
ATOM 2436 N N . VAL A 1 310 ? -4.570 -16.517 11.721 1.00 96.00 310 VAL A N 1
ATOM 2437 C CA . VAL A 1 310 ? -4.502 -16.080 13.122 1.00 96.00 310 VAL A CA 1
ATOM 2438 C C . VAL A 1 310 ? -5.714 -15.224 13.468 1.00 96.00 310 VAL A C 1
ATOM 2440 O O . VAL A 1 310 ? -6.037 -14.271 12.767 1.00 96.00 310 VAL A O 1
ATOM 2443 N N . THR A 1 311 ? -6.382 -15.537 14.569 1.00 97.69 311 THR A N 1
ATOM 2444 C CA . THR A 1 311 ? -7.483 -14.739 15.105 1.00 97.69 311 THR A CA 1
ATOM 2445 C C . THR A 1 311 ? -7.026 -14.020 16.365 1.00 97.69 311 THR A C 1
ATOM 2447 O O . THR A 1 311 ? -6.658 -14.659 17.354 1.00 97.69 311 THR A O 1
ATOM 2450 N N . PHE A 1 312 ? -7.108 -12.693 16.335 1.00 98.00 312 PHE A N 1
ATOM 2451 C CA . PHE A 1 312 ? -6.910 -11.806 17.473 1.00 98.00 312 PHE A CA 1
ATOM 2452 C C . PHE A 1 312 ? -8.270 -11.352 17.999 1.00 98.00 312 PHE A C 1
ATOM 2454 O O . PHE A 1 312 ? -9.005 -10.641 17.318 1.00 98.00 312 PHE A O 1
ATOM 2461 N N . LEU A 1 313 ? -8.613 -11.753 19.217 1.00 96.94 313 LEU A N 1
ATOM 2462 C CA . LEU A 1 313 ? -9.827 -11.335 19.906 1.00 96.94 313 LEU A CA 1
ATOM 2463 C C . LEU A 1 313 ? -9.498 -10.228 20.907 1.00 96.94 313 LEU A C 1
ATOM 2465 O O . LEU A 1 313 ? -8.855 -10.489 21.921 1.00 96.94 313 LEU A O 1
ATOM 2469 N N . VAL A 1 314 ? -9.990 -9.023 20.638 1.00 95.69 314 VAL A N 1
ATOM 2470 C CA . VAL A 1 314 ? -9.929 -7.851 21.513 1.00 95.69 314 VAL A CA 1
ATOM 2471 C C . VAL A 1 314 ? -11.269 -7.708 22.234 1.00 95.69 314 VAL A C 1
ATOM 2473 O O . VAL A 1 314 ? -12.298 -7.456 21.607 1.00 95.69 314 VAL A O 1
ATOM 2476 N N . ARG A 1 315 ? -11.275 -7.878 23.556 1.00 92.31 315 ARG A N 1
ATOM 2477 C CA . ARG A 1 315 ? -12.455 -7.698 24.411 1.00 92.31 315 ARG A CA 1
ATOM 2478 C C . ARG A 1 315 ? -12.361 -6.380 25.159 1.00 92.31 315 ARG A C 1
ATOM 2480 O O . ARG A 1 315 ? -11.542 -6.242 26.067 1.00 92.31 315 ARG A O 1
ATOM 2487 N N . LEU A 1 316 ? -13.201 -5.432 24.766 1.00 89.12 316 LEU A N 1
ATOM 2488 C CA . LEU A 1 316 ? -13.375 -4.181 25.484 1.00 89.12 316 LEU A CA 1
ATOM 2489 C C . LEU A 1 316 ? -13.967 -4.453 26.872 1.00 89.12 316 LEU A C 1
ATOM 2491 O O . LEU A 1 316 ? -14.803 -5.356 27.012 1.00 89.12 316 LEU A O 1
ATOM 2495 N N . PRO A 1 317 ? -13.563 -3.677 27.888 1.00 84.81 317 PRO A N 1
ATOM 2496 C CA . PRO A 1 317 ? -14.255 -3.690 29.166 1.00 84.81 317 PRO A CA 1
ATOM 2497 C C . PRO A 1 317 ? -15.720 -3.261 29.000 1.00 84.81 317 PRO A C 1
ATOM 2499 O O . PRO A 1 317 ? -16.088 -2.619 28.020 1.00 84.81 317 PRO A O 1
ATOM 2502 N N . ALA A 1 318 ? -16.571 -3.618 29.964 1.00 82.06 318 ALA A N 1
ATOM 2503 C CA . ALA A 1 318 ? -17.979 -3.211 29.943 1.00 82.06 318 ALA A CA 1
ATOM 2504 C C . ALA A 1 318 ? -18.166 -1.698 30.178 1.00 82.06 318 ALA A C 1
ATOM 2506 O O . ALA A 1 318 ? -19.202 -1.142 29.809 1.00 82.06 318 ALA A O 1
ATOM 2507 N N . TYR A 1 319 ? -17.190 -1.045 30.813 1.00 83.94 319 TYR A N 1
ATOM 2508 C CA . TYR A 1 319 ? -17.196 0.390 31.083 1.00 83.94 319 TYR A CA 1
ATOM 2509 C C . TYR A 1 319 ? -16.567 1.173 29.924 1.00 83.94 319 TYR A C 1
ATOM 2511 O O . TYR A 1 319 ? -15.607 0.727 29.294 1.00 83.94 319 TYR A O 1
ATOM 2519 N N . HIS A 1 320 ? -17.081 2.373 29.686 1.00 81.81 320 HIS A N 1
ATOM 2520 C CA . HIS A 1 320 ? -16.620 3.313 28.671 1.00 81.81 320 HIS A CA 1
ATOM 2521 C C . HIS A 1 320 ? -16.299 4.666 29.303 1.00 81.81 320 HIS A C 1
ATOM 2523 O O . HIS A 1 320 ? -16.815 5.022 30.362 1.00 81.81 320 HIS A O 1
ATOM 2529 N N . VAL A 1 321 ? -15.423 5.435 28.656 1.00 86.44 321 VAL A N 1
ATOM 2530 C CA . VAL A 1 321 ? -15.136 6.809 29.084 1.00 86.44 321 VAL A CA 1
ATOM 2531 C C . VAL A 1 321 ? -16.441 7.608 29.103 1.00 86.44 321 VAL A C 1
ATOM 2533 O O . VAL A 1 321 ? -17.181 7.608 28.124 1.00 86.44 321 VAL A O 1
ATOM 2536 N N . GLY A 1 322 ? -16.710 8.275 30.224 1.00 87.94 322 GLY A N 1
ATOM 2537 C CA . GLY A 1 322 ? -17.961 8.981 30.489 1.00 87.94 322 GLY A CA 1
ATOM 2538 C C . GLY A 1 322 ? -18.955 8.220 31.370 1.00 87.94 322 GLY A C 1
ATOM 2539 O O . GLY A 1 322 ? -19.840 8.866 31.923 1.00 87.94 322 GLY A O 1
ATOM 2540 N N . ASP A 1 323 ? -18.801 6.904 31.545 1.00 89.38 323 ASP A N 1
ATOM 2541 C CA . ASP A 1 323 ? -19.672 6.114 32.423 1.00 89.38 323 ASP A CA 1
ATOM 2542 C C . ASP A 1 323 ? -19.521 6.531 33.893 1.00 89.38 323 ASP A C 1
ATOM 2544 O O . ASP A 1 323 ? -18.438 6.930 34.342 1.00 89.38 323 ASP A O 1
ATOM 2548 N N . ILE A 1 324 ? -20.615 6.394 34.644 1.00 93.25 324 ILE A N 1
ATOM 2549 C CA . ILE A 1 324 ? -20.654 6.594 36.090 1.00 93.25 324 ILE A CA 1
ATOM 2550 C C . ILE A 1 324 ? -20.461 5.247 36.775 1.00 93.25 324 ILE A C 1
ATOM 2552 O O . ILE A 1 324 ? -21.176 4.270 36.537 1.00 93.25 324 ILE A O 1
ATOM 2556 N N . LEU A 1 325 ? -19.452 5.206 37.625 1.00 92.56 325 LEU A N 1
ATOM 2557 C CA . LEU A 1 325 ? -18.879 4.039 38.257 1.00 92.56 325 LEU A CA 1
ATOM 2558 C C . LEU A 1 325 ? -19.080 4.117 39.769 1.00 92.56 325 LEU A C 1
ATOM 2560 O O . LEU A 1 325 ? -18.889 5.171 40.363 1.00 92.56 325 LEU A O 1
ATOM 2564 N N . HIS A 1 326 ? -19.380 2.991 40.400 1.00 91.00 326 HIS A N 1
ATOM 2565 C CA . HIS A 1 326 ? -19.331 2.824 41.846 1.00 91.00 326 HIS A CA 1
ATOM 2566 C C . HIS A 1 326 ? -18.006 2.171 42.232 1.00 91.00 326 HIS A C 1
ATOM 2568 O O . HIS A 1 326 ? -17.704 1.061 41.776 1.00 91.00 326 HIS A O 1
ATOM 2574 N N . TYR A 1 327 ? -17.230 2.844 43.078 1.00 90.69 327 TYR A N 1
ATOM 2575 C CA . TYR A 1 327 ? -15.951 2.352 43.586 1.00 90.69 327 TYR A CA 1
ATOM 2576 C C . TYR A 1 327 ? -15.758 2.835 45.027 1.00 90.69 327 TYR A C 1
ATOM 2578 O O . TYR A 1 327 ? -15.970 4.010 45.295 1.00 90.69 327 TYR A O 1
ATOM 2586 N N . ASN A 1 328 ? -15.377 1.951 45.958 1.00 88.12 328 ASN A N 1
ATOM 2587 C CA . ASN A 1 328 ? -15.212 2.281 47.387 1.00 88.12 328 ASN A CA 1
ATOM 2588 C C . ASN A 1 328 ? -16.379 3.107 47.977 1.00 88.12 328 ASN A C 1
ATOM 2590 O O . ASN A 1 328 ? -16.156 4.144 48.604 1.00 88.12 328 ASN A O 1
ATOM 2594 N N . ASP A 1 329 ? -17.612 2.652 47.732 1.00 87.06 329 ASP A N 1
ATOM 2595 C CA . ASP A 1 329 ? -18.859 3.245 48.246 1.00 87.06 329 ASP A CA 1
ATOM 2596 C C . ASP A 1 329 ? -19.122 4.697 47.816 1.00 87.06 329 ASP A C 1
ATOM 2598 O O . ASP A 1 329 ? -19.792 5.457 48.514 1.00 87.06 329 ASP A O 1
ATOM 2602 N N . LYS A 1 330 ? -18.572 5.108 46.665 1.00 90.06 330 LYS A N 1
ATOM 2603 C CA . LYS A 1 330 ? -18.777 6.444 46.097 1.00 90.06 330 LYS A CA 1
ATOM 2604 C C . LYS A 1 330 ? -18.964 6.418 44.578 1.00 90.06 330 LYS A C 1
ATOM 2606 O O . LYS A 1 330 ? -18.411 5.538 43.906 1.00 90.06 330 LYS A O 1
ATOM 2611 N N . PRO A 1 331 ? -19.703 7.398 44.023 1.00 92.31 331 PRO A N 1
ATOM 2612 C CA . PRO A 1 331 ? -19.864 7.552 42.589 1.00 92.31 331 PRO A CA 1
ATOM 2613 C C . PRO A 1 331 ? -18.693 8.329 41.964 1.00 92.31 331 PRO A C 1
ATOM 2615 O O . PRO A 1 331 ? -18.276 9.391 42.435 1.00 92.31 331 PRO A O 1
ATOM 2618 N N . TYR A 1 332 ? -18.193 7.808 40.850 1.00 93.88 332 TYR A N 1
ATOM 2619 C CA . TYR A 1 332 ? -17.104 8.378 40.070 1.00 93.88 332 TYR A CA 1
ATOM 2620 C C . TYR A 1 332 ? -17.452 8.429 38.586 1.00 93.88 332 TYR A C 1
ATOM 2622 O O . TYR A 1 332 ? -18.099 7.529 38.070 1.00 93.88 332 TYR A O 1
ATOM 2630 N N . LYS A 1 333 ? -16.936 9.410 37.850 1.00 93.44 333 LYS A N 1
ATOM 2631 C CA . LYS A 1 333 ? -16.954 9.400 36.380 1.00 93.44 333 LYS A CA 1
ATOM 2632 C C . LYS A 1 333 ? -15.675 8.772 35.830 1.00 93.44 333 LYS A C 1
ATOM 2634 O O . LYS A 1 333 ? -14.581 9.158 36.245 1.00 93.44 333 LYS A O 1
ATOM 2639 N N . LEU A 1 334 ? -15.772 7.869 34.853 1.00 91.75 334 LEU A N 1
ATOM 2640 C CA . LEU A 1 334 ? -14.595 7.378 34.129 1.00 91.75 334 LEU A CA 1
ATOM 2641 C C . LEU A 1 334 ? -14.078 8.441 33.151 1.00 91.75 334 LEU A C 1
ATOM 2643 O O . LEU A 1 334 ? -14.758 8.788 32.189 1.00 91.75 334 LEU A O 1
ATOM 2647 N N . ILE A 1 335 ? -12.858 8.932 33.363 1.00 92.38 335 ILE A N 1
ATOM 2648 C CA . ILE A 1 335 ? -12.243 9.986 32.539 1.00 92.38 335 ILE A CA 1
ATOM 2649 C C . ILE A 1 335 ? -11.371 9.401 31.430 1.00 92.38 335 ILE A C 1
ATOM 2651 O O . ILE A 1 335 ? -11.362 9.897 30.306 1.00 92.38 335 ILE A O 1
ATOM 2655 N N . SER A 1 336 ? -10.613 8.349 31.730 1.00 89.38 336 SER A N 1
ATOM 2656 C CA . SER A 1 336 ? -9.786 7.668 30.735 1.00 89.38 336 SER A CA 1
ATOM 2657 C C . SER A 1 336 ? -9.464 6.242 31.154 1.00 89.38 336 SER A C 1
ATOM 2659 O O . SER A 1 336 ? -9.482 5.908 32.339 1.00 89.38 336 SER A O 1
ATOM 2661 N N . VAL A 1 337 ? -9.136 5.405 30.173 1.00 87.88 337 VAL A N 1
ATOM 2662 C CA . VAL A 1 337 ? -8.668 4.031 30.366 1.00 87.88 337 VAL A CA 1
ATOM 2663 C C . VAL A 1 337 ? -7.486 3.767 29.439 1.00 87.88 337 VAL A C 1
ATOM 2665 O O . VAL A 1 337 ? -7.394 4.334 28.354 1.00 87.88 337 VAL A O 1
ATOM 2668 N N . ASN A 1 338 ? -6.562 2.925 29.881 1.00 83.38 338 ASN A N 1
ATOM 2669 C CA . ASN A 1 338 ? -5.504 2.345 29.070 1.00 83.38 338 ASN A CA 1
ATOM 2670 C C . ASN A 1 338 ? -5.126 0.959 29.621 1.00 83.38 338 ASN A C 1
ATOM 2672 O O . ASN A 1 338 ? -5.749 0.439 30.548 1.00 83.38 338 ASN A O 1
ATOM 2676 N N . LYS A 1 339 ? -4.079 0.335 29.071 1.00 79.06 339 LYS A N 1
ATOM 2677 C CA . LYS A 1 339 ? -3.635 -0.992 29.531 1.00 79.06 339 LYS A CA 1
ATOM 2678 C C . LYS A 1 339 ? -3.262 -1.057 31.016 1.00 79.06 339 LYS A C 1
ATOM 2680 O O . LYS A 1 339 ? -3.428 -2.112 31.619 1.00 79.06 339 LYS A O 1
ATOM 2685 N N . SER A 1 340 ? -2.747 0.030 31.588 1.00 84.19 340 SER A N 1
ATOM 2686 C CA . SER A 1 340 ? -2.212 0.083 32.953 1.00 84.19 340 SER A CA 1
ATOM 2687 C C . SER A 1 340 ? -3.289 0.366 34.002 1.00 84.19 340 SER A C 1
ATOM 2689 O O . SER A 1 340 ? -3.050 0.158 35.193 1.00 84.19 340 SER A O 1
ATOM 2691 N N . GLY A 1 341 ? -4.464 0.837 33.584 1.00 87.12 341 GLY A N 1
ATOM 2692 C CA . GLY A 1 341 ? -5.490 1.326 34.491 1.00 87.12 341 GLY A CA 1
ATOM 2693 C C . GLY A 1 341 ? -6.350 2.408 33.852 1.00 87.12 341 GLY A C 1
ATOM 2694 O O . GLY A 1 341 ? -6.541 2.435 32.639 1.00 87.12 341 GLY A O 1
ATOM 2695 N N . GLY A 1 342 ? -6.831 3.334 34.667 1.00 90.00 342 GLY A N 1
ATOM 2696 C CA . GLY A 1 342 ? -7.600 4.481 34.211 1.00 90.00 342 GLY A CA 1
ATOM 2697 C C . GLY A 1 342 ? -7.474 5.682 35.135 1.00 90.00 342 GLY A C 1
ATOM 2698 O O . GLY A 1 342 ? -6.701 5.684 36.096 1.00 90.00 342 GLY A O 1
ATOM 2699 N N . ARG A 1 343 ? -8.252 6.715 34.828 1.00 93.50 343 ARG A N 1
ATOM 2700 C CA . ARG A 1 343 ? -8.502 7.854 35.710 1.00 93.50 343 ARG A CA 1
ATOM 2701 C C . ARG A 1 343 ? -9.994 7.963 35.946 1.00 93.50 343 ARG A C 1
ATOM 2703 O O . ARG A 1 343 ? -10.765 7.932 34.989 1.00 93.50 343 ARG A O 1
ATOM 2710 N N . ILE A 1 344 ? -10.367 8.121 37.203 1.00 94.25 344 ILE A N 1
ATOM 2711 C CA . ILE A 1 344 ? -11.745 8.327 37.635 1.00 94.25 344 ILE A CA 1
ATOM 2712 C C . ILE A 1 344 ? -11.842 9.662 38.371 1.00 94.25 344 ILE A C 1
ATOM 2714 O O . ILE A 1 344 ? -10.881 10.070 39.021 1.00 94.25 344 ILE A O 1
ATOM 2718 N N . MET A 1 345 ? -12.972 10.348 38.253 1.00 94.44 345 MET A N 1
ATOM 2719 C CA . MET A 1 345 ? -13.237 11.625 38.915 1.00 94.44 345 MET A CA 1
ATOM 2720 C C . MET A 1 345 ? -14.321 11.442 39.966 1.00 94.44 345 MET A C 1
ATOM 2722 O O . MET A 1 345 ? -15.405 10.976 39.637 1.00 94.44 345 MET A O 1
ATOM 2726 N N . ASP A 1 346 ? -14.024 11.803 41.210 1.00 92.75 346 ASP A N 1
ATOM 2727 C CA . ASP A 1 346 ? -14.989 11.792 42.315 1.00 92.75 346 ASP A CA 1
ATOM 2728 C C . ASP A 1 346 ? -16.090 12.830 42.037 1.00 92.75 346 ASP A C 1
ATOM 2730 O O . ASP A 1 346 ? -15.773 14.003 41.839 1.00 92.75 346 ASP A O 1
ATOM 2734 N N . LEU A 1 347 ? -17.365 12.423 41.991 1.00 90.69 347 LEU A N 1
ATOM 2735 C CA . LEU A 1 347 ? -18.465 13.342 41.657 1.00 90.69 347 LEU A CA 1
ATOM 2736 C C . LEU A 1 347 ? -18.830 14.315 42.788 1.00 90.69 347 LEU A C 1
ATOM 2738 O O . LEU A 1 347 ? -19.512 15.303 42.540 1.00 90.69 347 LEU A O 1
ATOM 2742 N N . SER A 1 348 ? -18.365 14.081 44.016 1.00 86.81 348 SER A N 1
ATOM 2743 C CA . SER A 1 348 ? -18.594 14.983 45.149 1.00 86.81 348 SER A CA 1
ATOM 2744 C C . SER A 1 348 ? -17.510 16.060 45.255 1.00 86.81 348 SER A C 1
ATOM 2746 O O . SER A 1 348 ? -17.778 17.182 45.682 1.00 86.81 348 SER A O 1
ATOM 2748 N N . THR A 1 349 ? -16.264 15.725 44.902 1.00 88.75 349 THR A N 1
ATOM 2749 C CA . THR A 1 349 ? -15.105 16.630 45.049 1.00 88.75 349 THR A CA 1
ATOM 2750 C C . THR A 1 349 ? -14.509 17.115 43.731 1.00 88.75 349 THR A C 1
ATOM 2752 O O . THR A 1 349 ? -13.671 18.019 43.745 1.00 88.75 349 THR A O 1
ATOM 2755 N N . PHE A 1 350 ? -14.908 16.516 42.606 1.00 89.25 350 PHE A N 1
ATOM 2756 C CA . PHE A 1 350 ? -14.407 16.781 41.253 1.00 89.25 350 PHE A CA 1
ATOM 2757 C C . PHE A 1 350 ? -12.893 16.604 41.097 1.00 89.25 350 PHE A C 1
ATOM 2759 O O . PHE A 1 350 ? -12.259 17.209 40.228 1.00 89.25 350 PHE A O 1
ATOM 2766 N N . ARG A 1 351 ? -12.286 15.786 41.963 1.00 90.81 351 ARG A N 1
ATOM 2767 C CA . ARG A 1 351 ? -10.863 15.455 41.897 1.00 90.81 351 ARG A CA 1
ATOM 2768 C C . ARG A 1 351 ? -10.667 14.145 41.159 1.00 90.81 351 ARG A C 1
ATOM 2770 O O . ARG A 1 351 ? -11.275 13.129 41.488 1.00 90.81 351 ARG A O 1
ATOM 2777 N N . ASP A 1 352 ? -9.750 14.175 40.205 1.00 93.56 352 ASP A N 1
ATOM 2778 C CA . ASP A 1 352 ? -9.293 12.975 39.526 1.00 93.56 352 ASP A CA 1
ATOM 2779 C C . ASP A 1 352 ? -8.382 12.141 40.428 1.00 93.56 352 ASP A C 1
ATOM 2781 O O . ASP A 1 352 ? -7.472 12.664 41.079 1.00 93.56 352 ASP A O 1
ATOM 2785 N N . MET A 1 353 ? -8.522 10.824 40.344 1.00 93.62 353 MET A N 1
ATOM 2786 C CA . MET A 1 353 ? -7.586 9.864 40.911 1.00 93.62 353 MET A CA 1
ATOM 2787 C C . MET A 1 353 ? -7.261 8.748 39.908 1.00 93.62 353 MET A C 1
ATOM 2789 O O . MET A 1 353 ? -8.108 8.365 39.094 1.00 93.62 353 MET A O 1
ATOM 2793 N N . PRO A 1 354 ? -6.020 8.231 39.913 1.00 93.94 354 PRO A N 1
ATOM 2794 C CA . PRO A 1 354 ? -5.677 7.062 39.120 1.00 93.94 354 PRO A CA 1
ATOM 2795 C C . PRO A 1 354 ? -6.297 5.803 39.735 1.00 93.94 354 PRO A C 1
ATOM 2797 O O . PRO A 1 354 ? -6.365 5.674 40.955 1.00 93.94 354 PRO A O 1
ATOM 2800 N N . ILE A 1 355 ? -6.666 4.851 38.883 1.00 91.00 355 ILE A N 1
ATOM 2801 C CA . ILE A 1 355 ? -7.075 3.501 39.279 1.00 91.00 355 ILE A CA 1
ATOM 2802 C C . ILE A 1 355 ? -6.233 2.482 38.514 1.00 91.00 355 ILE A C 1
ATOM 2804 O O . ILE A 1 355 ? -6.031 2.629 37.305 1.00 91.00 355 ILE A O 1
ATOM 2808 N N . LYS A 1 356 ? -5.673 1.477 39.192 1.00 89.94 356 LYS A N 1
ATOM 2809 C CA . LYS A 1 356 ? -4.833 0.465 38.533 1.00 89.94 356 LYS A CA 1
ATOM 2810 C C . LYS A 1 356 ? -5.695 -0.569 37.829 1.00 89.94 356 LYS A C 1
ATOM 2812 O O . LYS A 1 356 ? -6.820 -0.834 38.237 1.00 89.94 356 LYS A O 1
ATOM 2817 N N . ARG A 1 357 ? -5.127 -1.248 36.825 1.00 84.44 357 ARG A N 1
ATOM 2818 C CA . ARG A 1 357 ? -5.815 -2.343 36.117 1.00 84.44 357 ARG A CA 1
ATOM 2819 C C . ARG A 1 357 ? -6.376 -3.412 37.062 1.00 84.44 357 ARG A C 1
ATOM 2821 O O . ARG A 1 357 ? -7.471 -3.900 36.824 1.00 84.44 357 ARG A O 1
ATOM 2828 N N . SER A 1 358 ? -5.642 -3.761 38.118 1.00 85.44 358 SER A N 1
ATOM 2829 C CA . SER A 1 358 ? -6.066 -4.761 39.107 1.00 85.44 358 SER A CA 1
ATOM 2830 C C . SER A 1 358 ? -7.298 -4.352 39.915 1.00 85.44 358 SER A C 1
ATOM 2832 O O . SER A 1 358 ? -7.968 -5.225 40.437 1.00 85.44 358 SER A O 1
ATOM 2834 N N . GLU A 1 359 ? -7.573 -3.052 40.027 1.00 85.81 359 GLU A N 1
ATOM 2835 C CA . GLU A 1 359 ? -8.710 -2.498 40.776 1.00 85.81 359 GLU A CA 1
ATOM 2836 C C . GLU A 1 359 ? -9.939 -2.302 39.867 1.00 85.81 359 GLU A C 1
ATOM 2838 O O . GLU A 1 359 ? -11.051 -2.113 40.348 1.00 85.81 359 GLU A O 1
ATOM 2843 N N . LEU A 1 360 ? -9.772 -2.382 38.537 1.00 77.56 360 LEU A N 1
ATOM 2844 C CA . LEU A 1 360 ? -10.877 -2.224 37.580 1.00 77.56 360 LEU A CA 1
ATOM 2845 C C . LEU A 1 360 ? -11.933 -3.338 37.703 1.00 77.56 360 LEU A C 1
ATOM 2847 O O . LEU A 1 360 ? -13.061 -3.144 37.260 1.00 77.56 360 LEU A O 1
ATOM 2851 N N . SER A 1 361 ? -11.590 -4.490 38.292 1.00 73.50 361 SER A N 1
ATOM 2852 C CA . SER A 1 361 ? -12.540 -5.579 38.569 1.00 73.50 361 SER A CA 1
ATOM 2853 C C . SER A 1 361 ? -13.536 -5.254 39.678 1.00 73.50 361 SER A C 1
ATOM 2855 O O . SER A 1 361 ? -14.617 -5.838 39.706 1.00 73.50 361 SER A O 1
ATOM 2857 N N . ASP A 1 362 ? -13.180 -4.334 40.575 1.00 81.06 362 ASP A N 1
ATOM 2858 C CA . ASP A 1 362 ? -13.999 -3.971 41.736 1.00 81.06 362 ASP A CA 1
ATOM 2859 C C . ASP A 1 362 ? -15.000 -2.858 41.394 1.00 81.06 362 ASP A C 1
ATOM 2861 O O . ASP A 1 362 ? -15.901 -2.540 42.173 1.00 81.06 362 ASP A O 1
ATOM 2865 N N . ILE A 1 363 ? -14.865 -2.286 40.196 1.00 84.19 363 ILE A N 1
ATOM 2866 C CA . ILE A 1 363 ? -15.746 -1.255 39.672 1.00 84.19 363 ILE A CA 1
ATOM 2867 C C . ILE A 1 363 ? -17.079 -1.869 39.259 1.00 84.19 363 ILE A C 1
ATOM 2869 O O . ILE A 1 363 ? -17.141 -2.804 38.457 1.00 84.19 363 ILE A O 1
ATOM 2873 N N . ARG A 1 364 ? -18.171 -1.262 39.726 1.00 86.62 364 ARG A N 1
ATOM 2874 C CA . ARG A 1 364 ? -19.515 -1.520 39.198 1.00 86.62 364 ARG A CA 1
ATOM 2875 C C . ARG A 1 364 ? -19.964 -0.333 38.362 1.00 86.62 364 ARG A C 1
ATOM 2877 O O . ARG A 1 364 ? -19.806 0.806 38.776 1.00 86.62 364 ARG A O 1
ATOM 2884 N N . ILE A 1 365 ? -20.528 -0.588 37.190 1.00 88.50 365 ILE A N 1
ATOM 2885 C CA . ILE A 1 365 ? -21.138 0.471 36.379 1.00 88.50 365 ILE A CA 1
ATOM 2886 C C . ILE A 1 365 ? -22.493 0.793 37.010 1.00 88.50 365 ILE A C 1
ATOM 2888 O O . ILE A 1 365 ? -23.320 -0.108 37.137 1.00 88.50 365 ILE A O 1
ATOM 2892 N N . MET A 1 366 ? -22.696 2.044 37.424 1.00 89.44 366 MET A N 1
ATOM 2893 C CA . MET A 1 366 ? -23.988 2.525 37.925 1.00 89.44 366 MET A CA 1
ATOM 2894 C C . MET A 1 366 ? -24.862 3.005 36.773 1.00 89.44 366 MET A C 1
ATOM 2896 O O . MET A 1 366 ? -26.007 2.587 36.661 1.00 89.44 366 MET A O 1
ATOM 2900 N N . PHE A 1 367 ? -24.290 3.847 35.908 1.00 89.50 367 PHE A N 1
ATOM 2901 C CA . PHE A 1 367 ? -24.975 4.443 34.765 1.00 89.50 367 PHE A CA 1
ATOM 2902 C C . PHE A 1 367 ? -24.013 4.550 33.588 1.00 89.50 367 PHE A C 1
ATOM 2904 O O . PHE A 1 367 ? -22.835 4.877 33.755 1.00 89.50 367 PHE A O 1
ATOM 2911 N N . LYS A 1 368 ? -24.507 4.299 32.382 1.00 87.06 368 LYS A N 1
ATOM 2912 C CA . LYS A 1 368 ? -23.781 4.586 31.147 1.00 87.06 368 LYS A CA 1
ATOM 2913 C C . LYS A 1 368 ? -23.782 6.089 30.886 1.00 87.06 368 LYS A C 1
ATOM 2915 O O . LYS A 1 368 ? -24.744 6.783 31.205 1.00 87.06 368 LYS A O 1
ATOM 2920 N N . GLY A 1 369 ? -22.748 6.596 30.217 1.00 83.94 369 GLY A N 1
ATOM 2921 C CA . GLY A 1 369 ? -22.685 8.015 29.837 1.00 83.94 369 GLY A CA 1
ATOM 2922 C C . GLY A 1 369 ? -23.874 8.481 28.976 1.00 83.94 369 GLY A C 1
ATOM 2923 O O . GLY A 1 369 ? -24.252 9.648 29.015 1.00 83.94 369 GLY A O 1
ATOM 2924 N N . SER A 1 370 ? -24.512 7.566 28.239 1.00 83.44 370 SER A N 1
ATOM 2925 C CA . SER A 1 370 ? -25.728 7.833 27.456 1.00 83.44 370 SER A CA 1
ATOM 2926 C C . SER A 1 370 ? -26.998 8.017 28.296 1.00 83.44 370 SER A C 1
ATOM 2928 O O . SER A 1 370 ? -28.008 8.461 27.762 1.00 83.44 370 SER A O 1
ATOM 2930 N N . GLU A 1 371 ? -26.977 7.643 29.577 1.00 87.62 371 GLU A N 1
ATOM 2931 C CA . GLU A 1 371 ? -28.114 7.776 30.502 1.00 87.62 371 GLU A CA 1
ATOM 2932 C C . GLU A 1 371 ? -28.127 9.134 31.225 1.00 87.62 371 GLU A C 1
ATOM 2934 O O . GLU A 1 371 ? -29.078 9.452 31.939 1.00 87.62 371 GLU A O 1
ATOM 2939 N N . LEU A 1 372 ? -27.088 9.953 31.028 1.00 89.31 372 LEU A N 1
ATOM 2940 C CA . LEU A 1 372 ? -27.000 11.293 31.597 1.00 89.31 372 LEU A CA 1
ATOM 2941 C C . LEU A 1 372 ? -28.088 12.200 31.016 1.00 89.31 372 LEU A C 1
ATOM 2943 O O . LEU A 1 372 ? -28.252 12.304 29.798 1.00 89.31 372 LEU A O 1
ATOM 2947 N N . SER A 1 373 ? -28.798 12.896 31.899 1.00 91.50 373 SER A N 1
ATOM 2948 C CA . SER A 1 373 ? -29.849 13.841 31.520 1.00 91.50 373 SER A CA 1
ATOM 2949 C C . SER A 1 373 ? -29.293 15.258 31.408 1.00 91.50 373 SER A C 1
ATOM 2951 O O . SER A 1 373 ? -28.331 15.608 32.089 1.00 91.50 373 SER A O 1
ATOM 2953 N N . ASP A 1 374 ? -29.905 16.078 30.558 1.00 91.00 374 ASP A N 1
ATOM 2954 C CA . ASP A 1 374 ? -29.629 17.513 30.501 1.00 91.00 374 ASP A CA 1
ATOM 2955 C C . ASP A 1 374 ? -30.513 18.257 31.508 1.00 91.00 374 ASP A C 1
ATOM 2957 O O . ASP A 1 374 ? -31.726 18.045 31.550 1.00 91.00 374 ASP A O 1
ATOM 2961 N N . ALA A 1 375 ? -29.912 19.143 32.299 1.00 91.44 375 ALA A N 1
ATOM 2962 C CA . ALA A 1 375 ? -30.611 20.062 33.188 1.00 91.44 375 ALA A CA 1
ATOM 2963 C C . ALA A 1 375 ? -30.208 21.504 32.869 1.00 91.44 375 ALA A C 1
ATOM 2965 O O . ALA A 1 375 ? -29.031 21.800 32.666 1.00 91.44 375 ALA A O 1
ATOM 2966 N N . VAL A 1 376 ? -31.186 22.408 32.813 1.00 90.31 376 VAL A N 1
ATOM 2967 C CA . VAL A 1 376 ? -30.944 23.819 32.479 1.00 90.31 376 VAL A CA 1
ATOM 2968 C C . VAL A 1 376 ? -30.572 24.588 33.739 1.00 90.31 376 VAL A C 1
ATOM 2970 O O . VAL A 1 376 ? -31.281 24.503 34.744 1.00 90.31 376 VAL A O 1
ATOM 2973 N N . VAL A 1 377 ? -29.492 25.364 33.667 1.00 90.38 377 VAL A N 1
ATOM 2974 C CA . VAL A 1 377 ? -29.052 26.261 34.742 1.00 90.38 377 VAL A CA 1
ATOM 2975 C C . VAL A 1 377 ? -29.990 27.465 34.829 1.00 90.38 377 VAL A C 1
ATOM 2977 O O . VAL A 1 377 ? -30.096 28.245 33.882 1.00 90.38 377 VAL A O 1
ATOM 2980 N N . VAL A 1 378 ? -30.659 27.636 35.970 1.00 90.62 378 VAL A N 1
ATOM 2981 C CA . VAL A 1 378 ? -31.619 28.729 36.211 1.00 90.62 378 VAL A CA 1
ATOM 2982 C C . VAL A 1 378 ? -31.023 29.881 37.017 1.00 90.62 378 VAL A C 1
ATOM 2984 O O . VAL A 1 378 ? -31.410 31.031 36.821 1.00 90.62 378 VAL A O 1
ATOM 2987 N N . SER A 1 379 ? -30.071 29.605 37.908 1.00 87.81 379 SER A N 1
ATOM 2988 C CA . SER A 1 379 ? -29.380 30.630 38.693 1.00 87.81 379 SER A CA 1
ATOM 2989 C C . SER A 1 379 ? -27.990 30.146 39.115 1.00 87.81 379 SER A C 1
ATOM 2991 O O . SER A 1 379 ? -27.677 28.958 39.014 1.00 87.81 379 SER A O 1
ATOM 2993 N N . ARG A 1 380 ? -27.131 31.074 39.550 1.00 85.31 380 ARG A N 1
ATOM 2994 C CA . ARG A 1 380 ? -25.755 30.777 39.961 1.00 85.31 380 ARG A CA 1
ATOM 2995 C C . ARG A 1 380 ? -25.321 31.649 41.130 1.00 85.31 380 ARG A C 1
ATOM 2997 O O . ARG A 1 380 ? -25.528 32.862 41.105 1.00 85.31 380 ARG A O 1
ATOM 3004 N N . SER A 1 381 ? -24.636 31.035 42.091 1.00 84.69 381 SER A N 1
ATOM 3005 C CA . SER A 1 381 ? -24.011 31.705 43.228 1.00 84.69 381 SER A CA 1
ATOM 3006 C C . SER A 1 381 ? -22.696 31.009 43.590 1.00 84.69 381 SER A C 1
ATOM 3008 O O . SER A 1 381 ? -22.692 29.898 44.100 1.00 84.69 381 SER A O 1
ATOM 3010 N N . GLY A 1 382 ? -21.552 31.651 43.326 1.00 82.44 382 GLY A N 1
ATOM 3011 C CA . GLY A 1 382 ? -20.243 31.081 43.674 1.00 82.44 382 GLY A CA 1
ATOM 3012 C C . GLY A 1 382 ? -19.935 29.763 42.946 1.00 82.44 382 GLY A C 1
ATOM 3013 O O . GLY A 1 382 ? -19.875 29.747 41.710 1.00 82.44 382 GLY A O 1
ATOM 3014 N N . ASP A 1 383 ? -19.693 28.700 43.721 1.00 81.75 383 ASP A N 1
ATOM 3015 C CA . ASP A 1 383 ? -19.470 27.311 43.287 1.00 81.75 383 ASP A CA 1
ATOM 3016 C C . ASP A 1 383 ? -20.754 26.459 43.265 1.00 81.75 383 ASP A C 1
ATOM 3018 O O . ASP A 1 383 ? -20.682 25.238 43.120 1.00 81.75 383 ASP A O 1
ATOM 3022 N N . GLU A 1 384 ? -21.922 27.096 43.354 1.00 86.56 384 GLU A N 1
ATOM 3023 C CA . GLU A 1 384 ? -23.235 26.456 43.292 1.00 86.56 384 GLU A CA 1
ATOM 3024 C C . GLU A 1 384 ? -24.076 27.019 42.136 1.00 86.56 384 GLU A C 1
ATOM 3026 O O . GLU A 1 384 ? -24.031 28.210 41.796 1.00 86.56 384 GLU A O 1
ATOM 3031 N N . ILE A 1 385 ? -24.858 26.143 41.514 1.00 88.69 385 ILE A N 1
ATOM 3032 C CA . ILE A 1 385 ? -25.865 26.477 40.507 1.00 88.69 385 ILE A CA 1
ATOM 3033 C C . ILE A 1 385 ? -27.209 25.905 40.924 1.00 88.69 385 ILE A C 1
ATOM 3035 O O . ILE A 1 385 ? -27.270 24.823 41.496 1.00 88.69 385 ILE A O 1
ATOM 3039 N N . GLN A 1 386 ? -28.290 26.585 40.562 1.00 90.44 386 GLN A N 1
ATOM 3040 C CA . GLN A 1 386 ? -29.604 25.957 40.545 1.00 90.44 386 GLN A CA 1
ATOM 3041 C C . GLN A 1 386 ? -29.885 25.434 39.158 1.00 90.44 386 GLN A C 1
ATOM 3043 O O . GLN A 1 386 ? -29.732 26.158 38.170 1.00 90.44 386 GLN A O 1
ATOM 3048 N N . VAL A 1 387 ? -30.355 24.198 39.093 1.00 92.19 387 VAL A N 1
ATOM 3049 C CA . VAL A 1 387 ? -30.838 23.593 37.859 1.00 92.19 387 VAL A CA 1
ATOM 3050 C C . VAL A 1 387 ? -32.299 23.206 37.985 1.00 92.19 387 VAL A C 1
ATOM 3052 O O . VAL A 1 387 ? -32.816 22.980 39.080 1.00 92.19 387 VAL A O 1
ATOM 3055 N N . LEU A 1 388 ? -32.969 23.112 36.842 1.00 91.00 388 LEU A N 1
ATOM 3056 C CA . LEU A 1 388 ? -34.301 22.535 36.759 1.00 91.00 388 LEU A CA 1
ATOM 3057 C C . LEU A 1 388 ? -34.186 21.008 36.667 1.00 91.00 388 LEU A C 1
ATOM 3059 O O . LEU A 1 388 ? -33.634 20.494 35.694 1.00 91.00 388 LEU A O 1
ATOM 3063 N N . HIS A 1 389 ? -34.697 20.283 37.665 1.00 89.81 389 HIS A N 1
ATOM 3064 C CA . HIS A 1 389 ? -34.639 18.823 37.687 1.00 89.81 389 HIS A CA 1
ATOM 3065 C C . HIS A 1 389 ? -35.328 18.243 36.433 1.00 89.81 389 HIS A C 1
ATOM 3067 O O . HIS A 1 389 ? -36.507 18.538 36.211 1.00 89.81 389 HIS A O 1
ATOM 3073 N N . PRO A 1 390 ? -34.667 17.375 35.639 1.00 87.81 390 PRO A N 1
ATOM 3074 C CA . PRO A 1 390 ? -35.169 16.959 34.321 1.00 87.81 390 PRO A CA 1
ATOM 3075 C C . PRO A 1 390 ? -36.539 16.268 34.334 1.00 87.81 390 PRO A C 1
ATOM 3077 O O . PRO A 1 390 ? -37.273 16.319 33.352 1.00 87.81 390 PRO A O 1
ATOM 3080 N N . ARG A 1 391 ? -36.875 15.591 35.442 1.00 87.00 391 ARG A N 1
ATOM 3081 C CA . ARG A 1 391 ? -38.135 14.839 35.605 1.00 87.00 391 ARG A CA 1
ATOM 3082 C C . ARG A 1 391 ? -39.239 15.588 36.354 1.00 87.00 391 ARG A C 1
ATOM 3084 O O . ARG A 1 391 ? -40.393 15.530 35.949 1.00 87.00 391 ARG A O 1
ATOM 3091 N N . THR A 1 392 ? -38.908 16.242 37.465 1.00 89.19 392 THR A N 1
ATOM 3092 C CA . THR A 1 392 ? -39.881 16.864 38.376 1.00 89.19 392 THR A CA 1
ATOM 3093 C C . THR A 1 392 ? -40.067 18.352 38.108 1.00 89.19 392 THR A C 1
ATOM 3095 O O . THR A 1 392 ? -41.017 18.938 38.618 1.00 89.19 392 THR A O 1
ATOM 3098 N N . TYR A 1 393 ? -39.168 18.971 37.334 1.00 86.50 393 TYR A N 1
ATOM 3099 C CA . TYR A 1 393 ? -39.118 20.412 37.097 1.00 86.50 393 TYR A CA 1
ATOM 3100 C C . TYR A 1 393 ? -39.041 21.255 38.384 1.00 86.50 393 TYR A C 1
ATOM 3102 O O . TYR A 1 393 ? -39.400 22.431 38.387 1.00 86.50 393 TYR A O 1
ATOM 3110 N N . SER A 1 394 ? -38.564 20.674 39.488 1.00 90.06 394 SER A N 1
ATOM 3111 C CA . SER A 1 394 ? -38.226 21.415 40.704 1.00 90.06 394 SER A CA 1
ATOM 3112 C C . SER A 1 394 ? -36.829 22.022 40.590 1.00 90.06 394 SER A C 1
ATOM 3114 O O . SER A 1 394 ? -35.961 21.476 39.911 1.00 90.06 394 SER A O 1
ATOM 3116 N N . THR A 1 395 ? -36.589 23.142 41.266 1.00 90.56 395 THR A N 1
ATOM 3117 C CA . THR A 1 395 ? -35.250 23.735 41.375 1.00 90.56 395 THR A CA 1
ATOM 3118 C C . THR A 1 395 ? -34.408 22.955 42.378 1.00 90.56 395 THR A C 1
ATOM 3120 O O . THR A 1 395 ? -34.864 22.726 43.498 1.00 90.56 395 THR A O 1
ATOM 3123 N N . VAL A 1 396 ? -33.197 22.565 41.983 1.00 91.06 396 VAL A N 1
ATOM 3124 C CA . VAL A 1 396 ? -32.242 21.833 42.829 1.00 91.06 396 VAL A CA 1
ATOM 3125 C C . VAL A 1 396 ? -30.897 22.551 42.802 1.00 91.06 396 VAL A C 1
ATOM 3127 O O . VAL A 1 396 ? -30.423 22.912 41.723 1.00 91.06 396 VAL A O 1
ATOM 3130 N N . ASP A 1 397 ? -30.299 22.756 43.975 1.00 89.81 397 ASP A N 1
ATOM 3131 C CA . ASP A 1 397 ? -28.956 23.321 44.123 1.00 89.81 397 ASP A CA 1
ATOM 3132 C C . ASP A 1 397 ? -27.897 22.233 43.873 1.00 89.81 397 ASP A C 1
ATOM 3134 O O . ASP A 1 397 ? -27.932 21.167 44.487 1.00 89.81 397 ASP A O 1
ATOM 3138 N N . LEU A 1 398 ? -26.947 22.495 42.974 1.00 88.06 398 LEU A N 1
ATOM 3139 C CA . LEU A 1 398 ? -25.834 21.609 42.639 1.00 88.06 398 LEU A CA 1
ATOM 3140 C C . LEU A 1 398 ? -24.503 22.333 42.796 1.00 88.06 398 LEU A C 1
ATOM 3142 O O . LEU A 1 398 ? -24.333 23.465 42.340 1.00 88.06 398 LEU A O 1
ATOM 3146 N N . ARG A 1 399 ? -23.517 21.633 43.354 1.00 82.12 399 ARG A N 1
ATOM 3147 C CA . ARG A 1 399 ? -22.141 22.123 43.435 1.00 82.12 399 ARG A CA 1
ATOM 3148 C C . ARG A 1 399 ? -21.378 21.834 42.144 1.00 82.12 399 ARG A C 1
ATOM 3150 O O . ARG A 1 399 ? -21.489 20.736 41.603 1.00 82.12 399 ARG A O 1
ATOM 3157 N N . ILE A 1 400 ? -20.564 22.783 41.678 1.00 82.00 400 ILE A N 1
ATOM 3158 C CA . ILE A 1 400 ? -19.777 22.654 40.442 1.00 82.00 400 ILE A CA 1
ATOM 3159 C C . ILE A 1 400 ? -18.312 23.095 40.617 1.00 82.00 400 ILE A C 1
ATOM 3161 O O . ILE A 1 400 ? -18.028 24.059 41.326 1.00 82.00 400 ILE A O 1
ATOM 3165 N N . PRO A 1 401 ? -17.346 22.442 39.938 1.00 69.69 401 PRO A N 1
ATOM 3166 C CA . PRO A 1 401 ? -15.927 22.785 40.041 1.00 69.69 401 PRO A CA 1
ATOM 3167 C C . PRO A 1 401 ? -15.528 24.004 39.195 1.00 69.69 401 PRO A C 1
ATOM 3169 O O . PRO A 1 401 ? -14.574 24.704 39.539 1.00 69.69 401 PRO A O 1
ATOM 3172 N N . LYS A 1 402 ? -16.224 24.251 38.073 1.00 67.56 402 LYS A N 1
ATOM 3173 C CA . LYS A 1 402 ? -16.059 25.420 37.192 1.00 67.56 402 LYS A CA 1
ATOM 3174 C C . LYS A 1 402 ? -17.405 25.820 36.587 1.00 67.56 402 LYS A C 1
ATOM 3176 O O . LYS A 1 402 ? -18.207 24.964 36.240 1.00 67.56 402 LYS A O 1
ATOM 3181 N N . GLY A 1 403 ? -17.625 27.130 36.515 1.00 63.47 403 GLY A N 1
ATOM 3182 C CA . GLY A 1 403 ? -18.937 27.759 36.393 1.00 63.47 403 GLY A CA 1
ATOM 3183 C C . GLY A 1 403 ? -19.647 27.608 35.053 1.00 63.47 403 GLY A C 1
ATOM 3184 O O . GLY A 1 403 ? -19.228 28.265 34.106 1.00 63.47 403 GLY A O 1
ATOM 3185 N N . ALA A 1 404 ? -20.754 26.862 35.031 1.00 68.00 404 ALA A N 1
ATOM 3186 C CA . ALA A 1 404 ? -21.765 26.942 33.978 1.00 68.00 404 ALA A CA 1
ATOM 3187 C C . ALA A 1 404 ? -22.449 28.326 33.980 1.00 68.00 404 ALA A C 1
ATOM 3189 O O . ALA A 1 404 ? -22.519 28.999 35.021 1.00 68.00 404 ALA A O 1
ATOM 3190 N N . GLU A 1 405 ? -22.918 28.776 32.822 1.00 78.12 405 GLU A N 1
ATOM 3191 C CA . GLU A 1 405 ? -23.660 30.029 32.664 1.00 78.12 405 GLU A CA 1
ATOM 3192 C C . GLU A 1 405 ? -25.176 29.806 32.750 1.00 78.12 405 GLU A C 1
ATOM 3194 O O . GLU A 1 405 ? -25.694 28.721 32.485 1.00 78.12 405 GLU A O 1
ATOM 3199 N N . ILE A 1 406 ? -25.912 30.847 33.151 1.00 80.19 406 ILE A N 1
ATOM 3200 C CA . ILE A 1 406 ? -27.379 30.793 33.202 1.00 80.19 406 ILE A CA 1
ATOM 3201 C C . ILE A 1 406 ? -27.910 30.548 31.784 1.00 80.19 406 ILE A C 1
ATOM 3203 O O . ILE A 1 406 ? -27.540 31.256 30.851 1.00 80.19 406 ILE A O 1
ATOM 3207 N N . GLY A 1 407 ? -28.799 29.566 31.635 1.00 77.69 407 GLY A N 1
ATOM 3208 C CA . GLY A 1 407 ? -29.343 29.139 30.345 1.00 77.69 407 GLY A CA 1
ATOM 3209 C C . GLY A 1 407 ? -28.545 28.034 29.645 1.00 77.69 407 GLY A C 1
ATOM 3210 O O . GLY A 1 407 ? -29.052 27.462 28.680 1.00 77.69 407 GLY A O 1
ATOM 3211 N N . GLU A 1 408 ? -27.350 27.677 30.126 1.00 86.94 408 GLU A N 1
ATOM 3212 C CA . GLU A 1 408 ? -26.639 26.495 29.635 1.00 86.94 408 GLU A CA 1
ATOM 3213 C C . GLU A 1 408 ? -27.311 25.199 30.110 1.00 86.94 408 GLU A C 1
ATOM 3215 O O . GLU A 1 408 ? -27.968 25.148 31.154 1.00 86.94 408 GLU A O 1
ATOM 3220 N N . SER A 1 409 ? -27.142 24.133 29.325 1.00 88.06 409 SER A N 1
ATOM 3221 C CA . SER A 1 409 ? -27.523 22.776 29.721 1.00 88.06 409 SER A CA 1
ATOM 3222 C C . SER A 1 409 ? -26.307 22.044 30.271 1.00 88.06 409 SER A C 1
ATOM 3224 O O . SER A 1 409 ? -25.281 21.943 29.598 1.00 88.06 409 SER A O 1
ATOM 3226 N N . VAL A 1 410 ? -26.433 21.527 31.489 1.00 90.44 410 VAL A N 1
ATOM 3227 C CA . VAL A 1 410 ? -25.419 20.712 32.160 1.00 90.44 410 VAL A CA 1
ATOM 3228 C C . VAL A 1 410 ? -25.858 19.256 32.231 1.00 90.44 410 VAL A C 1
ATOM 3230 O O . VAL A 1 410 ? -27.053 18.963 32.292 1.00 90.44 410 VAL A O 1
ATOM 3233 N N . LYS A 1 411 ? -24.892 18.332 32.258 1.00 92.00 411 LYS A N 1
ATOM 3234 C CA . LYS A 1 411 ? -25.178 16.909 32.448 1.00 92.00 411 LYS A CA 1
ATOM 3235 C C . LYS A 1 411 ? -25.372 16.597 33.927 1.00 92.00 411 LYS A C 1
ATOM 3237 O O . LYS A 1 411 ? -24.574 17.004 34.772 1.00 92.00 411 LYS A O 1
ATOM 3242 N N . VAL A 1 412 ? -26.433 15.856 34.227 1.00 92.12 412 VAL A N 1
ATOM 3243 C CA . VAL A 1 412 ? -26.788 15.425 35.580 1.00 92.12 412 VAL A CA 1
ATOM 3244 C C . VAL A 1 412 ? -27.187 13.956 35.607 1.00 92.12 412 VAL A C 1
ATOM 3246 O O . VAL A 1 412 ? -27.607 13.383 34.594 1.00 92.12 412 VAL A O 1
ATOM 3249 N N . ILE A 1 413 ? -27.078 13.352 36.785 1.00 92.25 413 ILE A N 1
ATOM 3250 C CA . ILE A 1 413 ? -27.548 11.995 37.056 1.00 92.25 413 ILE A CA 1
ATOM 3251 C C . 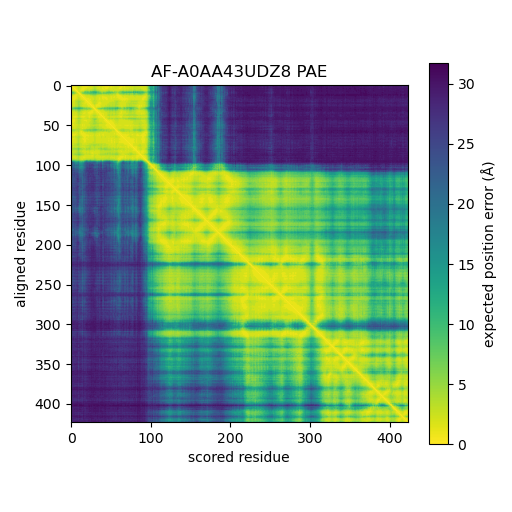ILE A 1 413 ? -28.178 11.926 38.445 1.00 92.25 413 ILE A C 1
ATOM 3253 O O . ILE A 1 413 ? -27.739 12.619 39.356 1.00 92.25 413 ILE A O 1
ATOM 3257 N N . GLU A 1 414 ? -29.219 11.114 38.599 1.00 89.12 414 GLU A N 1
ATOM 3258 C CA . GLU A 1 414 ? -29.914 10.911 39.873 1.00 89.12 414 GLU A CA 1
ATOM 3259 C C . GLU A 1 414 ? -29.383 9.629 40.531 1.00 89.12 414 GLU A C 1
ATOM 3261 O O . GLU A 1 414 ? -29.480 8.543 39.954 1.00 89.12 414 GLU A O 1
ATOM 3266 N N . VAL A 1 415 ? -28.784 9.757 41.715 1.00 84.69 415 VAL A N 1
ATOM 3267 C CA . VAL A 1 415 ? -28.193 8.664 42.499 1.00 84.69 415 VAL A CA 1
ATOM 3268 C C . VAL A 1 415 ? -28.812 8.697 43.889 1.00 84.69 415 VAL A C 1
ATOM 3270 O O . VAL A 1 415 ? -28.662 9.690 44.583 1.00 84.69 415 VAL A O 1
ATOM 3273 N N . GLU A 1 416 ? -29.505 7.629 44.295 1.00 81.62 416 GLU A N 1
ATOM 3274 C CA . GLU A 1 416 ? -30.128 7.532 45.633 1.00 81.62 416 GLU A CA 1
ATOM 3275 C C . GLU A 1 416 ? -31.001 8.755 46.000 1.00 81.62 416 GLU A C 1
ATOM 3277 O O . GLU A 1 416 ? -30.956 9.239 47.122 1.00 81.62 416 GLU A O 1
ATOM 3282 N N . GLU A 1 417 ? -31.805 9.243 45.043 1.00 80.06 417 GLU A N 1
ATOM 3283 C CA . GLU A 1 417 ? -32.681 10.432 45.171 1.00 80.06 417 GLU A CA 1
ATOM 3284 C C . GLU A 1 417 ? -31.943 11.786 45.233 1.00 80.06 417 GLU A C 1
ATOM 3286 O O . GLU A 1 417 ? -32.581 12.838 45.298 1.00 80.06 417 GLU A O 1
ATOM 3291 N N . GLU A 1 418 ? -30.612 11.793 45.126 1.00 86.44 418 GLU A N 1
ATOM 3292 C CA . GLU A 1 418 ? -29.808 13.005 44.984 1.00 86.44 418 GLU A CA 1
ATOM 3293 C C . GLU A 1 418 ? -29.436 13.253 43.517 1.00 86.44 418 GLU A C 1
ATOM 3295 O O . GLU A 1 418 ? -28.933 12.378 42.806 1.00 86.44 418 GLU A O 1
ATOM 3300 N N . LEU A 1 419 ? -29.661 14.481 43.046 1.00 89.44 419 LEU A N 1
ATOM 3301 C CA . LEU A 1 419 ? -29.210 14.907 41.727 1.00 89.44 419 LEU A CA 1
ATOM 3302 C C . LEU A 1 419 ? -27.739 15.324 41.821 1.00 89.44 419 LEU A C 1
ATOM 3304 O O . LEU A 1 419 ? -27.387 16.195 42.610 1.00 89.44 419 LEU A O 1
ATOM 3308 N N . LEU A 1 420 ? -26.880 14.725 41.001 1.00 89.50 420 LEU A N 1
ATOM 3309 C CA . LEU A 1 420 ? -25.454 15.027 40.942 1.00 89.50 420 LEU A CA 1
ATOM 3310 C C . LEU A 1 420 ? -25.095 15.657 39.599 1.00 89.50 420 LEU A C 1
ATOM 3312 O O . LEU A 1 420 ? -25.562 15.225 38.542 1.00 89.50 420 LEU A O 1
ATOM 3316 N N . PHE A 1 421 ? -24.215 16.655 39.636 1.00 90.00 421 PHE A N 1
ATOM 3317 C CA . PHE A 1 421 ? -23.600 17.219 38.439 1.00 90.00 421 PHE A CA 1
ATOM 3318 C C . PHE A 1 421 ? -22.520 16.279 37.889 1.00 90.00 421 PHE A C 1
ATOM 3320 O O . PHE A 1 421 ? -21.687 15.760 38.635 1.00 90.00 421 PHE A O 1
ATOM 3327 N N . VAL A 1 422 ? -22.507 16.099 36.568 1.00 89.69 422 VAL A N 1
ATOM 3328 C CA . VAL A 1 422 ? -21.503 15.308 35.852 1.00 89.69 422 VAL A CA 1
ATOM 3329 C C . VAL A 1 422 ? -20.764 16.230 34.873 1.00 89.69 422 VAL A C 1
ATOM 3331 O O . VAL A 1 422 ? -21.374 16.668 33.898 1.00 89.69 422 VAL A O 1
ATOM 3334 N N . PRO A 1 423 ? -19.472 16.532 35.112 1.00 83.38 423 PRO A N 1
ATOM 3335 C CA . PRO A 1 423 ? -18.685 17.440 34.270 1.00 83.38 423 PRO A CA 1
ATOM 3336 C C . PRO A 1 423 ? -18.483 16.963 32.837 1.00 83.38 423 PRO A C 1
ATOM 3338 O O . PRO A 1 423 ? -18.610 15.741 32.604 1.00 83.38 423 PRO A O 1
#